Protein 4QGE (pdb70)

Foldseek 3Di:
DADDDVVLLVLLLALQRQLVPDDLRNLLVSLLVLCVVLCNCPVQVFPSQLSSVLSVVLQVQADPALFRHQSLLSQLLSVLSNCCVLQVCVVQDPVLLVVLLNLLSNQLQGNPPLAALLLCCLVVHPQCVVVVSQRSRLVVSLVVSVVSCVDPSNVSNVRPDPVSVVVSSVLSSLQSSLLRCVCQVVLLVVQVVCLVPPDSVDPVNVSSVSNLSSNCSSPQLLQYDPVSRLVSLVSSLVSLQVHQVVCVVVVHDHDQLSDPVRHDSLVNQLCCLVPPNLVSLVSVCSVPVSSCVSGVVSSVVSNVVSVVVVVVVVVVVVVVDD/DLPDDPVLLVLLQALQRQLVPDDLSNLLSSLLVLCVVLCVCVVQVQDSQLSSVQSVVQQVQADPALFRHQSLLSQLLSVLSNCCVLQVCVVLDPSLLSVLLNLLSNQLQGNPPLAALVLCCQVVHPQCVVVVSQRSRLQVSLVSSVVSCVPVSNVSNVRPPPVSCVVSSVLSSLQSSLLRCVCQVVLVVVQVVCLVPPDSVDPVNVSSVSNLSSNLSSPQLLQYPPVSSVVSLVSVLVSLCVHQVVCVVVVHDHDQLSHPVRDDSLVVQQCCLVPRNQVSQVSVCVSVVSCCVRRVVSSVVVNVVSVVVVVVVVVVVVVD

Sequence (642 aa):
KYLLSPETIEALRKPTFDVWLWEPNEMLSCLEHMYHDLGLVRDFSINPVTLRRWLFCVHDNYRNNPFHNFRHCFCVAQMMYSMVWLCSLQEKFSQTDILILMTAAICHDLDHPGYNNTYQINARTELAVRYNDISPLENHHCAVAFQILAEPECNIFSNIPPDGFKQIRQGMITLILATDMARHAEIMDSFKEKMENFDYSNEEHMTLLKMILIKCCDISNEVRPMEVAEPWVDCLLEEYFMQSDREKSEGLPVAPFMDRDKVTKATAQIGFIKFVLIPMFETVTKLFPMVEEIMLQPLWESRDRYEELKRIDDAMKELQKKKYLLSPETIEALRKPTFDVWLWEPNEMLSCLEHMYHDLGLVRDFSINPVTLRRWLFCVHDNYRNNPFHNFRHCFCVAQMMYSMVWLCSLQEKFSQTDILILMTAAICHDLDHPGYNNTYQINARTELAVRYNDISPLENHHCAVAFQILAEPECNIFSNIPPDGFKQIRQGMITLILATDMARHAEIMDSFKEKMENFDYSNEEHMTLLKMILIKCCDISNEVRPMEVAEPWVDCLLEEYFMQSDREKSEGLPVAPFMDRDKVTKATAQIGFIKFVLIPMFETVTKLFPMVEEIMLQPLWESRDRYEELKRIDDAMKELQ

Secondary structure (DSSP, 8-state):
--S--HHHHHHTTSTT--GGG--HHHHHHHHHHHHHHTTHHHHTT--HHHHHHHHHHHHHTS---SSSSHHHHHHHHHHHHHHHHHTTGGGTS-HHHHHHHHHHHHHTTTT--SS-HHHHHHTT-HHHHHTTTSSHHHHHHHHHHHHHHHSGGG-TTTTS-HHHHHHHHHHHHHHHHTT-GGGHHHHHHHHHHHGGG--TT-HHHHHHHHHHHHHHHHT-GGGS-HHHHHHHHHHHHHHHHHHHHHHHTTT----GGG-TTT--HHHHHHHHIIIIIHHHHHHHHHH-THHIIIIIHHHHHHHHHHHHHHHHHHHHHHTT--/--S--HHHHHHTTSTT--TTS--HHHHHHHHHHHHHHTTHHHHHT--HHHHHHHHHHHHHTS---SSSSHHHHHHHHHHHHHHHHHTTHHHHS-HHHHHHHHHHHHHTTTT--SS-HHHHHHTT-HHHHHTTTSSHHHHHHHHHHHHHHHSGGG-TTTTS-HHHHHHHHHHHHHHHHTT-GGGHHHHHHHHHHHHTT--TT-HHHHHHHHHHHHHHHHTGGGGS-HHHHHHHHHHHHHHHHHHHHHHHHTT----GGG-TTT--HHHHHHHHIIIIIHHHHHHHHHH-THHIIIIIHHHHHHHHHHHHHHHHHHHHHHT-

Organism: Pan troglodytes (NCBI:txid9598)

InterPro domains:
  IPR002073 3'5'-cyclic nucleotide phosphodiesterase, catalytic domain [PF00233] (311-539)
  IPR002073 3'5'-cyclic nucleotide phosphodiesterase, catalytic domain [PS51845] (236-557)
  IPR003607 HD/PDEase domain [SM00471] (309-476)
  IPR003607 HD/PDEase domain [cd00077] (312-485)
  IPR023088 3'5'-cyclic nucleotide phosphodiesterase [PR00387] (307-320)
  IPR023088 3'5'-cyclic nucleotide phosphodiesterase [PR00387] (338-351)
  IPR023088 3'5'-cyclic nucleotide phosphodiesterase [PR00387] (352-367)
  IPR023088 3'5'-cyclic nucleotide phosphodiesterase [PR00387] (379-395)
  IPR023088 3'5'-cyclic nucleotide phosphodiesterase [PR00387] (458-471)
  IPR023088 3'5'-cyclic nucleotide phosphodiesterase [PR00387] (475-491)
  IPR023174 3'5'-cyclic nucleotide phosphodiesterase, conserved site [PS00126] (352-363)
  IPR036971 3'5'-cyclic nucleotide phosphodiesterase, catalytic domain superfamily [G3DSA:1.10.1300.10] (241-566)

Solvent-accessible surface area: 28319 Å² total; per-residue (Å²): 178,159,139,31,43,100,122,13,57,121,41,0,74,125,15,82,6,45,0,86,119,40,77,53,99,17,3,20,31,0,0,36,38,0,0,78,50,3,1,0,18,172,65,26,68,4,62,70,70,9,0,136,97,0,2,124,23,0,53,107,50,17,106,157,19,27,20,33,26,13,50,3,0,0,2,1,0,0,0,0,0,3,1,0,71,39,3,42,0,70,140,88,8,64,45,26,24,0,0,2,0,0,0,0,0,0,1,1,10,0,32,9,26,6,39,44,22,72,10,8,47,31,30,114,33,145,25,0,19,74,4,2,42,84,17,0,5,17,12,23,1,0,2,13,0,7,88,13,5,68,87,102,84,7,32,1,4,68,85,20,92,84,114,16,28,100,91,0,21,116,10,0,11,40,3,0,22,0,11,13,75,94,68,24,68,90,1,11,86,37,0,97,104,38,28,150,123,31,59,71,101,48,141,105,21,15,43,16,0,20,13,0,0,0,4,0,2,20,25,2,19,8,4,4,38,92,125,11,2,38,47,4,3,77,26,32,14,92,6,49,29,88,3,0,57,98,3,91,99,80,73,37,88,46,26,81,117,2,17,125,124,134,18,24,46,0,61,21,13,19,26,65,0,72,150,26,0,14,44,0,0,85,12,0,18,165,30,6,96,77,0,81,133,64,2,5,72,28,0,73,102,14,57,65,64,2,59,119,56,74,178,125,30,59,49,104,81,99,156,107,135,250,179,142,142,34,41,100,122,14,57,114,42,0,78,103,13,84,8,44,0,83,125,45,94,53,65,15,3,27,17,0,0,23,34,0,0,66,38,4,2,0,16,173,83,24,65,3,70,68,88,10,0,155,102,0,4,124,36,0,52,100,46,16,110,158,21,28,20,35,28,16,50,3,0,0,2,1,0,0,0,0,0,2,1,1,74,40,4,41,0,70,143,92,10,68,48,26,21,0,0,2,0,0,0,0,0,0,0,0,9,0,32,10,25,3,36,44,21,72,9,10,56,36,35,122,30,133,21,1,22,54,5,2,43,84,18,0,4,15,12,23,1,0,2,12,1,5,90,13,4,68,85,104,80,1,32,2,4,65,84,19,92,88,118,15,20,108,100,1,16,109,5,0,11,38,2,0,23,0,10,13,75,95,68,27,66,95,3,15,83,40,0,101,113,53,22,149,125,31,58,70,103,54,131,113,19,17,43,18,0,20,14,0,0,0,2,1,2,19,25,2,19,9,3,4,42,86,121,6,3,77,49,4,3,70,27,32,15,99,8,52,24,78,4,0,52,89,3,87,97,84,69,38,90,48,31,82,126,3,12,115,117,129,20,36,73,0,60,23,11,22,27,67,0,70,148,25,0,12,44,0,0,84,11,0,16,154,34,6,90,82,0,76,116,62,1,4,72,37,0,75,102,10,60,75,108,15,38,82,65,73,139,91,39,54,64,107,113,149,137,168

B-factor: mean 36.71, std 10.41, range [16.07, 91.28]

Structure (mmCIF, N/CA/C/O backbone):
data_4QGE
#
_entry.id   4QGE
#
_cell.length_a   103.580
_cell.length_b   103.580
_cell.length_c   268.657
_cell.angle_alpha   90.00
_cell.angle_beta   90.00
_cell.angle_gamma   90.00
#
_symmetry.space_group_name_H-M   'P 41 21 2'
#
loop_
_entity.id
_entity.type
_entity.pdbx_description
1 polymer 'Phosphodiesterase 9A'
2 non-polymer N~2~-(1-cyclopentyl-4-oxo-4,7-dihydro-1H-pyrazolo[3,4-d]pyrimidin-6-yl)-N-(4-methoxyphenyl)-D-alaninamide
3 non-polymer 'ZINC ION'
4 non-polymer 'MAGNESIUM ION'
5 water water
#
loop_
_atom_site.group_PDB
_atom_site.id
_atom_site.type_symbol
_atom_site.label_atom_id
_atom_site.label_alt_id
_atom_site.label_comp_id
_atom_site.label_asym_id
_atom_site.label_entity_id
_atom_site.label_seq_id
_atom_site.pdbx_PDB_ins_code
_atom_site.Cartn_x
_atom_site.Cartn_y
_atom_site.Cartn_z
_atom_site.occupancy
_atom_site.B_iso_or_equiv
_atom_site.auth_seq_id
_atom_site.auth_comp_id
_atom_site.auth_asym_id
_atom_site.auth_atom_id
_atom_site.pdbx_PDB_model_num
ATOM 1 N N . LYS A 1 185 ? 101.179 55.217 64.148 1.00 81.83 185 LYS A N 1
ATOM 2 C CA . LYS A 1 185 ? 100.063 54.842 63.232 1.00 81.10 185 LYS A CA 1
ATOM 3 C C . LYS A 1 185 ? 100.152 53.368 62.868 1.00 79.96 185 LYS A C 1
ATOM 4 O O . LYS A 1 185 ? 99.180 52.626 63.015 1.00 79.88 185 LYS A O 1
ATOM 10 N N . TYR A 1 186 ? 101.313 52.955 62.372 1.00 78.68 186 TYR A N 1
ATOM 11 C CA . TYR A 1 186 ? 101.541 51.559 62.004 1.00 77.18 186 TYR A CA 1
ATOM 12 C C . TYR A 1 186 ? 101.215 50.724 63.249 1.00 74.20 186 TYR A C 1
ATOM 13 O O . TYR A 1 186 ? 101.130 51.273 64.352 1.00 74.95 186 TYR A O 1
ATOM 22 N N . LEU A 1 187 ? 101.045 49.413 63.081 1.00 68.70 187 LEU A N 1
ATOM 23 C CA . LEU A 1 187 ? 100.712 48.518 64.196 1.00 63.17 187 LEU A CA 1
ATOM 24 C C . LEU A 1 187 ? 99.239 48.655 64.557 1.00 59.80 187 LEU A C 1
ATOM 25 O O . LEU A 1 187 ? 98.827 49.629 65.187 1.00 59.66 187 LEU A O 1
ATOM 30 N N . LEU A 1 188 ? 98.453 47.667 64.154 1.00 55.92 188 LEU A N 1
ATOM 31 C CA . LEU A 1 188 ? 97.022 47.664 64.417 1.00 51.98 188 LEU A CA 1
ATOM 32 C C . LEU A 1 188 ? 96.759 47.304 65.874 1.00 49.76 188 LEU A C 1
ATOM 33 O O . LEU A 1 188 ? 97.396 46.412 66.423 1.00 48.48 188 LEU A O 1
ATOM 38 N N . SER A 1 189 ? 95.827 48.007 66.503 1.00 48.19 189 SER A N 1
ATOM 39 C CA . SER A 1 189 ? 95.504 47.725 67.892 1.00 46.91 189 SER A CA 1
ATOM 40 C C . SER A 1 189 ? 94.684 46.447 67.908 1.00 46.49 189 SER A C 1
ATOM 41 O O . SER A 1 189 ? 94.033 46.105 66.921 1.00 47.43 189 SER A O 1
ATOM 44 N N . PRO A 1 190 ? 94.712 45.711 69.022 1.00 45.40 190 PRO A N 1
ATOM 45 C CA . PRO A 1 190 ? 93.920 44.480 69.044 1.00 44.15 190 PRO A CA 1
ATOM 46 C C . PRO A 1 190 ? 92.434 44.782 68.847 1.00 43.53 190 PRO A C 1
ATOM 47 O O . PRO A 1 190 ? 91.668 43.921 68.411 1.00 41.20 190 PRO A O 1
ATOM 51 N N . GLU A 1 191 ? 92.035 46.014 69.160 1.00 44.08 191 GLU A N 1
ATOM 52 C CA . GLU A 1 191 ? 90.647 46.425 68.991 1.00 44.97 191 GLU A CA 1
ATOM 53 C C . GLU A 1 191 ? 90.349 46.433 67.494 1.00 43.73 191 GLU A C 1
ATOM 54 O O . GLU A 1 191 ? 89.351 45.872 67.041 1.00 43.57 191 GLU A O 1
ATOM 60 N N . THR A 1 192 ? 91.233 47.077 66.740 1.00 41.48 192 THR A N 1
ATOM 61 C CA . THR A 1 192 ? 91.099 47.181 65.295 1.00 40.10 192 THR A CA 1
ATOM 62 C C . THR A 1 192 ? 91.075 45.806 64.647 1.00 39.62 192 THR A C 1
ATOM 63 O O . THR A 1 192 ? 90.174 45.490 63.872 1.00 38.47 192 THR A O 1
ATOM 67 N N . ILE A 1 193 ? 92.065 44.985 64.980 1.00 40.05 193 ILE A N 1
ATOM 68 C CA . ILE A 1 193 ? 92.156 43.641 64.435 1.00 41.24 193 ILE A CA 1
ATOM 69 C C . ILE A 1 193 ? 90.874 42.848 64.648 1.00 41.97 193 ILE A C 1
ATOM 70 O O . ILE A 1 193 ? 90.528 41.997 63.829 1.00 44.45 193 ILE A O 1
ATOM 75 N N . GLU A 1 194 ? 90.163 43.126 65.736 1.00 41.62 194 GLU A N 1
ATOM 76 C CA . GLU A 1 194 ? 88.924 42.410 66.006 1.00 41.96 194 GLU A CA 1
ATOM 77 C C . GLU A 1 194 ? 87.776 43.042 65.233 1.00 39.20 194 GLU A C 1
ATOM 78 O O . GLU A 1 194 ? 86.823 42.363 64.852 1.00 38.07 194 GLU A O 1
ATOM 84 N N . ALA A 1 195 ? 87.867 44.347 65.012 1.00 36.16 195 ALA A N 1
ATOM 85 C CA . ALA A 1 195 ? 86.836 45.067 64.279 1.00 35.82 195 ALA A CA 1
ATOM 86 C C . ALA A 1 195 ? 86.911 44.729 62.784 1.00 35.44 195 ALA A C 1
ATOM 87 O O . ALA A 1 195 ? 85.906 44.748 62.075 1.00 36.18 195 ALA A O 1
ATOM 89 N N . LEU A 1 196 ? 88.113 44.405 62.324 1.00 35.69 196 LEU A N 1
ATOM 90 C CA . LEU A 1 196 ? 88.363 44.075 60.927 1.00 36.44 196 LEU A CA 1
ATOM 91 C C . LEU A 1 196 ? 87.524 42.898 60.423 1.00 36.85 196 LEU A C 1
ATOM 92 O O . LEU A 1 196 ? 87.299 42.753 59.221 1.00 37.51 196 LEU A O 1
ATOM 97 N N . ARG A 1 197 ? 87.056 42.068 61.348 1.00 36.41 197 ARG A N 1
ATOM 98 C CA . ARG A 1 197 ? 86.259 40.891 61.013 1.00 36.33 197 ARG A CA 1
ATOM 99 C C . ARG A 1 197 ? 84.786 41.145 60.734 1.00 34.89 197 ARG A C 1
ATOM 100 O O . ARG A 1 197 ? 84.067 40.236 60.318 1.00 32.00 197 ARG A O 1
ATOM 108 N N . LYS A 1 198 ? 84.327 42.367 60.970 1.00 34.63 198 LYS A N 1
ATOM 109 C CA . LYS A 1 198 ? 82.921 42.674 60.761 1.00 33.68 198 LYS A CA 1
ATOM 110 C C . LYS A 1 198 ? 82.666 43.748 59.713 1.00 33.05 198 LYS A C 1
ATOM 111 O O . LYS A 1 198 ? 83.499 44.629 59.494 1.00 30.99 198 LYS A O 1
ATOM 117 N N . PRO A 1 199 ? 81.501 43.679 59.048 1.00 32.78 199 PRO A N 1
ATOM 118 C CA . PRO A 1 199 ? 81.098 44.626 58.006 1.00 33.55 199 PRO A CA 1
ATOM 119 C C . PRO A 1 199 ? 80.848 46.036 58.534 1.00 34.98 199 PRO A C 1
ATOM 120 O O . PRO A 1 199 ? 80.482 46.936 57.775 1.00 35.99 199 PRO A O 1
ATOM 124 N N . THR A 1 200 ? 81.046 46.223 59.835 1.00 34.45 200 THR A N 1
ATOM 125 C CA . THR A 1 200 ? 80.862 47.531 60.451 1.00 33.29 200 THR A CA 1
ATOM 126 C C . THR A 1 200 ? 82.187 48.293 60.491 1.00 32.69 200 THR A C 1
ATOM 127 O O . THR A 1 200 ? 82.221 49.469 60.838 1.00 32.50 200 THR A O 1
ATOM 131 N N . PHE A 1 201 ? 83.277 47.624 60.126 1.00 31.94 201 PHE A N 1
ATOM 132 C CA . PHE A 1 201 ? 84.589 48.259 60.134 1.00 32.32 201 PHE A CA 1
ATOM 133 C C . PHE A 1 201 ? 84.574 49.615 59.417 1.00 34.10 201 PHE A C 1
ATOM 134 O O . PHE A 1 201 ? 84.158 49.713 58.266 1.00 35.15 201 PHE A O 1
ATOM 142 N N . ASP A 1 202 ? 85.026 50.663 60.096 1.00 35.82 202 ASP A N 1
ATOM 143 C CA . ASP A 1 202 ? 85.048 51.994 59.496 1.00 36.72 202 ASP A CA 1
ATOM 144 C C . ASP A 1 202 ? 86.236 52.119 58.562 1.00 36.16 202 ASP A C 1
ATOM 145 O O . ASP A 1 202 ? 87.344 52.433 58.992 1.00 35.70 202 ASP A O 1
ATOM 150 N N . VAL A 1 203 ? 85.986 51.888 57.277 1.00 35.51 203 VAL A N 1
ATOM 151 C CA . VAL A 1 203 ? 87.020 51.939 56.254 1.00 35.16 203 VAL A CA 1
ATOM 152 C C . VAL A 1 203 ? 87.678 53.304 56.051 1.00 35.68 203 VAL A C 1
ATOM 153 O O . VAL A 1 203 ? 88.779 53.382 55.508 1.00 35.80 203 VAL A O 1
ATOM 157 N N . TRP A 1 204 ? 87.021 54.376 56.487 1.00 35.33 204 TRP A N 1
ATOM 158 C CA . TRP A 1 204 ? 87.580 55.714 56.304 1.00 36.93 204 TRP A CA 1
ATOM 159 C C . TRP A 1 204 ? 88.628 56.139 57.332 1.00 38.87 204 TRP A C 1
ATOM 160 O O . TRP A 1 204 ? 89.411 57.056 57.083 1.00 40.69 204 TRP A O 1
ATOM 171 N N . LEU A 1 205 ? 88.648 55.473 58.480 1.00 39.86 205 LEU A N 1
ATOM 172 C CA . LEU A 1 205 ? 89.590 55.809 59.541 1.00 41.58 205 LEU A CA 1
ATOM 173 C C . LEU A 1 205 ? 91.056 55.600 59.219 1.00 42.41 205 LEU A C 1
ATOM 174 O O . LEU A 1 205 ? 91.919 56.175 59.874 1.00 44.96 205 LEU A O 1
ATOM 179 N N . TRP A 1 206 ? 91.360 54.800 58.211 1.00 42.80 206 TRP A N 1
ATOM 180 C CA . TRP A 1 206 ? 92.757 54.504 57.959 1.00 42.69 206 TRP A CA 1
ATOM 181 C C . TRP A 1 206 ? 93.425 55.024 56.709 1.00 42.78 206 TRP A C 1
ATOM 182 O O . TRP A 1 206 ? 92.779 55.399 55.732 1.00 44.29 206 TRP A O 1
ATOM 193 N N . GLU A 1 207 ? 94.748 55.030 56.769 1.00 42.71 207 GLU A N 1
ATOM 194 C CA . GLU A 1 207 ? 95.580 55.471 55.671 1.00 44.47 207 GLU A CA 1
ATOM 195 C C . GLU A 1 207 ? 96.235 54.251 55.037 1.00 43.65 207 GLU A C 1
ATOM 196 O O . GLU A 1 207 ? 96.339 53.188 55.656 1.00 43.03 207 GLU A O 1
ATOM 202 N N . PRO A 1 208 ? 96.697 54.395 53.791 1.00 43.45 208 PRO A N 1
ATOM 203 C CA . PRO A 1 208 ? 97.349 53.327 53.030 1.00 42.67 208 PRO A CA 1
ATOM 204 C C . PRO A 1 208 ? 98.119 52.283 53.832 1.00 42.59 208 PRO A C 1
ATOM 205 O O . PRO A 1 208 ? 97.826 51.090 53.744 1.00 42.31 208 PRO A O 1
ATOM 209 N N . ASN A 1 209 ? 99.098 52.728 54.612 1.00 42.79 209 ASN A N 1
ATOM 210 C CA . ASN A 1 209 ? 99.912 51.807 55.398 1.00 41.92 209 ASN A CA 1
ATOM 211 C C . ASN A 1 209 ? 99.106 50.986 56.387 1.00 40.72 209 ASN A C 1
ATOM 212 O O . ASN A 1 209 ? 99.393 49.809 56.600 1.00 39.17 209 ASN A O 1
ATOM 217 N N . GLU A 1 210 ? 98.099 51.602 56.996 1.00 39.98 210 GLU A N 1
ATOM 218 C CA . GLU A 1 210 ? 97.274 50.896 57.968 1.00 40.27 210 GLU A CA 1
ATOM 219 C C . GLU A 1 210 ? 96.393 49.875 57.257 1.00 38.37 210 GLU A C 1
ATOM 220 O O . GLU A 1 210 ? 96.239 48.744 57.732 1.00 36.88 210 GLU A O 1
ATOM 226 N N . MET A 1 211 ? 95.816 50.277 56.120 1.00 36.26 211 MET A N 1
ATOM 227 C CA . MET A 1 211 ? 94.973 49.377 55.338 1.00 33.77 211 MET A CA 1
ATOM 228 C C . MET A 1 211 ? 95.840 48.238 54.819 1.00 32.38 211 MET A C 1
ATOM 229 O O . MET A 1 211 ? 95.414 47.083 54.800 1.00 31.17 211 MET A O 1
ATOM 234 N N . LEU A 1 212 ? 97.063 48.559 54.413 1.00 31.60 212 LEU A N 1
ATOM 235 C CA . LEU A 1 212 ? 97.970 47.528 53.935 1.00 33.21 212 LEU A CA 1
ATOM 236 C C . LEU A 1 212 ? 98.246 46.544 55.066 1.00 33.56 212 LEU A C 1
ATOM 237 O O . LEU A 1 212 ? 98.284 45.331 54.840 1.00 35.15 212 LEU A O 1
ATOM 242 N N . SER A 1 213 ? 98.435 47.061 56.281 1.00 32.22 213 SER A N 1
ATOM 243 C CA . SER A 1 213 ? 98.693 46.202 57.437 1.00 32.04 213 SER A CA 1
ATOM 244 C C . SER A 1 213 ? 97.494 45.298 57.676 1.00 30.54 213 SER A C 1
ATOM 245 O O . SER A 1 213 ? 97.655 44.114 57.972 1.00 28.71 213 SER A O 1
ATOM 248 N N . CYS A 1 214 ? 96.296 45.864 57.553 1.00 29.88 214 CYS A N 1
ATOM 249 C CA . CYS A 1 214 ? 95.072 45.092 57.737 1.00 31.31 214 CYS A CA 1
ATOM 250 C C . CYS A 1 214 ? 95.010 43.971 56.711 1.00 30.33 214 CYS A C 1
ATOM 251 O O . CYS A 1 214 ? 94.690 42.832 57.052 1.00 31.30 214 CYS A O 1
ATOM 254 N N . LEU A 1 215 ? 95.312 44.290 55.454 1.00 29.29 215 LEU A N 1
ATOM 255 C CA . LEU A 1 215 ? 95.294 43.270 54.409 1.00 30.17 215 LEU A CA 1
ATOM 256 C C . LEU A 1 215 ? 96.288 42.175 54.765 1.00 30.18 215 LEU A C 1
ATOM 257 O O . LEU A 1 215 ? 95.972 40.990 54.704 1.00 29.34 215 LEU A O 1
ATOM 262 N N . GLU A 1 216 ? 97.490 42.581 55.151 1.00 31.23 216 GLU A N 1
ATOM 263 C CA . GLU A 1 216 ? 98.520 41.632 55.530 1.00 34.08 216 GLU A CA 1
ATOM 264 C C . GLU A 1 216 ? 98.001 40.690 56.616 1.00 35.58 216 GLU A C 1
ATOM 265 O O . GLU A 1 216 ? 98.176 39.472 56.536 1.00 37.36 216 GLU A O 1
ATOM 271 N N . HIS A 1 217 ? 97.362 41.258 57.634 1.00 34.32 217 HIS A N 1
ATOM 272 C CA . HIS A 1 217 ? 96.820 40.464 58.729 1.00 34.02 217 HIS A CA 1
ATOM 273 C C . HIS A 1 217 ? 95.839 39.410 58.225 1.00 34.00 217 HIS A C 1
ATOM 274 O O . HIS A 1 217 ? 95.876 38.259 58.667 1.00 34.50 217 HIS A O 1
ATOM 281 N N . MET A 1 218 ? 94.961 39.803 57.305 1.00 32.41 218 MET A N 1
ATOM 282 C CA . MET A 1 218 ? 93.976 38.881 56.749 1.00 30.64 218 MET A CA 1
ATOM 283 C C . MET A 1 218 ? 94.627 37.638 56.156 1.00 30.08 218 MET A C 1
ATOM 284 O O . MET A 1 218 ? 94.138 36.527 56.351 1.00 30.08 218 MET A O 1
ATOM 289 N N . TYR A 1 219 ? 95.725 37.819 55.427 1.00 29.52 219 TYR A N 1
ATOM 290 C CA . TYR A 1 219 ? 96.406 36.676 54.832 1.00 30.29 219 TYR A CA 1
ATOM 291 C C . TYR A 1 219 ? 97.020 35.759 55.888 1.00 30.68 219 TYR A C 1
ATOM 292 O O . TYR A 1 219 ? 97.031 34.538 55.720 1.00 29.91 219 TYR A O 1
ATOM 301 N N . HIS A 1 220 ? 97.529 36.345 56.969 1.00 29.75 220 HIS A N 1
ATOM 30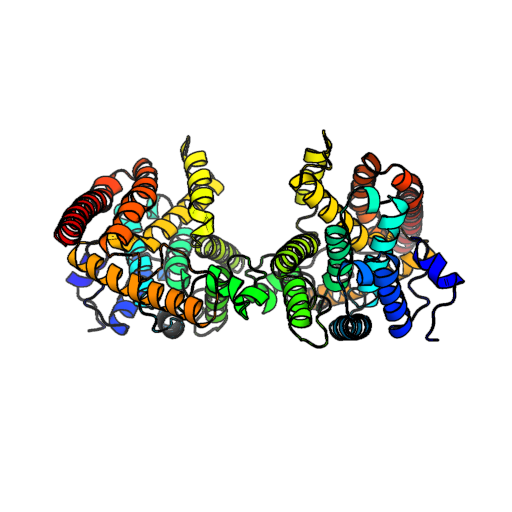2 C CA . HIS A 1 220 ? 98.103 35.556 58.056 1.00 29.36 220 HIS A CA 1
ATOM 303 C C . HIS A 1 220 ? 96.975 34.891 58.837 1.00 29.31 220 HIS A C 1
ATOM 304 O O . HIS A 1 220 ? 96.988 33.686 59.077 1.00 28.65 220 HIS A O 1
ATOM 311 N N . ASP A 1 221 ? 95.989 35.695 59.215 1.00 31.05 221 ASP A N 1
ATOM 312 C CA . ASP A 1 221 ? 94.853 35.221 59.985 1.00 32.33 221 ASP A CA 1
ATOM 313 C C . ASP A 1 221 ? 94.076 34.074 59.342 1.00 33.49 221 ASP A C 1
ATOM 314 O O . ASP A 1 221 ? 93.698 33.125 60.026 1.00 33.81 221 ASP A O 1
ATOM 319 N N . LEU A 1 222 ? 93.831 34.168 58.036 1.00 33.99 222 LEU A N 1
ATOM 320 C CA . LEU A 1 222 ? 93.075 33.145 57.312 1.00 32.72 222 LEU A CA 1
ATOM 321 C C . LEU A 1 222 ? 93.857 31.862 57.059 1.00 33.63 222 LEU A C 1
ATOM 322 O O . LEU A 1 222 ? 93.313 30.893 56.514 1.00 33.65 222 LEU A O 1
ATOM 327 N N . GLY A 1 223 ? 95.131 31.858 57.444 1.00 32.31 223 GLY A N 1
ATOM 328 C CA . GLY A 1 223 ? 95.952 30.675 57.257 1.00 32.40 223 GLY A CA 1
ATOM 329 C C . GLY A 1 223 ? 96.566 30.532 55.875 1.00 32.83 223 GLY A C 1
ATOM 330 O O . GLY A 1 223 ? 97.120 29.476 55.545 1.00 32.38 223 GLY A O 1
ATOM 331 N N . LEU A 1 224 ? 96.487 31.596 55.076 1.00 31.20 224 LEU A N 1
ATOM 332 C CA . LEU A 1 224 ? 97.026 31.584 53.718 1.00 30.04 224 LEU A CA 1
ATOM 333 C C . LEU A 1 224 ? 98.552 31.651 53.682 1.00 30.64 224 LEU A C 1
ATOM 334 O O . LEU A 1 224 ? 99.190 30.967 52.876 1.00 30.01 224 LEU A O 1
ATOM 339 N N . VAL A 1 225 ? 99.144 32.470 54.546 1.00 30.74 225 VAL A N 1
ATOM 340 C CA . VAL A 1 225 ? 100.595 32.576 54.579 1.00 31.02 225 VAL A CA 1
ATOM 341 C C . VAL A 1 225 ? 101.159 31.211 54.956 1.00 33.23 225 VAL A C 1
ATOM 342 O O . VAL A 1 225 ? 102.148 30.740 54.391 1.00 31.28 225 VAL A O 1
ATOM 346 N N . ARG A 1 226 ? 100.491 30.579 55.910 1.00 34.63 226 ARG A N 1
ATOM 347 C CA . ARG A 1 226 ? 100.884 29.274 56.408 1.00 36.06 226 ARG A CA 1
ATOM 348 C C . ARG A 1 226 ? 100.725 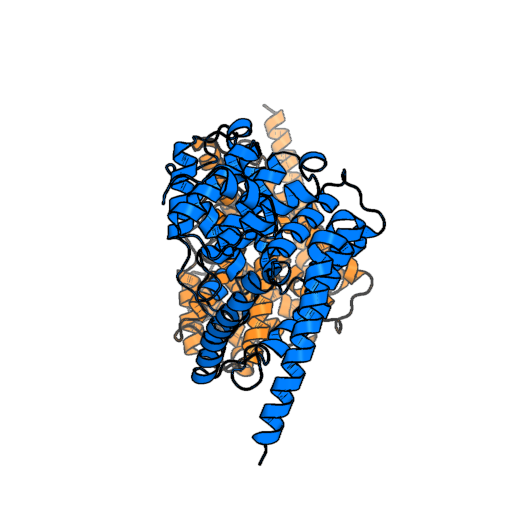28.189 55.347 1.00 35.71 226 ARG A C 1
ATOM 349 O O . ARG A 1 226 ? 101.699 27.553 54.945 1.00 34.02 226 ARG A O 1
ATOM 357 N N . ASP A 1 227 ? 99.492 27.988 54.894 1.00 35.55 227 ASP A N 1
ATOM 358 C CA . ASP A 1 227 ? 99.197 26.958 53.906 1.00 35.33 227 ASP A CA 1
ATOM 359 C C . ASP A 1 227 ? 99.800 27.104 52.510 1.00 34.26 227 ASP A C 1
ATOM 360 O O . ASP A 1 227 ? 99.847 26.129 51.763 1.00 33.19 227 ASP A O 1
ATOM 365 N N . PHE A 1 228 ? 100.258 28.298 52.144 1.00 32.61 228 PHE A N 1
ATOM 366 C CA . PHE A 1 228 ? 100.850 28.472 50.822 1.00 32.86 228 PHE A CA 1
ATOM 367 C C . PHE A 1 228 ? 102.309 28.891 50.859 1.00 33.72 228 PHE A C 1
ATOM 368 O O . PHE A 1 228 ? 102.882 29.273 49.837 1.00 35.69 228 PHE A O 1
ATOM 376 N N . SER A 1 229 ? 102.909 28.797 52.042 1.00 33.40 229 SER A N 1
ATOM 377 C CA . SER A 1 229 ? 104.319 29.122 52.228 1.00 33.05 229 SER A CA 1
ATOM 378 C C . SER A 1 229 ? 104.658 30.481 51.658 1.00 32.37 229 SER A C 1
ATOM 379 O O . SER A 1 229 ? 105.701 30.672 51.042 1.00 31.74 229 SER A O 1
ATOM 382 N N . ILE A 1 230 ? 103.764 31.429 51.869 1.00 32.73 230 ILE A N 1
ATOM 383 C CA . ILE A 1 230 ? 103.983 32.769 51.377 1.00 32.63 230 ILE A CA 1
ATOM 384 C C . ILE A 1 230 ? 105.072 33.430 52.206 1.00 34.29 230 ILE A C 1
ATOM 385 O O . ILE A 1 230 ? 104.968 33.501 53.429 1.00 34.47 230 ILE A O 1
ATOM 390 N N . ASN A 1 231 ? 106.126 33.892 51.542 1.00 36.21 231 ASN A N 1
ATOM 391 C CA . ASN A 1 231 ? 107.200 34.589 52.231 1.00 36.72 231 ASN A CA 1
ATOM 392 C C . ASN A 1 231 ? 106.501 35.805 52.832 1.00 36.48 231 ASN A C 1
ATOM 393 O O . ASN A 1 231 ? 105.958 36.634 52.101 1.00 35.71 231 ASN A O 1
ATOM 398 N N . PRO A 1 232 ? 106.495 35.929 54.168 1.00 36.21 232 PRO A N 1
ATOM 399 C CA . PRO A 1 232 ? 105.821 37.085 54.765 1.00 35.91 232 PRO A CA 1
ATOM 400 C C . PRO A 1 232 ? 106.350 38.459 54.352 1.00 36.30 232 PRO A C 1
ATOM 401 O O . PRO A 1 232 ? 105.613 39.449 54.410 1.00 36.01 232 PRO A O 1
ATOM 405 N N . VAL A 1 233 ? 107.609 38.528 53.929 1.00 35.88 233 VAL A N 1
ATOM 406 C CA . VAL A 1 233 ? 108.177 39.800 53.488 1.00 38.08 233 VAL A CA 1
ATOM 407 C C . VAL A 1 233 ? 107.674 40.078 52.075 1.00 39.30 233 VAL A C 1
ATOM 408 O O . VAL A 1 233 ? 107.416 41.227 51.708 1.00 40.40 233 VAL A O 1
ATOM 412 N N . THR A 1 234 ? 107.549 39.012 51.284 1.00 38.81 234 THR A N 1
ATOM 413 C CA . THR A 1 234 ? 107.062 39.122 49.915 1.00 36.27 234 THR A CA 1
ATOM 414 C C . THR A 1 234 ? 105.589 39.527 49.959 1.00 35.41 234 THR A C 1
ATOM 415 O O . THR A 1 234 ? 105.115 40.256 49.093 1.00 35.65 234 THR A O 1
ATOM 419 N N . LEU A 1 235 ? 104.872 39.063 50.976 1.00 34.98 235 LEU A N 1
ATOM 420 C CA . LEU A 1 235 ? 103.463 39.410 51.128 1.00 36.08 235 LEU A CA 1
ATOM 421 C C . LEU A 1 235 ? 103.312 40.918 51.275 1.00 37.62 235 LEU A C 1
ATOM 422 O O . LEU A 1 235 ? 102.397 41.515 50.708 1.00 39.16 235 LEU A O 1
ATOM 427 N N . ARG A 1 236 ? 104.206 41.535 52.042 1.00 39.28 236 ARG A N 1
ATOM 428 C CA . ARG A 1 236 ? 104.144 42.976 52.240 1.00 40.40 236 ARG A CA 1
ATOM 429 C C . ARG A 1 236 ? 104.565 43.758 51.004 1.00 38.20 236 ARG A C 1
ATOM 430 O O . ARG A 1 236 ? 103.993 44.809 50.716 1.00 36.75 236 ARG A O 1
ATOM 438 N N . ARG A 1 237 ? 105.563 43.268 50.275 1.00 36.82 237 ARG A N 1
ATOM 439 C CA . ARG A 1 237 ? 105.985 43.973 49.064 1.00 37.14 237 ARG A CA 1
ATOM 440 C C . ARG A 1 237 ? 104.879 43.897 48.013 1.00 35.14 237 ARG A C 1
ATOM 441 O O . ARG A 1 237 ? 104.570 44.888 47.350 1.00 33.13 237 ARG A O 1
ATOM 449 N N . TRP A 1 238 ? 104.294 42.710 47.868 1.00 33.50 238 TRP A N 1
ATOM 450 C CA . TRP A 1 238 ? 103.210 42.491 46.917 1.00 32.11 238 TRP A CA 1
ATOM 451 C C . TRP A 1 238 ? 102.110 43.520 47.173 1.00 31.63 238 TRP A C 1
ATOM 452 O O . TRP A 1 238 ? 101.667 44.212 46.259 1.00 31.32 238 TRP A O 1
ATOM 463 N N . LEU A 1 239 ? 101.683 43.624 48.429 1.00 32.75 239 LEU A N 1
ATOM 464 C CA . LEU A 1 239 ? 100.641 44.569 48.805 1.00 32.33 239 LEU A CA 1
ATOM 465 C C . LEU A 1 239 ? 101.049 45.982 48.419 1.00 33.59 239 LEU A C 1
ATOM 466 O O . LEU A 1 239 ? 100.215 46.794 48.025 1.00 32.20 239 LEU A O 1
ATOM 471 N N . PHE A 1 240 ? 102.339 46.273 48.510 1.00 35.63 240 PHE A N 1
ATOM 472 C CA . PHE A 1 240 ? 102.815 47.599 48.153 1.00 38.90 240 PHE A CA 1
ATOM 473 C C . PHE A 1 240 ? 102.689 47.861 46.645 1.00 37.86 240 PHE A C 1
ATOM 474 O O . PHE A 1 240 ? 102.354 48.974 46.231 1.00 36.56 240 PHE A O 1
ATOM 482 N N . CYS A 1 241 ? 102.947 46.842 45.827 1.00 37.18 241 CYS A N 1
ATOM 483 C CA . CYS A 1 241 ? 102.842 47.003 44.377 1.00 39.06 241 CYS A CA 1
ATOM 484 C C . CYS A 1 241 ? 101.390 47.184 44.021 1.00 36.65 241 CYS A C 1
ATOM 485 O O . CYS A 1 241 ? 101.044 48.016 43.183 1.00 37.31 241 CYS A O 1
ATOM 488 N N . VAL A 1 242 ? 100.544 46.380 44.651 1.00 33.59 242 VAL A N 1
ATOM 489 C CA . VAL A 1 242 ? 99.126 46.462 44.396 1.00 31.41 242 VAL A CA 1
ATOM 490 C C . VAL A 1 242 ? 98.677 47.892 44.638 1.00 32.20 242 VAL A C 1
ATOM 491 O O . VAL A 1 242 ? 98.027 48.499 43.786 1.00 30.25 242 VAL A O 1
ATOM 495 N N . HIS A 1 243 ? 99.045 48.435 45.793 1.00 34.22 243 HIS A N 1
ATOM 496 C CA . HIS A 1 243 ? 98.671 49.799 46.137 1.00 35.37 243 HIS A CA 1
ATOM 497 C C . HIS A 1 243 ? 99.192 50.789 45.106 1.00 35.80 243 HIS A C 1
ATOM 498 O O . HIS A 1 243 ? 98.472 51.688 44.665 1.00 35.90 243 HIS A O 1
ATOM 505 N N . ASP A 1 244 ? 100.447 50.618 44.719 1.00 36.53 244 ASP A N 1
ATOM 506 C CA . ASP A 1 244 ? 101.056 51.504 43.742 1.00 38.07 244 ASP A CA 1
ATOM 507 C C . ASP A 1 244 ? 100.353 51.420 42.386 1.00 37.46 244 ASP A C 1
ATOM 508 O O . ASP A 1 244 ? 100.368 52.373 41.608 1.00 37.21 244 ASP A O 1
ATOM 513 N N . ASN A 1 245 ? 99.722 50.287 42.103 1.00 35.77 245 ASN A N 1
ATOM 514 C CA . ASN A 1 245 ? 99.047 50.148 40.828 1.00 33.85 245 ASN A CA 1
ATOM 515 C C . ASN A 1 245 ? 97.588 50.552 40.828 1.00 32.66 245 ASN A C 1
ATOM 516 O O . ASN A 1 245 ? 96.864 50.302 39.865 1.00 33.04 245 ASN A O 1
ATOM 521 N N . TYR A 1 246 ? 97.148 51.174 41.913 1.00 30.18 246 TYR A N 1
ATOM 522 C CA . TYR A 1 246 ? 95.783 51.675 41.956 1.00 29.75 246 TYR A CA 1
ATOM 523 C C . TYR A 1 246 ? 95.901 53.174 41.712 1.00 29.60 246 TYR A C 1
ATOM 524 O O . TYR A 1 246 ? 96.894 53.791 42.099 1.00 28.86 246 TYR A O 1
ATOM 533 N N . ARG A 1 247 ? 94.910 53.754 41.046 1.00 30.88 247 ARG A N 1
ATOM 534 C CA . ARG A 1 247 ? 94.940 55.179 40.747 1.00 31.86 247 ARG A CA 1
ATOM 535 C C . ARG A 1 247 ? 94.130 55.991 41.734 1.00 33.98 247 ARG A C 1
ATOM 536 O O . ARG A 1 247 ? 93.285 55.459 42.447 1.00 34.38 247 ARG A O 1
ATOM 544 N N . ASN A 1 248 ? 94.389 57.292 41.759 1.00 36.27 248 ASN A N 1
ATOM 545 C CA . ASN A 1 248 ? 93.690 58.185 42.662 1.00 37.20 248 ASN A CA 1
ATOM 546 C C . ASN A 1 248 ? 92.365 58.658 42.091 1.00 34.99 248 ASN A C 1
ATOM 547 O O . ASN A 1 248 ? 92.158 59.852 41.905 1.00 34.92 248 ASN A O 1
ATOM 552 N N . ASN A 1 249 ? 91.471 57.719 41.807 1.00 32.76 249 ASN A N 1
ATOM 553 C CA . ASN A 1 249 ? 90.159 58.080 41.291 1.00 31.18 249 ASN A CA 1
ATOM 554 C C . ASN A 1 249 ? 89.278 58.404 42.484 1.00 30.47 249 ASN A C 1
ATOM 555 O O . ASN A 1 249 ? 89.595 58.054 43.622 1.00 30.45 249 ASN A O 1
ATOM 560 N N . PRO A 1 250 ? 88.162 59.092 42.247 1.00 30.22 250 PRO A N 1
ATOM 561 C CA . PRO A 1 250 ? 87.282 59.419 43.372 1.00 30.25 250 PRO A CA 1
ATOM 562 C C . PRO A 1 250 ? 86.729 58.156 44.037 1.00 31.39 250 PRO A C 1
ATOM 563 O O . PRO A 1 250 ? 86.656 58.072 45.269 1.00 32.16 250 PRO A O 1
ATOM 567 N N . PHE A 1 251 ? 86.354 57.177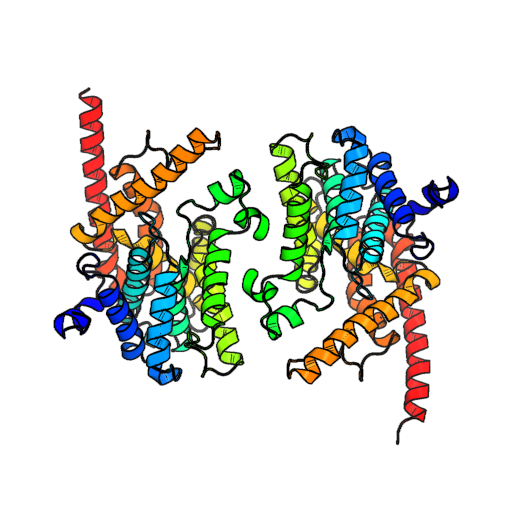 43.211 1.00 29.33 251 PHE A N 1
ATOM 568 C CA . PHE A 1 251 ? 85.768 55.922 43.689 1.00 28.61 251 PHE A CA 1
ATOM 569 C C . PHE A 1 251 ? 86.669 54.689 43.526 1.00 27.48 251 PHE A C 1
ATOM 570 O O . PHE A 1 251 ? 87.022 54.042 44.511 1.00 28.43 251 PHE A O 1
ATOM 578 N N . HIS A 1 252 ? 87.039 54.372 42.287 1.00 27.34 252 HIS A N 1
ATOM 579 C CA . HIS A 1 252 ? 87.868 53.203 42.004 1.00 26.92 252 HIS A CA 1
ATOM 580 C C . HIS A 1 252 ? 89.337 53.368 42.350 1.00 26.85 252 HIS A C 1
ATOM 581 O O . HIS A 1 252 ? 90.217 53.358 41.483 1.00 26.65 252 HIS A O 1
ATOM 588 N N . ASN A 1 253 ? 89.589 53.487 43.646 1.00 28.81 253 ASN A N 1
ATOM 589 C CA . ASN A 1 253 ? 90.939 53.663 44.170 1.00 29.80 253 ASN A CA 1
ATOM 590 C C . ASN A 1 253 ? 91.265 52.527 45.123 1.00 29.12 253 ASN A C 1
ATOM 591 O O . ASN A 1 253 ? 90.453 51.622 45.323 1.00 30.57 253 ASN A O 1
ATOM 596 N N . PHE A 1 254 ? 92.449 52.594 45.723 1.00 29.64 254 PHE A N 1
ATOM 597 C CA . PHE A 1 254 ? 92.900 51.575 46.661 1.00 28.28 254 PHE A CA 1
ATOM 598 C C . PHE A 1 254 ? 91.971 51.368 47.865 1.00 28.64 254 PHE A C 1
ATOM 599 O O . PHE A 1 254 ? 91.854 50.247 48.364 1.00 29.36 254 PHE A O 1
ATOM 607 N N . ARG A 1 255 ? 91.317 52.424 48.343 1.00 26.83 255 ARG A N 1
ATOM 608 C CA . ARG A 1 255 ? 90.406 52.253 49.478 1.00 27.25 255 ARG A CA 1
ATOM 609 C C . ARG A 1 255 ? 89.205 51.370 49.078 1.00 25.88 255 ARG A C 1
ATOM 610 O O . ARG A 1 255 ? 88.710 50.599 49.896 1.00 28.05 255 ARG A O 1
ATOM 618 N N . HIS A 1 256 ? 88.741 51.476 47.833 1.00 24.66 256 HIS A N 1
ATOM 619 C CA . HIS A 1 256 ? 87.633 50.635 47.358 1.00 22.69 256 HIS A CA 1
ATOM 620 C C . HIS A 1 256 ? 88.159 49.195 47.372 1.00 21.95 256 HIS A C 1
ATOM 621 O O . HIS A 1 256 ? 87.483 48.256 47.785 1.00 18.85 256 HIS A O 1
ATOM 628 N N . CYS A 1 257 ? 89.385 49.049 46.899 1.00 22.87 257 CYS A N 1
ATOM 629 C CA . CYS A 1 257 ? 90.065 47.769 46.863 1.00 25.30 257 CYS A CA 1
ATOM 630 C C . CYS A 1 257 ? 90.041 47.201 48.282 1.00 26.09 257 CYS A C 1
ATOM 631 O O . CYS A 1 257 ? 89.690 46.033 48.508 1.00 25.01 257 CYS A O 1
ATOM 634 N N . PHE A 1 258 ? 90.392 48.049 49.244 1.00 26.83 258 PHE A N 1
ATOM 635 C CA . PHE A 1 258 ? 90.402 47.636 50.638 1.00 25.47 258 PHE A CA 1
ATOM 636 C C . PHE A 1 258 ? 89.000 47.273 51.127 1.00 24.66 258 PHE A C 1
ATOM 637 O O . PHE A 1 258 ? 88.842 46.302 51.856 1.00 25.29 258 PHE A O 1
ATOM 645 N N . CYS A 1 259 ? 87.981 48.025 50.722 1.00 24.07 259 CYS A N 1
ATOM 646 C CA . CYS A 1 259 ? 86.618 47.712 51.157 1.00 27.14 259 CYS A CA 1
ATOM 647 C C . CYS A 1 259 ? 86.130 46.342 50.727 1.00 27.17 259 CYS A C 1
ATOM 648 O O . CYS A 1 259 ? 85.491 45.630 51.506 1.00 30.39 259 CYS A O 1
ATOM 651 N N . VAL A 1 260 ? 86.419 45.990 49.478 1.00 25.82 260 VAL A N 1
ATOM 652 C CA . VAL A 1 260 ? 85.994 44.723 48.905 1.00 23.63 260 VAL A CA 1
ATOM 653 C C . VAL A 1 260 ? 86.699 43.545 49.568 1.00 24.11 260 VAL A C 1
ATOM 654 O O . VAL A 1 260 ? 86.068 42.536 49.889 1.00 24.01 260 VAL A O 1
ATOM 658 N N . ALA A 1 261 ? 88.004 43.676 49.782 1.00 22.88 261 ALA A N 1
ATOM 659 C CA . ALA A 1 261 ? 88.765 42.616 50.420 1.00 22.49 261 ALA A CA 1
ATOM 660 C C . ALA A 1 261 ? 88.356 42.494 51.891 1.00 24.55 261 ALA A C 1
ATOM 661 O O . ALA A 1 261 ? 88.296 41.397 52.439 1.00 23.73 261 ALA A O 1
ATOM 663 N N . GLN A 1 262 ? 88.067 43.623 52.528 1.00 25.23 262 GLN A N 1
ATOM 664 C CA . GLN A 1 262 ? 87.675 43.603 53.927 1.00 26.44 262 GLN A CA 1
ATOM 665 C C . GLN A 1 262 ? 86.289 42.985 54.074 1.00 26.91 262 GLN A C 1
ATOM 666 O O . GLN A 1 262 ? 86.013 42.282 55.046 1.00 26.65 262 GLN A O 1
ATOM 672 N N . MET A 1 263 ? 85.421 43.236 53.102 1.00 26.26 263 MET A N 1
ATOM 673 C CA . MET A 1 263 ? 84.073 42.688 53.144 1.00 26.52 263 MET A CA 1
ATOM 674 C C . MET A 1 263 ? 84.126 41.191 52.840 1.00 27.49 263 MET A C 1
ATOM 675 O O . MET A 1 263 ? 83.334 40.412 53.384 1.00 25.83 263 MET A O 1
ATOM 680 N N . MET A 1 264 ? 85.054 40.790 51.970 1.00 26.04 264 MET A N 1
ATOM 681 C CA . MET A 1 264 ? 85.193 39.377 51.630 1.00 27.84 264 MET A CA 1
ATOM 682 C C . MET A 1 264 ? 85.617 38.680 52.914 1.00 29.87 264 MET A C 1
ATOM 683 O O . MET A 1 264 ? 85.073 37.642 53.289 1.00 28.79 264 MET A O 1
ATOM 688 N N . TYR A 1 265 ? 86.595 39.281 53.584 1.00 29.91 265 TYR A N 1
ATOM 689 C CA . TYR A 1 265 ? 87.115 38.778 54.844 1.00 29.49 265 TYR A CA 1
ATOM 690 C C . TYR A 1 265 ? 85.964 38.612 55.855 1.00 30.66 265 TYR A C 1
ATOM 691 O O . TYR A 1 265 ? 85.897 37.611 56.579 1.00 29.42 265 TYR A O 1
ATOM 700 N N . SER A 1 266 ? 85.054 39.585 55.890 1.00 30.64 266 SER A N 1
ATOM 701 C CA . SER A 1 266 ? 83.908 39.530 56.798 1.00 31.56 266 SER A CA 1
ATOM 702 C C . SER A 1 266 ? 82.973 38.382 56.425 1.00 33.31 266 SER A C 1
ATOM 703 O O . SER A 1 266 ? 82.420 37.710 57.298 1.00 33.66 266 SER A O 1
ATOM 706 N N . MET A 1 267 ? 82.797 38.168 55.126 1.00 33.94 267 MET A N 1
ATOM 707 C CA . MET A 1 267 ? 81.935 37.103 54.641 1.00 36.38 267 MET A CA 1
ATOM 708 C C . MET A 1 267 ? 82.464 35.749 55.104 1.00 36.40 267 MET A C 1
ATOM 709 O O . MET A 1 267 ? 81.693 34.882 55.518 1.00 36.64 267 MET A O 1
ATOM 714 N N . VAL A 1 268 ? 83.780 35.577 55.030 1.00 35.92 268 VAL A N 1
ATOM 715 C CA . VAL A 1 268 ? 84.414 34.335 55.438 1.00 36.08 268 VAL A CA 1
ATOM 716 C C . VAL A 1 268 ? 84.042 33.961 56.866 1.00 37.59 268 VAL A C 1
ATOM 717 O O . VAL A 1 268 ? 83.779 32.796 57.155 1.00 39.33 268 VAL A O 1
ATOM 721 N N . TRP A 1 269 ? 84.008 34.945 57.758 1.00 38.46 269 TRP A N 1
ATOM 722 C CA . TRP A 1 269 ? 83.662 34.677 59.151 1.00 38.86 269 TRP A CA 1
ATOM 723 C C . TRP A 1 269 ? 82.167 34.531 59.339 1.00 39.50 269 TRP A C 1
ATOM 724 O O . TRP A 1 269 ? 81.710 33.569 59.948 1.00 41.90 269 TRP A O 1
ATOM 735 N N . LEU A 1 270 ? 81.404 35.476 58.804 1.00 39.26 270 LEU A N 1
ATOM 736 C CA . LEU A 1 270 ? 79.953 35.447 58.932 1.00 38.56 270 LEU A CA 1
ATOM 737 C C . LEU A 1 270 ? 79.329 34.149 58.418 1.00 39.27 270 LEU A C 1
ATOM 738 O O . LEU A 1 270 ? 78.413 33.594 59.035 1.00 39.33 270 LEU A O 1
ATOM 743 N N . CYS A 1 271 ? 79.826 33.672 57.284 1.00 38.36 271 CYS A N 1
ATOM 744 C CA . CYS A 1 271 ? 79.294 32.465 56.673 1.00 38.54 271 CYS A CA 1
ATOM 745 C C . CYS A 1 271 ? 80.162 31.233 56.880 1.00 38.71 271 CYS A C 1
ATOM 746 O O . CYS A 1 271 ? 79.913 30.196 56.272 1.00 39.95 271 CYS A O 1
ATOM 749 N N . SER A 1 272 ? 81.182 31.344 57.724 1.00 39.13 272 SER A N 1
ATOM 750 C CA . SER A 1 272 ? 82.068 30.213 57.984 1.00 40.05 272 SER A CA 1
ATOM 751 C C . SER A 1 272 ? 82.427 29.548 56.653 1.00 39.97 272 SER A C 1
ATOM 752 O O . SER A 1 272 ? 82.279 28.330 56.489 1.00 40.19 272 SER A O 1
ATOM 755 N N . LEU A 1 273 ? 82.899 30.356 55.709 1.00 38.01 273 LEU A N 1
ATOM 756 C CA . LEU A 1 273 ? 83.253 29.867 54.386 1.00 37.76 273 LEU A CA 1
ATOM 757 C C . LEU A 1 273 ? 84.385 28.852 54.395 1.00 38.31 273 LEU A C 1
ATOM 758 O O . LEU A 1 273 ? 84.566 28.122 53.425 1.00 38.98 273 LEU A O 1
ATOM 763 N N . GLN A 1 274 ? 85.145 28.800 55.483 1.00 39.39 274 GLN A N 1
ATOM 764 C CA . GLN A 1 274 ? 86.246 27.851 55.572 1.00 41.12 274 GLN A CA 1
ATOM 765 C C . GLN A 1 274 ? 85.738 26.423 55.768 1.00 42.35 274 GLN A C 1
ATOM 766 O O . GLN A 1 274 ? 86.495 25.457 55.669 1.00 42.70 274 GLN A O 1
ATOM 772 N N . GLU A 1 275 ? 84.445 26.297 56.039 1.00 43.02 275 GLU A N 1
ATOM 773 C CA . GLU A 1 275 ? 83.826 24.990 56.206 1.00 44.55 275 GLU A CA 1
ATOM 774 C C . GLU A 1 275 ? 83.398 24.480 54.836 1.00 44.62 275 GLU A C 1
ATOM 775 O O . GLU A 1 275 ? 83.261 23.278 54.628 1.00 46.13 275 GLU A O 1
ATOM 781 N N . LYS A 1 276 ? 83.195 25.403 53.901 1.00 43.76 276 LYS A N 1
ATOM 782 C CA . LYS A 1 276 ? 82.739 25.048 52.563 1.00 41.82 276 LYS A CA 1
ATOM 783 C C . LYS A 1 276 ? 83.803 25.124 51.481 1.00 39.83 276 LYS A C 1
ATOM 784 O O . LYS A 1 276 ? 83.753 24.379 50.508 1.00 39.83 276 LYS A O 1
ATOM 790 N N . PHE A 1 277 ? 84.758 26.032 51.638 1.00 37.95 277 PHE A N 1
ATOM 791 C CA . PHE A 1 277 ? 85.796 26.217 50.628 1.00 35.43 277 PHE A CA 1
ATOM 792 C C . PHE A 1 277 ? 87.182 25.809 51.090 1.00 33.45 277 PHE A C 1
ATOM 793 O O . PHE A 1 277 ? 87.540 25.993 52.248 1.00 32.85 277 PHE A O 1
ATOM 801 N N . SER A 1 278 ? 87.965 25.268 50.165 1.00 30.64 278 SER A N 1
ATOM 802 C CA . SER A 1 278 ? 89.329 24.889 50.469 1.00 30.33 278 SER A CA 1
ATOM 803 C C . SER A 1 278 ? 90.100 26.188 50.660 1.00 30.95 278 SER A C 1
ATOM 804 O O . SER A 1 278 ? 89.582 27.280 50.385 1.00 29.14 278 SER A O 1
ATOM 807 N N . GLN A 1 279 ? 91.337 26.074 51.126 1.00 30.33 279 GLN A N 1
ATOM 808 C CA . GLN A 1 279 ? 92.158 27.251 51.327 1.00 29.78 279 GLN A CA 1
ATOM 809 C C . GLN A 1 279 ? 92.461 27.881 49.974 1.00 31.19 279 GLN A C 1
ATOM 810 O O . GLN A 1 279 ? 92.501 29.104 49.847 1.00 31.97 279 GLN A O 1
ATOM 816 N N . THR A 1 280 ? 92.670 27.047 48.959 1.00 32.12 280 THR A N 1
ATOM 817 C CA . THR A 1 280 ? 92.962 27.559 47.622 1.00 32.48 280 THR A CA 1
ATOM 818 C C . THR A 1 280 ? 91.836 28.492 47.183 1.00 30.84 280 THR A C 1
ATOM 819 O O . THR A 1 280 ? 92.093 29.576 46.671 1.00 31.79 280 THR A O 1
ATOM 823 N N . ASP A 1 281 ? 90.592 28.078 47.396 1.00 30.48 281 ASP A N 1
ATOM 824 C CA . ASP A 1 281 ? 89.457 28.918 47.030 1.00 30.72 281 ASP A CA 1
ATOM 825 C C . ASP A 1 281 ? 89.426 30.203 47.855 1.00 30.20 281 ASP A C 1
ATOM 826 O O . ASP A 1 281 ? 88.991 31.245 47.363 1.00 30.35 281 ASP A O 1
ATOM 831 N N . ILE A 1 282 ? 89.869 30.123 49.110 1.00 28.30 282 ILE A N 1
ATOM 832 C CA . ILE A 1 282 ? 89.909 31.288 49.993 1.00 25.58 282 ILE A CA 1
ATOM 833 C C . ILE A 1 282 ? 90.997 32.229 49.470 1.00 25.52 282 ILE A C 1
ATOM 834 O O . ILE A 1 282 ? 90.829 33.449 49.438 1.00 25.22 282 ILE A O 1
ATOM 839 N N . LEU A 1 283 ? 92.115 31.649 49.052 1.00 24.47 283 LEU A N 1
ATOM 840 C CA . LEU A 1 283 ? 93.215 32.430 48.506 1.00 25.57 283 LEU A CA 1
ATOM 841 C C . LEU A 1 283 ? 92.727 33.161 47.248 1.00 26.03 283 LEU A C 1
ATOM 842 O O . LEU A 1 283 ? 92.987 34.353 47.058 1.00 26.69 283 LEU A O 1
ATOM 847 N N . ILE A 1 284 ? 92.007 32.435 46.397 1.00 24.79 284 ILE A N 1
ATOM 848 C CA . ILE A 1 284 ? 91.474 32.989 45.163 1.00 23.78 284 ILE A CA 1
ATOM 849 C C . ILE A 1 284 ? 90.487 34.125 45.446 1.00 24.46 284 ILE A C 1
ATOM 850 O O . ILE A 1 284 ? 90.547 35.183 44.821 1.00 24.48 284 ILE A O 1
ATOM 855 N N . LEU A 1 285 ? 89.578 33.902 46.388 1.00 23.90 285 LEU A N 1
ATOM 856 C CA . LEU A 1 285 ? 88.595 34.918 46.737 1.00 25.38 285 LEU A CA 1
ATOM 857 C C . LEU A 1 285 ? 89.235 36.203 47.286 1.00 25.99 285 LEU A C 1
ATOM 858 O O . LEU A 1 285 ? 88.855 37.309 46.897 1.00 25.98 285 LEU A O 1
ATOM 863 N N . MET A 1 286 ? 90.201 36.060 48.186 1.00 24.70 286 MET A N 1
ATOM 864 C CA . MET A 1 286 ? 90.848 37.228 48.768 1.00 25.84 286 MET A CA 1
ATOM 865 C C . MET A 1 286 ? 91.724 37.978 47.779 1.00 25.52 286 MET A C 1
ATOM 866 O O . MET A 1 286 ? 91.673 39.210 47.695 1.00 27.72 286 MET A O 1
ATOM 871 N N . THR A 1 287 ? 92.532 37.237 47.035 1.00 22.93 287 THR A N 1
ATOM 872 C CA . THR A 1 287 ? 93.446 37.854 46.086 1.00 24.41 287 THR A CA 1
ATOM 873 C C . THR A 1 287 ? 92.730 38.540 44.929 1.00 24.47 287 THR A C 1
ATOM 874 O O . THR A 1 287 ? 93.132 39.622 44.502 1.00 22.87 287 THR A O 1
ATOM 878 N N . ALA A 1 288 ? 91.667 37.918 44.430 1.00 23.32 288 ALA A N 1
ATOM 879 C CA . ALA A 1 288 ? 90.905 38.507 43.341 1.00 23.70 288 ALA A CA 1
ATOM 880 C C . ALA A 1 288 ? 90.230 39.769 43.867 1.00 23.80 288 ALA A C 1
ATOM 881 O O . ALA A 1 288 ? 90.131 40.771 43.163 1.00 23.32 288 ALA A O 1
ATOM 883 N N . ALA A 1 289 ? 89.769 39.713 45.113 1.00 23.94 289 ALA A N 1
ATOM 884 C CA . ALA A 1 289 ? 89.105 40.856 45.716 1.00 24.02 289 ALA A CA 1
ATOM 885 C C . ALA A 1 289 ? 90.055 42.050 45.764 1.00 24.92 289 ALA A C 1
ATOM 886 O O . ALA A 1 289 ? 89.673 43.176 45.454 1.00 26.46 289 ALA A O 1
ATOM 888 N N . ILE A 1 290 ? 91.295 41.798 46.160 1.00 24.69 290 ILE A N 1
ATOM 889 C CA . ILE A 1 290 ? 92.287 42.855 46.251 1.00 24.60 290 ILE A CA 1
ATOM 890 C C . ILE A 1 290 ? 92.705 43.397 44.889 1.00 25.85 290 ILE A C 1
ATOM 891 O O . ILE A 1 290 ? 92.939 44.595 44.743 1.00 27.13 290 ILE A O 1
ATOM 896 N N . CYS A 1 291 ? 92.771 42.518 43.891 1.00 26.51 291 CYS A N 1
ATOM 897 C CA . CYS A 1 291 ? 93.208 42.890 42.546 1.00 27.09 291 CYS A CA 1
ATOM 898 C C . CYS A 1 291 ? 92.118 43.260 41.548 1.00 25.32 291 CYS A C 1
ATOM 899 O O . CYS A 1 291 ? 92.415 43.790 40.488 1.00 24.18 291 CYS A O 1
ATOM 902 N N . HIS A 1 292 ? 90.865 42.987 41.885 1.00 25.13 292 HIS A N 1
ATOM 903 C CA . HIS A 1 292 ? 89.754 43.206 40.966 1.00 24.39 292 HIS A CA 1
ATOM 904 C C . HIS A 1 292 ? 89.574 44.533 40.217 1.00 25.09 292 HIS A C 1
ATOM 905 O O . HIS A 1 292 ? 88.847 44.566 39.226 1.00 24.63 292 HIS A O 1
ATOM 912 N N . ASP A 1 293 ? 90.204 45.617 40.672 1.00 25.42 293 ASP A N 1
ATOM 913 C CA . ASP A 1 293 ? 90.078 46.906 39.986 1.00 22.62 293 ASP A CA 1
ATOM 914 C C . ASP A 1 293 ? 91.419 47.567 39.695 1.00 23.74 293 ASP A C 1
ATOM 915 O O . ASP A 1 293 ? 91.501 48.784 39.504 1.00 23.76 293 ASP A O 1
ATOM 920 N N . LEU A 1 294 ? 92.470 46.760 39.657 1.00 21.67 294 LEU A N 1
ATOM 921 C CA . LEU A 1 294 ? 93.799 47.266 39.386 1.00 22.48 294 LEU A CA 1
ATOM 922 C C . LEU A 1 294 ? 93.893 48.205 38.185 1.00 23.10 294 LEU A C 1
ATOM 923 O O . LEU A 1 294 ? 93.408 47.911 37.093 1.00 21.50 294 LEU A O 1
ATOM 928 N N . ASP A 1 295 ? 94.543 49.337 38.413 1.00 24.35 295 ASP A N 1
ATOM 929 C CA . ASP A 1 295 ? 94.754 50.340 37.388 1.00 24.99 295 ASP A CA 1
ATOM 930 C C . ASP A 1 295 ? 93.488 50.803 36.677 1.00 23.41 295 ASP A C 1
ATOM 931 O O . ASP A 1 295 ? 93.508 51.072 35.487 1.00 24.32 295 ASP A O 1
ATOM 936 N N . HIS A 1 296 ? 92.386 50.889 37.406 1.00 23.45 296 HIS A N 1
ATOM 937 C CA . HIS A 1 296 ? 91.135 51.353 36.827 1.00 24.16 296 HIS A CA 1
ATOM 938 C C . HIS A 1 296 ? 91.379 52.830 36.475 1.00 26.98 296 HIS A C 1
ATOM 939 O O . HIS A 1 296 ? 91.978 53.569 37.257 1.00 26.56 296 HIS A O 1
ATOM 946 N N . PRO A 1 297 ? 90.944 53.265 35.285 1.00 27.30 297 PRO A N 1
ATOM 947 C CA . PRO A 1 297 ? 91.114 54.647 34.823 1.00 29.11 297 PRO A CA 1
ATOM 948 C C . PRO A 1 297 ? 90.121 55.686 35.348 1.00 30.15 297 PRO A C 1
ATOM 949 O O . PRO A 1 297 ? 90.455 56.865 35.421 1.00 33.80 297 PRO A O 1
ATOM 953 N N . GLY A 1 298 ? 88.911 55.267 35.703 1.00 29.44 298 GLY A N 1
ATOM 954 C CA . GLY A 1 298 ? 87.928 56.220 36.190 1.00 26.41 298 GLY A CA 1
ATOM 955 C C . GLY A 1 298 ? 86.757 56.386 35.239 1.00 27.40 298 GLY A C 1
ATOM 956 O O . GLY A 1 298 ? 85.834 57.160 35.496 1.00 28.27 298 GLY A O 1
ATOM 957 N N . TYR A 1 299 ? 86.802 55.660 34.127 1.00 27.81 299 TYR A N 1
ATOM 958 C CA . TYR A 1 299 ? 85.745 55.684 33.123 1.00 27.09 299 TYR A CA 1
ATOM 959 C C . TYR A 1 299 ? 85.388 54.221 32.883 1.00 26.81 299 TYR A C 1
ATOM 960 O O . TYR A 1 299 ? 86.281 53.390 32.709 1.00 25.82 299 TYR A O 1
ATOM 969 N N . ASN A 1 300 ? 84.097 53.900 32.880 1.00 26.34 300 ASN A N 1
ATOM 970 C CA . ASN A 1 300 ? 83.678 52.513 32.709 1.00 27.12 300 ASN A CA 1
ATOM 971 C C . ASN A 1 300 ? 83.837 51.951 31.292 1.00 28.30 300 ASN A C 1
ATOM 972 O O . ASN A 1 300 ? 84.317 52.631 30.386 1.00 29.29 300 ASN A O 1
ATOM 977 N N . ASN A 1 301 ? 83.441 50.692 31.126 1.00 29.46 301 ASN A N 1
ATOM 978 C CA . ASN A 1 301 ? 83.540 49.977 29.851 1.00 28.79 301 ASN A CA 1
ATOM 979 C C . ASN A 1 301 ? 82.776 50.665 28.720 1.00 28.94 301 ASN A C 1
ATOM 980 O O . ASN A 1 301 ? 83.236 50.699 27.577 1.00 26.47 301 ASN A O 1
ATOM 985 N N . THR A 1 302 ? 81.597 51.186 29.046 1.00 29.62 302 THR A N 1
ATOM 986 C CA . THR A 1 302 ? 80.770 51.863 28.066 1.00 30.04 302 THR A CA 1
ATOM 987 C C . THR A 1 302 ? 81.523 53.042 27.480 1.00 31.25 302 THR A C 1
ATOM 988 O O . THR A 1 302 ? 81.383 53.351 26.297 1.00 32.95 302 THR A O 1
ATOM 992 N N . TYR A 1 303 ? 82.328 53.704 28.298 1.00 30.62 303 TYR A N 1
ATOM 993 C CA . TYR A 1 303 ? 83.102 54.817 27.779 1.00 32.70 303 TYR A CA 1
ATOM 994 C C . TYR A 1 303 ? 84.231 54.278 26.907 1.00 32.21 303 TYR A C 1
ATOM 995 O O . TYR A 1 303 ? 84.422 54.734 25.781 1.00 34.77 303 TYR A O 1
ATOM 1004 N N . GLN A 1 304 ? 84.975 53.309 27.435 1.00 31.49 304 GLN A N 1
ATOM 1005 C CA . GLN A 1 304 ? 86.090 52.700 26.712 1.00 30.39 304 GLN A CA 1
ATOM 1006 C C . GLN A 1 304 ? 85.689 52.302 25.293 1.00 30.82 304 GLN A C 1
ATOM 1007 O O . GLN A 1 304 ? 86.394 52.593 24.322 1.00 29.47 304 GLN A O 1
ATOM 1013 N N . ILE A 1 305 ? 84.552 51.620 25.193 1.00 30.52 305 ILE A N 1
ATOM 1014 C CA . ILE A 1 305 ? 84.043 51.142 23.923 1.00 30.65 305 ILE A CA 1
ATOM 1015 C C . ILE A 1 305 ? 83.595 52.283 23.018 1.00 31.41 305 ILE A C 1
ATOM 1016 O O . ILE A 1 305 ? 84.098 52.428 21.902 1.00 30.43 305 ILE A O 1
ATOM 1021 N N . ASN A 1 306 ? 82.657 53.092 23.502 1.00 31.90 306 ASN A N 1
ATOM 1022 C CA . ASN A 1 306 ? 82.154 54.220 22.726 1.00 30.37 306 ASN A CA 1
ATOM 1023 C C . ASN A 1 306 ? 83.276 55.153 22.268 1.00 30.03 306 ASN A C 1
ATOM 1024 O O . ASN A 1 306 ? 83.249 55.640 21.147 1.00 31.85 306 ASN A O 1
ATOM 1029 N N . ALA A 1 307 ? 84.263 55.398 23.121 1.00 28.83 307 ALA A N 1
ATOM 1030 C CA . ALA A 1 307 ? 85.374 56.270 22.745 1.00 28.93 307 ALA A CA 1
ATOM 1031 C C . ALA A 1 307 ? 86.480 55.507 22.007 1.00 30.55 307 ALA A C 1
ATOM 1032 O O . ALA A 1 307 ? 87.541 56.069 21.707 1.00 31.15 307 ALA A O 1
ATOM 1034 N N . ARG A 1 308 ? 86.234 54.229 21.726 1.00 29.59 308 ARG A N 1
ATOM 1035 C CA . ARG A 1 308 ? 87.209 53.390 21.032 1.00 29.56 308 ARG A CA 1
ATOM 1036 C C . ARG A 1 308 ? 88.626 53.596 21.558 1.00 29.61 308 ARG A C 1
ATOM 1037 O O . ARG A 1 308 ? 89.559 53.819 20.785 1.00 29.98 308 ARG A O 1
ATOM 1045 N N . THR A 1 309 ? 88.777 53.498 22.877 1.00 29.61 309 THR A N 1
ATOM 1046 C CA . THR A 1 309 ? 90.068 53.681 23.539 1.00 30.24 309 THR A CA 1
ATOM 1047 C C . THR A 1 309 ? 90.997 52.509 23.297 1.00 30.30 309 THR A C 1
ATOM 1048 O O . THR A 1 309 ? 90.576 51.461 22.812 1.00 29.58 309 THR A O 1
ATOM 1052 N N . GLU A 1 310 ? 92.261 52.685 23.660 1.00 32.47 310 GLU A N 1
ATOM 1053 C CA . GLU A 1 310 ? 93.243 51.627 23.487 1.00 35.10 310 GLU A CA 1
ATOM 1054 C C . GLU A 1 310 ? 92.848 50.344 24.211 1.00 33.58 310 GLU A C 1
ATOM 1055 O O . GLU A 1 310 ? 93.072 49.255 23.695 1.00 34.19 310 GLU A O 1
ATOM 1061 N N . LEU A 1 311 ? 92.269 50.473 25.403 1.00 31.56 311 LEU A N 1
ATOM 1062 C CA . LEU A 1 311 ? 91.838 49.305 26.165 1.00 31.11 311 LEU A CA 1
ATOM 1063 C C . LEU A 1 311 ? 90.709 48.572 25.448 1.00 27.88 311 LEU A C 1
ATOM 1064 O O . LEU A 1 311 ? 90.702 47.345 25.387 1.00 28.64 311 LEU A O 1
ATOM 1069 N N . ALA A 1 312 ? 89.74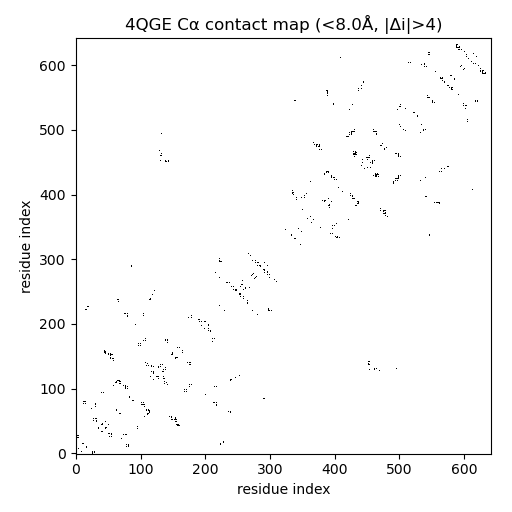9 49.322 24.920 1.00 24.96 312 ALA A N 1
ATOM 1070 C CA . ALA A 1 312 ? 88.627 48.713 24.215 1.00 25.28 312 ALA A CA 1
ATOM 1071 C C . ALA A 1 312 ? 89.106 48.052 22.921 1.00 25.51 312 ALA A C 1
ATOM 1072 O O . ALA A 1 312 ? 88.540 47.047 22.480 1.00 26.39 312 ALA A O 1
ATOM 1074 N N . VAL A 1 313 ? 90.155 48.607 22.321 1.00 24.74 313 VAL A N 1
ATOM 1075 C CA . VAL A 1 313 ? 90.694 48.052 21.089 1.00 23.68 313 VAL A CA 1
ATOM 1076 C C . VAL A 1 313 ? 91.531 46.823 21.409 1.00 23.86 313 VAL A C 1
ATOM 1077 O O . VAL A 1 313 ? 91.503 45.838 20.669 1.00 24.48 313 VAL A O 1
ATOM 1081 N N . ARG A 1 314 ? 92.262 46.881 22.519 1.00 23.69 314 ARG A N 1
ATOM 1082 C CA . ARG A 1 314 ? 93.111 45.771 22.946 1.00 24.14 314 ARG A CA 1
ATOM 1083 C C . ARG A 1 314 ? 92.295 44.533 23.280 1.00 23.16 314 ARG A C 1
ATOM 1084 O O . ARG A 1 314 ? 92.693 43.415 22.958 1.00 22.33 314 ARG A O 1
ATOM 1092 N N . TYR A 1 315 ? 91.149 44.744 23.919 1.00 21.55 315 TYR A N 1
ATOM 1093 C CA . TYR A 1 315 ? 90.296 43.640 24.317 1.00 21.20 315 TYR A CA 1
ATOM 1094 C C . TYR A 1 315 ? 89.059 43.407 23.469 1.00 23.28 315 TYR A C 1
ATOM 1095 O O . TYR A 1 315 ? 88.153 42.668 23.861 1.00 25.10 315 TYR A O 1
ATOM 1104 N N . ASN A 1 316 ? 89.022 44.033 22.297 1.00 24.40 316 ASN A N 1
ATOM 1105 C CA . ASN A 1 316 ? 87.920 43.831 21.373 1.00 25.32 316 ASN A CA 1
ATOM 1106 C C . ASN A 1 316 ? 86.537 44.056 21.968 1.00 25.67 316 ASN A C 1
ATOM 1107 O O . ASN A 1 316 ? 85.606 43.296 21.683 1.00 26.72 316 ASN A O 1
ATOM 1112 N N . ASP A 1 317 ? 86.407 45.103 22.781 1.00 26.52 317 ASP A N 1
ATOM 1113 C CA . ASP A 1 317 ? 85.135 45.458 23.427 1.00 27.19 317 ASP A CA 1
ATOM 1114 C C . ASP A 1 317 ? 84.604 44.421 24.427 1.00 26.81 317 ASP A C 1
ATOM 1115 O O . ASP A 1 317 ? 83.478 44.539 24.899 1.00 28.99 317 ASP A O 1
ATOM 1120 N N . ILE A 1 318 ? 85.395 43.407 24.755 1.00 26.20 318 ILE A N 1
ATOM 1121 C CA . ILE A 1 318 ? 84.948 42.383 25.708 1.00 25.47 318 ILE A CA 1
ATOM 1122 C C . ILE A 1 318 ? 85.515 42.680 27.095 1.00 23.71 318 ILE A C 1
ATOM 1123 O O . ILE A 1 318 ? 86.709 42.491 27.332 1.00 22.86 318 ILE A O 1
ATOM 1128 N N . SER A 1 319 ? 84.655 43.143 28.001 1.00 23.41 319 SER A N 1
ATOM 1129 C CA . SER A 1 319 ? 85.059 43.515 29.363 1.00 23.22 319 SER A CA 1
ATOM 1130 C C . SER A 1 319 ? 86.467 44.099 29.386 1.00 23.77 319 SER A C 1
ATOM 1131 O O . SER A 1 319 ? 87.341 43.601 30.096 1.00 23.48 319 SER A O 1
ATOM 1134 N N . PRO A 1 320 ? 86.710 45.165 28.609 1.00 23.48 320 PRO A N 1
ATOM 1135 C CA . PRO A 1 320 ? 88.062 45.736 28.618 1.00 23.94 320 PRO A CA 1
ATOM 1136 C C . PRO A 1 320 ? 88.672 46.059 29.990 1.00 23.79 320 PRO A C 1
ATOM 1137 O O . PRO A 1 320 ? 89.832 45.722 30.244 1.00 23.75 320 PRO A O 1
ATOM 1141 N N . LEU A 1 321 ? 87.914 46.692 30.881 1.00 23.12 321 LEU A N 1
ATOM 1142 C CA . LEU A 1 321 ? 88.470 47.005 32.194 1.00 23.77 321 LEU A CA 1
ATOM 1143 C C . LEU A 1 321 ? 88.840 45.754 32.992 1.00 22.32 321 LEU A C 1
ATOM 1144 O O . LEU A 1 321 ? 89.976 45.622 33.446 1.00 21.37 321 LEU A O 1
ATOM 1149 N N . GLU A 1 322 ? 87.895 44.833 33.148 1.00 21.87 322 GLU A N 1
ATOM 1150 C CA . GLU A 1 322 ? 88.164 43.625 33.916 1.00 22.89 322 GLU A CA 1
ATOM 1151 C C . GLU A 1 322 ? 89.324 42.814 33.345 1.00 22.38 322 GLU A C 1
ATOM 1152 O O . GLU A 1 322 ? 90.135 42.284 34.101 1.00 23.67 322 GLU A O 1
ATOM 1158 N N . ASN A 1 323 ? 89.418 42.720 32.021 1.00 21.10 323 ASN A N 1
ATOM 1159 C CA . ASN A 1 323 ? 90.521 41.988 31.398 1.00 21.82 323 ASN A CA 1
ATOM 1160 C C . ASN A 1 323 ? 91.831 42.666 31.759 1.00 22.21 323 ASN A C 1
ATOM 1161 O O . ASN A 1 323 ? 92.842 42.011 32.001 1.00 22.07 323 ASN A O 1
ATOM 1166 N N . HIS A 1 324 ? 91.800 43.994 31.781 1.00 22.57 324 HIS A N 1
ATOM 1167 C CA . HIS A 1 324 ? 92.971 44.785 32.107 1.00 23.50 324 HIS A CA 1
ATOM 1168 C C . HIS A 1 324 ? 93.373 44.578 33.572 1.00 23.98 324 HIS A C 1
ATOM 1169 O O . HIS A 1 324 ? 94.548 44.384 33.877 1.00 25.14 324 HIS A O 1
ATOM 1176 N N . HIS A 1 325 ? 92.400 44.609 34.476 1.00 23.07 325 HIS A N 1
ATOM 1177 C CA . HIS A 1 325 ? 92.699 44.415 35.892 1.00 23.49 325 HIS A CA 1
ATOM 1178 C C . HIS A 1 325 ? 93.415 43.072 36.099 1.00 23.60 325 HIS A C 1
ATOM 1179 O O . HIS A 1 325 ? 94.380 42.998 36.853 1.00 22.67 325 HIS A O 1
ATOM 1186 N N . CYS A 1 326 ? 92.938 42.019 35.433 1.00 24.04 326 CYS A N 1
ATOM 1187 C CA . CYS A 1 326 ? 93.548 40.689 35.537 1.00 25.46 326 CYS A CA 1
ATOM 1188 C C . CYS A 1 326 ? 94.980 40.721 35.060 1.00 24.79 326 CYS A C 1
ATOM 1189 O O . CYS A 1 326 ? 95.885 40.237 35.733 1.00 25.80 326 CYS A O 1
ATOM 1192 N N . ALA A 1 327 ? 95.166 41.263 33.863 1.00 23.61 327 ALA A N 1
ATOM 1193 C CA . ALA A 1 327 ? 96.483 41.356 33.270 1.00 23.81 327 ALA A CA 1
ATOM 1194 C C . ALA A 1 327 ? 97.460 42.052 34.212 1.00 22.99 327 ALA A C 1
ATOM 1195 O O . ALA A 1 327 ? 98.567 41.564 34.449 1.00 23.74 327 ALA A O 1
ATOM 1197 N N . VAL A 1 328 ? 97.055 43.194 34.753 1.00 23.12 328 VAL A N 1
ATOM 1198 C CA . VAL A 1 328 ? 97.933 43.931 35.653 1.00 24.24 328 VAL A CA 1
ATOM 1199 C C . VAL A 1 328 ? 98.250 43.098 36.892 1.00 25.79 328 VAL A C 1
ATOM 1200 O O . VAL A 1 328 ? 99.405 43.037 37.338 1.00 26.45 328 VAL A O 1
ATOM 1204 N N . ALA A 1 329 ? 97.225 42.445 37.431 1.00 23.91 329 ALA A N 1
ATOM 1205 C CA . ALA A 1 329 ? 97.393 41.602 38.606 1.00 25.81 329 ALA A CA 1
ATOM 1206 C C . ALA A 1 329 ? 98.486 40.559 38.382 1.00 26.14 329 ALA A C 1
ATOM 1207 O O . ALA A 1 329 ? 99.329 40.332 39.256 1.00 28.03 329 ALA A O 1
ATOM 1209 N N . PHE A 1 330 ? 98.491 39.938 37.209 1.00 25.83 330 PHE A N 1
ATOM 1210 C CA . PHE A 1 330 ? 99.485 38.910 36.939 1.00 27.45 330 PHE A CA 1
ATOM 1211 C C . PHE A 1 330 ? 100.812 39.425 36.432 1.00 28.26 330 PHE A C 1
ATOM 1212 O O . PHE A 1 330 ? 101.806 38.703 36.429 1.00 29.60 330 PHE A O 1
ATOM 1220 N N . GLN A 1 331 ? 100.833 40.680 36.009 1.00 29.59 331 GLN A N 1
ATOM 1221 C CA . GLN A 1 331 ? 102.081 41.281 35.576 1.00 29.93 331 GLN A CA 1
ATOM 1222 C C . GLN A 1 331 ? 102.807 41.592 36.886 1.00 29.57 331 GLN A C 1
ATOM 1223 O O . GLN A 1 331 ? 104.031 41.494 36.974 1.00 28.37 331 GLN A O 1
ATOM 1229 N N . ILE A 1 332 ? 102.032 41.938 37.914 1.00 29.34 332 ILE A N 1
ATOM 1230 C CA . ILE A 1 3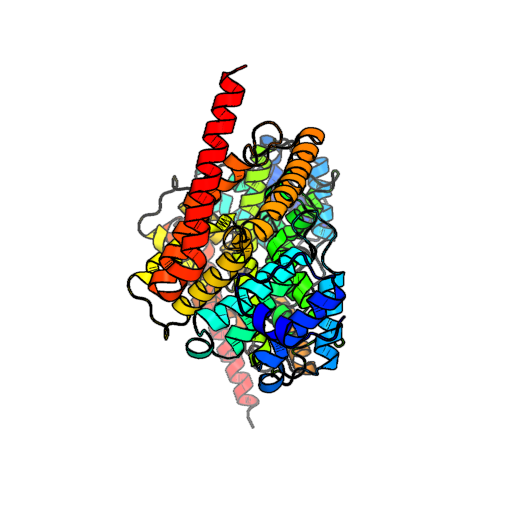32 ? 102.602 42.237 39.223 1.00 29.65 332 ILE A CA 1
ATOM 1231 C C . ILE A 1 332 ? 103.164 40.962 39.839 1.00 30.95 332 ILE A C 1
ATOM 1232 O O . ILE A 1 332 ? 104.290 40.949 40.341 1.00 30.60 332 ILE A O 1
ATOM 1237 N N . LEU A 1 333 ? 102.375 39.891 39.799 1.00 30.58 333 LEU A N 1
ATOM 1238 C CA . LEU A 1 333 ? 102.803 38.610 40.346 1.00 32.92 333 LEU A CA 1
ATOM 1239 C C . LEU A 1 333 ? 103.973 38.043 39.559 1.00 34.50 333 LEU A C 1
ATOM 1240 O O . LEU A 1 333 ? 104.716 37.200 40.057 1.00 35.73 333 LEU A O 1
ATOM 1245 N N . ALA A 1 334 ? 104.132 38.499 38.324 1.00 36.16 334 ALA A N 1
ATOM 1246 C CA . ALA A 1 334 ? 105.231 38.027 37.499 1.00 39.08 334 ALA A CA 1
ATOM 1247 C C . ALA A 1 334 ? 106.554 38.560 38.051 1.00 40.50 334 ALA A C 1
ATOM 1248 O O . ALA A 1 334 ? 107.604 37.955 37.845 1.00 42.33 334 ALA A O 1
ATOM 1250 N N . GLU A 1 335 ? 106.504 39.693 38.748 1.00 41.24 335 GLU A N 1
ATOM 1251 C CA . GLU A 1 335 ? 107.706 40.274 39.348 1.00 42.86 335 GLU A CA 1
ATOM 1252 C C . GLU A 1 335 ? 108.086 39.492 40.606 1.00 43.71 335 GLU A C 1
ATOM 1253 O O . GLU A 1 335 ? 107.346 39.486 41.591 1.00 45.06 335 GLU A O 1
ATOM 1259 N N . PRO A 1 336 ? 109.256 38.831 40.592 1.00 43.58 336 PRO A N 1
ATOM 1260 C CA . PRO A 1 336 ? 109.774 38.026 41.705 1.00 43.56 336 PRO A CA 1
ATOM 1261 C C . PRO A 1 336 ? 109.552 38.590 43.113 1.00 43.60 336 PRO A C 1
ATOM 1262 O O . PRO A 1 336 ? 109.020 37.906 43.993 1.00 41.83 336 PRO A O 1
ATOM 1266 N N . GLU A 1 337 ? 109.968 39.833 43.318 1.00 43.50 337 GLU A N 1
ATOM 1267 C CA . GLU A 1 337 ? 109.835 40.487 44.613 1.00 44.27 337 GLU A CA 1
ATOM 1268 C C . GLU A 1 337 ? 108.382 40.623 45.087 1.00 43.17 337 GLU A C 1
ATOM 1269 O O . GLU A 1 337 ? 108.132 40.852 46.274 1.00 42.32 337 GLU A O 1
ATOM 1275 N N . CYS A 1 338 ? 107.427 40.468 44.173 1.00 40.48 338 CYS A N 1
ATOM 1276 C CA . CYS A 1 338 ? 106.018 40.598 44.534 1.00 38.61 338 CYS A CA 1
ATOM 1277 C C . CYS A 1 338 ? 105.257 39.303 44.369 1.00 35.45 338 CYS A C 1
ATOM 1278 O O . CYS A 1 338 ? 104.043 39.261 44.560 1.00 35.20 338 CYS A O 1
ATOM 1281 N N . ASN A 1 339 ? 105.966 38.242 44.024 1.00 32.30 339 ASN A N 1
ATOM 1282 C CA . ASN A 1 339 ? 105.295 36.982 43.790 1.00 31.51 339 ASN A CA 1
ATOM 1283 C C . ASN A 1 339 ? 104.948 36.162 45.019 1.00 31.42 339 ASN A C 1
ATOM 1284 O O . ASN A 1 339 ? 105.660 35.220 45.377 1.00 33.16 339 ASN A O 1
ATOM 1289 N N . ILE A 1 340 ? 103.833 36.509 45.649 1.00 29.49 340 ILE A N 1
ATOM 1290 C CA . ILE A 1 340 ? 103.380 35.790 46.829 1.00 29.46 340 ILE A CA 1
ATOM 1291 C C . ILE A 1 340 ? 103.087 34.330 46.511 1.00 30.06 340 ILE A C 1
ATOM 1292 O O . ILE A 1 340 ? 102.806 33.546 47.414 1.00 32.22 340 ILE A O 1
ATOM 1297 N N . PHE A 1 341 ? 103.147 33.959 45.236 1.00 29.28 341 PHE A N 1
ATOM 1298 C CA . PHE A 1 341 ? 102.880 32.578 44.851 1.00 29.67 341 PHE A CA 1
ATOM 1299 C C . PHE A 1 341 ? 104.149 31.802 44.509 1.00 30.47 341 PHE A C 1
ATOM 1300 O O . PHE A 1 341 ? 104.082 30.641 44.123 1.00 31.39 341 PHE A O 1
ATOM 1308 N N . SER A 1 342 ? 105.303 32.433 44.659 1.00 31.62 342 SER A N 1
ATOM 1309 C CA . SER A 1 342 ? 106.560 31.781 44.325 1.00 32.68 342 SER A CA 1
ATOM 1310 C C . SER A 1 342 ? 106.789 30.412 44.962 1.00 33.35 342 SER A C 1
ATOM 1311 O O . SER A 1 342 ? 107.564 29.617 44.439 1.00 33.80 342 SER A O 1
ATOM 1314 N N . ASN A 1 343 ? 106.128 30.117 46.074 1.00 34.40 343 ASN A N 1
ATOM 1315 C CA . ASN A 1 343 ? 106.352 28.820 46.707 1.00 35.80 343 ASN A CA 1
ATOM 1316 C C . ASN A 1 343 ? 105.235 27.820 46.505 1.00 36.52 343 ASN A C 1
ATOM 1317 O O . ASN A 1 343 ? 105.170 26.803 47.196 1.00 37.87 343 ASN A O 1
ATOM 1322 N N . ILE A 1 344 ? 104.352 28.107 45.557 1.00 36.37 344 ILE A N 1
ATOM 1323 C CA . ILE A 1 344 ? 103.263 27.191 45.264 1.00 35.12 344 ILE A CA 1
ATOM 1324 C C . ILE A 1 344 ? 103.676 26.407 44.025 1.00 35.71 344 ILE A C 1
ATOM 1325 O O . ILE A 1 344 ? 104.299 26.956 43.117 1.00 36.40 344 ILE A O 1
ATOM 1330 N N . PRO A 1 345 ? 103.375 25.101 43.985 1.00 36.46 345 PRO A N 1
ATOM 1331 C CA . PRO A 1 345 ? 103.762 24.344 42.790 1.00 37.14 345 PRO A CA 1
ATOM 1332 C C . PRO A 1 345 ? 102.963 24.813 41.565 1.00 38.26 345 PRO A C 1
ATOM 1333 O O . PRO A 1 345 ? 101.856 25.332 41.703 1.00 38.64 345 PRO A O 1
ATOM 1337 N N . PRO A 1 346 ? 103.521 24.639 40.355 1.00 38.83 346 PRO A N 1
ATOM 1338 C CA . PRO A 1 346 ? 102.911 25.029 39.076 1.00 39.46 346 PRO A CA 1
ATOM 1339 C C . PRO A 1 346 ? 101.441 24.668 38.868 1.00 38.48 346 PRO A C 1
ATOM 1340 O O . PRO A 1 346 ? 100.677 25.473 38.334 1.00 38.00 346 PRO A O 1
ATOM 1344 N N . ASP A 1 347 ? 101.045 23.463 39.268 1.00 36.91 347 ASP A N 1
ATOM 1345 C CA . ASP A 1 347 ? 99.660 23.053 39.096 1.00 37.26 347 ASP A CA 1
ATOM 1346 C C . ASP A 1 347 ? 98.723 23.896 39.946 1.00 35.70 347 ASP A C 1
ATOM 1347 O O . ASP A 1 347 ? 97.613 24.219 39.521 1.00 34.77 347 ASP A O 1
ATOM 1352 N N . GLY A 1 348 ? 99.173 24.246 41.148 1.00 33.09 348 GLY A N 1
ATOM 1353 C CA . GLY A 1 348 ? 98.361 25.063 42.033 1.00 31.03 348 GLY A CA 1
ATOM 1354 C C . GLY A 1 348 ? 98.277 26.485 41.510 1.00 29.95 348 GLY A C 1
ATOM 1355 O O . GLY A 1 348 ? 97.246 27.144 41.635 1.00 28.84 348 GLY A O 1
ATOM 1356 N N . PHE A 1 349 ? 99.372 26.960 40.923 1.00 29.96 349 PHE A N 1
ATOM 1357 C CA . PHE A 1 349 ? 99.409 28.301 40.364 1.00 31.75 349 PHE A CA 1
ATOM 1358 C C . PHE A 1 349 ? 98.362 28.404 39.257 1.00 32.52 349 PHE A C 1
ATOM 1359 O O . PHE A 1 349 ? 97.585 29.360 39.218 1.00 31.72 349 PHE A O 1
ATOM 1367 N N . LYS A 1 350 ? 98.337 27.414 38.366 1.00 31.11 350 LYS A N 1
ATOM 1368 C CA . LYS A 1 350 ? 97.385 27.434 37.269 1.00 32.63 350 LYS A CA 1
ATOM 1369 C C . LYS A 1 350 ? 95.963 27.442 37.784 1.00 32.31 350 LYS A C 1
ATOM 1370 O O . LYS A 1 350 ? 95.110 28.136 37.233 1.00 33.37 350 LYS A O 1
ATOM 1376 N N . GLN A 1 351 ? 95.701 26.678 38.838 1.00 31.17 351 GLN A N 1
ATOM 1377 C CA . GLN A 1 351 ? 94.362 26.637 39.400 1.00 30.45 351 GLN A CA 1
ATOM 1378 C C . GLN A 1 351 ? 93.985 27.985 40.011 1.00 29.37 351 GLN A C 1
ATOM 1379 O O . GLN A 1 351 ? 92.851 28.463 39.866 1.00 25.17 351 GLN A O 1
ATOM 1385 N N . ILE A 1 352 ? 94.940 28.596 40.704 1.00 27.90 352 ILE A N 1
ATOM 1386 C CA . ILE A 1 352 ? 94.702 29.892 41.319 1.00 27.31 352 ILE A CA 1
ATOM 1387 C C . ILE A 1 352 ? 94.494 30.955 40.238 1.00 26.07 352 ILE A C 1
ATOM 1388 O O . ILE A 1 352 ? 93.542 31.733 40.301 1.00 24.91 352 ILE A O 1
ATOM 1393 N N . ARG A 1 353 ? 95.382 30.972 39.247 1.00 25.29 353 ARG A N 1
ATOM 1394 C CA . ARG A 1 353 ? 95.302 31.925 38.139 1.00 27.00 353 ARG A CA 1
ATOM 1395 C C . ARG A 1 353 ? 93.938 31.850 37.451 1.00 27.83 353 ARG A C 1
ATOM 1396 O O . ARG A 1 353 ? 93.268 32.863 37.235 1.00 26.27 353 ARG A O 1
ATOM 1404 N N . GLN A 1 354 ? 93.520 30.638 37.124 1.00 27.90 354 GLN A N 1
ATOM 1405 C CA . GLN A 1 354 ? 92.242 30.440 36.464 1.00 30.88 354 GLN A CA 1
ATOM 1406 C C . GLN A 1 354 ? 91.090 30.954 37.321 1.00 29.01 354 GLN A C 1
ATOM 1407 O O . GLN A 1 354 ? 90.191 31.638 36.829 1.00 28.73 354 GLN A O 1
ATOM 1413 N N . GLY A 1 355 ? 91.119 30.611 38.606 1.00 27.90 355 GLY A N 1
ATOM 1414 C CA . GLY A 1 355 ? 90.068 31.033 39.510 1.00 24.30 355 GLY A CA 1
ATOM 1415 C C . GLY A 1 355 ? 89.993 32.539 39.634 1.00 24.22 355 GLY A C 1
ATOM 1416 O O . GLY A 1 355 ? 88.907 33.119 39.612 1.00 24.29 355 GLY A O 1
ATOM 1417 N N . MET A 1 356 ? 91.145 33.184 39.766 1.00 23.27 356 MET A N 1
ATOM 1418 C CA . MET A 1 356 ? 91.158 34.635 39.894 1.00 24.66 356 MET A CA 1
ATOM 1419 C C . MET A 1 356 ? 90.593 35.315 38.649 1.00 25.53 356 MET A C 1
ATOM 1420 O O . MET A 1 356 ? 89.797 36.256 38.747 1.00 23.78 356 MET A O 1
ATOM 1425 N N . ILE A 1 357 ? 91.004 34.833 37.479 1.00 24.58 357 ILE A N 1
ATOM 1426 C CA . ILE A 1 357 ? 90.547 35.397 36.219 1.00 23.82 357 ILE A CA 1
ATOM 1427 C C . ILE A 1 357 ? 89.025 35.349 36.124 1.00 24.22 357 ILE A C 1
ATOM 1428 O O . ILE A 1 357 ? 88.386 36.341 35.785 1.00 24.95 357 ILE A O 1
ATOM 1433 N N . THR A 1 358 ? 88.451 34.201 36.455 1.00 23.01 358 THR A N 1
ATOM 1434 C CA . THR A 1 358 ? 87.012 34.025 36.436 1.00 20.65 358 THR A CA 1
ATOM 1435 C C . THR A 1 358 ? 86.323 35.013 37.370 1.00 21.17 358 THR A C 1
ATOM 1436 O O . THR A 1 358 ? 85.300 35.609 37.013 1.00 22.23 358 THR A O 1
ATOM 1440 N N . LEU A 1 359 ? 86.868 35.172 38.574 1.00 18.89 359 LEU A N 1
ATOM 1441 C CA . LEU A 1 359 ? 86.257 36.066 39.543 1.00 19.14 359 LEU A CA 1
ATOM 1442 C C . LEU A 1 359 ? 86.391 37.528 39.167 1.00 18.60 359 LEU A C 1
ATOM 1443 O O . LEU A 1 359 ? 85.438 38.291 39.295 1.00 20.67 359 LEU A O 1
ATOM 1448 N N . ILE A 1 360 ? 87.559 37.933 38.692 1.00 18.82 360 ILE A N 1
ATOM 1449 C CA . ILE A 1 360 ? 87.730 39.327 38.332 1.00 20.00 360 ILE A CA 1
ATOM 1450 C C . ILE A 1 360 ? 86.855 39.691 37.137 1.00 22.10 360 ILE A C 1
ATOM 1451 O O . ILE A 1 360 ? 86.196 40.730 37.151 1.00 22.39 360 ILE A O 1
ATOM 1456 N N . LEU A 1 361 ? 86.821 38.828 36.124 1.00 23.41 361 LEU A N 1
ATOM 1457 C CA . LEU A 1 361 ? 85.987 39.076 34.952 1.00 24.59 361 LEU A CA 1
ATOM 1458 C C . LEU A 1 361 ? 84.507 39.067 35.339 1.00 24.62 361 LEU A C 1
ATOM 1459 O O . LEU A 1 361 ? 83.687 39.712 34.686 1.00 26.41 361 LEU A O 1
ATOM 1464 N N . ALA A 1 362 ? 84.168 38.343 36.403 1.00 23.18 362 ALA A N 1
ATOM 1465 C CA . ALA A 1 362 ? 82.786 38.267 36.857 1.00 22.67 362 ALA A CA 1
ATOM 1466 C C . ALA A 1 362 ? 82.309 39.569 37.503 1.00 23.46 362 ALA A C 1
ATOM 1467 O O . ALA A 1 362 ? 81.113 39.733 37.738 1.00 20.21 362 ALA A O 1
ATOM 1469 N N . THR A 1 363 ? 83.224 40.494 37.800 1.00 22.52 363 THR A N 1
ATOM 1470 C CA . THR A 1 363 ? 82.794 41.742 38.428 1.00 24.73 363 THR A CA 1
ATOM 1471 C C . THR A 1 363 ? 82.219 42.758 37.447 1.00 26.00 363 THR A C 1
ATOM 1472 O O . THR A 1 363 ? 81.779 43.824 37.855 1.00 28.08 363 THR A O 1
ATOM 1476 N N . ASP A 1 364 ? 82.213 42.424 36.158 1.00 27.45 364 ASP A N 1
ATOM 1477 C CA . ASP A 1 364 ? 81.668 43.307 35.124 1.00 26.35 364 ASP A CA 1
ATOM 1478 C C . ASP A 1 364 ? 80.153 43.325 35.267 1.00 26.73 364 ASP A C 1
ATOM 1479 O O . ASP A 1 364 ? 79.491 42.341 34.951 1.00 26.83 364 ASP A O 1
ATOM 1484 N N . MET A 1 365 ? 79.602 44.441 35.735 1.00 27.82 365 MET A N 1
ATOM 1485 C CA . MET A 1 365 ? 78.156 44.553 35.930 1.00 28.61 365 MET A CA 1
ATOM 1486 C C . MET A 1 365 ? 77.294 44.268 34.699 1.00 28.79 365 MET A C 1
ATOM 1487 O O . MET A 1 365 ? 76.098 44.007 34.822 1.00 28.77 365 MET A O 1
ATOM 1492 N N . ALA A 1 366 ? 77.895 44.318 33.517 1.00 28.55 366 ALA A N 1
ATOM 1493 C CA . ALA A 1 366 ? 77.163 44.038 32.292 1.00 29.82 366 ALA A CA 1
ATOM 1494 C C . ALA A 1 366 ? 76.694 42.584 32.320 1.00 31.03 366 ALA A C 1
ATOM 1495 O O . ALA A 1 366 ? 75.697 42.226 31.690 1.00 32.52 366 ALA A O 1
ATOM 1497 N N . ARG A 1 367 ? 77.408 41.751 33.073 1.00 31.18 367 ARG A N 1
ATOM 1498 C CA . ARG A 1 367 ? 77.074 40.332 33.186 1.00 31.94 367 ARG A CA 1
ATOM 1499 C C . ARG A 1 367 ? 76.278 40.033 34.444 1.00 32.44 367 ARG A C 1
ATOM 1500 O O . ARG A 1 367 ? 76.073 38.873 34.788 1.00 33.70 367 ARG A O 1
ATOM 1508 N N . HIS A 1 368 ? 75.823 41.072 35.133 1.00 32.52 368 HIS A N 1
ATOM 1509 C CA . HIS A 1 368 ? 75.081 40.859 36.362 1.00 31.23 368 HIS A CA 1
ATOM 1510 C C . HIS A 1 368 ? 73.848 39.969 36.217 1.00 32.36 368 HIS A C 1
ATOM 1511 O O . HIS A 1 368 ? 73.700 38.991 36.950 1.00 31.14 368 HIS A O 1
ATOM 1518 N N . ALA A 1 369 ? 72.955 40.322 35.296 1.00 33.50 369 ALA A N 1
ATOM 1519 C CA . ALA A 1 369 ? 71.728 39.549 35.096 1.00 34.40 369 ALA A CA 1
ATOM 1520 C C . ALA A 1 369 ? 72.036 38.104 34.722 1.00 33.05 369 ALA A C 1
ATOM 1521 O O . ALA A 1 369 ? 71.416 37.183 35.247 1.00 32.33 369 ALA A O 1
ATOM 1523 N N . GLU A 1 370 ? 72.986 37.926 33.809 1.00 33.35 370 GLU A N 1
ATOM 1524 C CA . GLU A 1 370 ? 73.427 36.607 33.353 1.00 34.54 370 GLU A CA 1
ATOM 1525 C C . GLU A 1 370 ? 73.850 35.750 34.552 1.00 34.85 370 GLU A C 1
ATOM 1526 O O . GLU A 1 370 ? 73.248 34.710 34.835 1.00 34.62 370 GLU A O 1
ATOM 1532 N N . ILE A 1 371 ? 74.882 36.210 35.257 1.00 34.08 371 ILE A N 1
ATOM 1533 C CA . ILE A 1 371 ? 75.428 35.510 36.412 1.00 32.66 371 ILE A CA 1
ATOM 1534 C C . ILE A 1 371 ? 74.394 35.235 37.498 1.00 34.85 371 ILE A C 1
ATOM 1535 O O . ILE A 1 371 ? 74.409 34.175 38.130 1.00 34.37 371 ILE A O 1
ATOM 1540 N N . MET A 1 372 ? 73.491 36.181 37.717 1.00 36.96 372 MET A N 1
ATOM 1541 C CA . MET A 1 372 ? 72.450 35.988 38.719 1.00 39.56 372 MET A CA 1
ATOM 1542 C C . MET A 1 372 ? 71.499 34.885 38.249 1.00 40.39 372 MET A C 1
ATOM 1543 O O . MET A 1 372 ? 71.049 34.062 39.047 1.00 39.59 372 MET A O 1
ATOM 1548 N N . ASP A 1 373 ? 71.198 34.868 36.952 1.00 40.78 373 ASP A N 1
ATOM 1549 C CA . ASP A 1 373 ? 70.320 33.843 36.402 1.00 42.33 373 ASP A CA 1
ATOM 1550 C C . ASP A 1 373 ? 70.963 32.466 36.530 1.00 42.11 373 ASP A C 1
ATOM 1551 O O . ASP A 1 373 ? 70.301 31.508 36.913 1.00 42.43 373 ASP A O 1
ATOM 1556 N N . SER A 1 374 ? 72.254 32.373 36.216 1.00 41.98 374 SER A N 1
ATOM 1557 C CA . SER A 1 374 ? 72.975 31.110 36.314 1.00 41.80 374 SER A CA 1
ATOM 1558 C C . SER A 1 374 ? 72.982 30.606 37.750 1.00 42.79 374 SER A C 1
ATOM 1559 O O . SER A 1 374 ? 72.755 29.426 38.002 1.00 44.43 374 SER A O 1
ATOM 1562 N N . PHE A 1 375 ? 73.242 31.508 38.689 1.00 42.26 375 PHE A N 1
ATOM 1563 C CA . PHE A 1 375 ? 73.288 31.147 40.098 1.00 41.77 375 PHE A CA 1
ATOM 1564 C C . PHE A 1 375 ? 71.932 30.696 40.629 1.00 43.46 375 PHE A C 1
ATOM 1565 O O . PHE A 1 375 ? 71.838 29.709 41.359 1.00 42.90 375 PHE A O 1
ATOM 1573 N N . LYS A 1 376 ? 70.883 31.428 40.275 1.00 46.16 376 LYS A N 1
ATOM 1574 C CA . LYS A 1 376 ? 69.543 31.079 40.731 1.00 48.91 376 LYS A CA 1
ATOM 1575 C C . LYS A 1 376 ? 69.081 29.755 40.120 1.00 49.87 376 LYS A C 1
ATOM 1576 O O . LYS A 1 376 ? 68.165 29.103 40.623 1.00 49.76 376 LYS A O 1
ATOM 1582 N N . GLU A 1 377 ? 69.732 29.359 39.036 1.00 50.89 377 GLU A N 1
ATOM 1583 C CA . GLU A 1 377 ? 69.406 28.108 38.377 1.00 52.61 377 GLU A CA 1
ATOM 1584 C C . GLU A 1 377 ? 69.972 26.984 39.236 1.00 52.01 377 GLU A C 1
ATOM 1585 O O . GLU A 1 377 ? 69.252 26.066 39.621 1.00 51.77 377 GLU A O 1
ATOM 1591 N N . LYS A 1 378 ? 71.267 27.069 39.542 1.00 51.35 378 LYS A N 1
ATOM 1592 C CA . LYS A 1 378 ? 71.929 26.069 40.373 1.00 50.92 378 LYS A CA 1
ATOM 1593 C C . LYS A 1 378 ? 71.287 26.089 41.752 1.00 51.22 378 LYS A C 1
ATOM 1594 O O . LYS A 1 378 ? 71.255 25.082 42.452 1.00 51.08 378 LYS A O 1
ATOM 1600 N N . MET A 1 379 ? 70.777 27.253 42.131 1.00 52.84 379 MET A N 1
ATOM 1601 C CA . MET A 1 379 ? 70.166 27.454 43.437 1.00 54.50 379 MET A CA 1
ATOM 1602 C C . MET A 1 379 ? 68.960 26.560 43.724 1.00 56.07 379 MET A C 1
ATOM 1603 O O . MET A 1 379 ? 68.646 26.292 44.886 1.00 55.99 379 MET A O 1
ATOM 1608 N N . GLU A 1 380 ? 68.293 26.098 42.668 1.00 58.07 380 GLU A N 1
ATOM 1609 C CA . GLU A 1 380 ? 67.125 25.226 42.805 1.00 60.32 380 GLU A CA 1
ATOM 1610 C C . GLU A 1 380 ? 67.499 23.961 43.581 1.00 60.46 380 GLU A C 1
ATOM 1611 O O . GLU A 1 380 ? 66.685 23.405 44.325 1.00 61.61 380 GLU A O 1
ATOM 1617 N N . ASN A 1 381 ? 68.737 23.516 43.388 1.00 58.69 381 ASN A N 1
ATOM 1618 C CA . ASN A 1 381 ? 69.268 22.330 44.050 1.00 56.29 381 ASN A CA 1
ATOM 1619 C C . ASN A 1 381 ? 70.783 22.523 44.135 1.00 53.37 381 ASN A C 1
ATOM 1620 O O . ASN A 1 381 ? 71.544 21.836 43.454 1.00 51.70 381 ASN A O 1
ATOM 1625 N N . PHE A 1 382 ? 71.217 23.468 44.964 1.00 51.18 382 PHE A N 1
ATOM 1626 C CA . PHE A 1 382 ? 72.641 23.754 45.097 1.00 48.94 382 PHE A CA 1
ATOM 1627 C C . PHE A 1 382 ? 73.413 22.550 45.625 1.00 47.66 382 PHE A C 1
ATOM 1628 O O . PHE A 1 382 ? 72.927 21.814 46.478 1.00 47.31 382 PHE A O 1
ATOM 1636 N N . ASP A 1 383 ? 74.621 22.361 45.110 1.00 47.04 383 ASP A N 1
ATOM 1637 C CA . ASP A 1 383 ? 75.474 21.250 45.512 1.00 45.57 383 ASP A CA 1
ATOM 1638 C C . ASP A 1 383 ? 76.906 21.732 45.752 1.00 44.67 383 ASP A C 1
ATOM 1639 O O . ASP A 1 383 ? 77.621 22.075 44.811 1.00 45.18 383 ASP A O 1
ATOM 1644 N N . TYR A 1 384 ? 77.327 21.746 47.011 1.00 43.03 384 TYR A N 1
ATOM 1645 C CA . TYR A 1 384 ? 78.667 22.193 47.349 1.00 42.50 384 TYR A CA 1
ATOM 1646 C C . TYR A 1 384 ? 79.787 21.352 46.749 1.00 43.51 384 TYR A C 1
ATOM 1647 O O . TYR A 1 384 ? 80.935 21.799 46.684 1.00 42.74 384 TYR A O 1
ATOM 1656 N N . SER A 1 385 ? 79.468 20.137 46.315 1.00 44.06 385 SER A N 1
ATOM 1657 C CA . SER A 1 385 ? 80.486 19.266 45.735 1.00 44.68 385 SER A CA 1
ATOM 1658 C C . SER A 1 385 ? 80.565 19.465 44.225 1.00 43.76 385 SER A C 1
ATOM 1659 O O . SER A 1 385 ? 81.433 18.902 43.552 1.00 42.87 385 SER A O 1
ATOM 1662 N N . ASN A 1 386 ? 79.652 20.274 43.701 1.00 43.64 386 ASN A N 1
ATOM 1663 C CA . ASN A 1 386 ? 79.612 20.558 42.275 1.00 44.07 386 ASN A CA 1
ATOM 1664 C C . ASN A 1 386 ? 80.476 21.776 41.983 1.00 45.34 386 ASN A C 1
ATOM 1665 O O . ASN A 1 386 ? 80.091 22.910 42.264 1.00 45.18 386 ASN A O 1
ATOM 1670 N N . GLU A 1 387 ? 81.650 21.520 41.418 1.00 46.48 387 GLU A N 1
ATOM 1671 C CA . GLU A 1 387 ? 82.620 22.553 41.085 1.00 48.37 387 GLU A CA 1
ATOM 1672 C C . GLU A 1 387 ? 81.993 23.745 40.363 1.00 48.25 387 GLU A C 1
ATOM 1673 O O . GLU A 1 387 ? 82.320 24.901 40.644 1.00 46.70 387 GLU A O 1
ATOM 1679 N N . GLU A 1 388 ? 81.086 23.458 39.438 1.00 48.08 388 GLU A N 1
ATOM 1680 C CA . GLU A 1 388 ? 80.416 24.500 38.674 1.00 47.95 388 GLU A CA 1
ATOM 1681 C C . GLU A 1 388 ? 79.471 25.311 39.562 1.00 46.94 388 GLU A C 1
ATOM 1682 O O . GLU A 1 388 ? 79.180 26.476 39.284 1.00 46.71 388 GLU A O 1
ATOM 1688 N N . HIS A 1 389 ? 78.983 24.687 40.628 1.00 44.38 389 HIS A N 1
ATOM 1689 C CA . HIS A 1 389 ? 78.096 25.369 41.561 1.00 42.06 389 HIS A CA 1
ATOM 1690 C C . HIS A 1 389 ? 78.950 26.283 42.429 1.00 40.10 389 HIS A C 1
ATOM 1691 O O . HIS A 1 389 ? 78.584 27.424 42.696 1.00 39.69 389 HIS A O 1
ATOM 1698 N N . MET A 1 390 ? 80.094 25.768 42.868 1.00 37.46 390 MET A N 1
ATOM 1699 C CA . MET A 1 390 ? 80.999 26.535 43.706 1.00 36.17 390 MET A CA 1
ATOM 1700 C C . MET A 1 390 ? 81.596 27.703 42.939 1.00 35.44 390 MET A C 1
ATOM 1701 O O . MET A 1 390 ? 81.803 28.775 43.506 1.00 34.74 390 MET A O 1
ATOM 1706 N N . THR A 1 391 ? 81.867 27.496 41.653 1.00 34.08 391 THR A N 1
ATOM 1707 C CA . THR A 1 391 ? 82.428 28.555 40.826 1.00 32.48 391 THR A CA 1
ATOM 1708 C C . THR A 1 391 ? 81.447 29.719 40.771 1.00 32.39 391 THR A C 1
ATOM 1709 O O . THR A 1 391 ? 81.839 30.874 40.923 1.00 33.28 391 THR A O 1
ATOM 1713 N N . LEU A 1 392 ? 80.168 29.417 40.577 1.00 31.28 392 LEU A N 1
ATOM 1714 C CA . LEU A 1 392 ? 79.161 30.467 40.528 1.00 32.42 392 LEU A CA 1
ATOM 1715 C C . LEU A 1 392 ? 78.991 31.138 41.886 1.00 32.26 392 LEU A C 1
ATOM 1716 O O . LEU A 1 392 ? 78.773 32.344 41.959 1.00 34.04 392 LEU A O 1
ATOM 1721 N N . LEU A 1 393 ? 79.095 30.365 42.962 1.00 30.86 393 LEU A N 1
ATOM 1722 C CA . LEU A 1 393 ? 78.961 30.935 44.293 1.00 28.66 393 LEU A CA 1
ATOM 1723 C C . LEU A 1 393 ? 80.126 31.889 44.574 1.00 27.87 393 LEU A C 1
ATOM 1724 O O . LEU A 1 393 ? 79.945 32.943 45.189 1.00 28.11 393 LEU A O 1
ATOM 1729 N N . LYS A 1 394 ? 81.321 31.529 44.124 1.00 24.67 394 LYS A N 1
ATOM 1730 C CA . LYS A 1 394 ? 82.465 32.395 44.352 1.00 26.24 394 LYS A CA 1
ATOM 1731 C C . LYS A 1 394 ? 82.311 33.685 43.537 1.00 26.81 394 LYS A C 1
ATOM 1732 O O . LYS A 1 394 ? 82.751 34.751 43.965 1.00 26.39 394 LYS A O 1
ATOM 1738 N N . MET A 1 395 ? 81.665 33.586 42.377 1.00 27.16 395 MET A N 1
ATOM 1739 C CA . MET A 1 395 ? 81.435 34.749 41.532 1.00 26.70 395 MET A CA 1
ATOM 1740 C C . MET A 1 395 ? 80.432 35.673 42.213 1.00 28.18 395 MET A C 1
ATOM 1741 O O . MET A 1 395 ? 80.582 36.897 42.189 1.00 25.51 395 MET A O 1
ATOM 1746 N N . ILE A 1 396 ? 79.410 35.086 42.827 1.00 28.20 396 ILE A N 1
ATOM 1747 C CA . ILE A 1 396 ? 78.402 35.883 43.513 1.00 29.27 396 ILE A CA 1
ATOM 1748 C C . ILE A 1 396 ? 79.012 36.523 44.759 1.00 28.41 396 ILE A C 1
ATOM 1749 O O . ILE A 1 396 ? 78.659 37.644 45.134 1.00 27.86 396 ILE A O 1
ATOM 1754 N N . LEU A 1 397 ? 79.941 35.817 45.395 1.00 28.43 397 LEU A N 1
ATOM 1755 C CA . LEU A 1 397 ? 80.578 36.355 46.593 1.00 28.58 397 LEU A CA 1
ATOM 1756 C C . LEU A 1 397 ? 81.432 37.583 46.294 1.00 27.57 397 LEU A C 1
ATOM 1757 O O . LEU A 1 397 ? 81.313 38.593 46.975 1.00 29.89 397 LEU A O 1
ATOM 1762 N N . ILE A 1 398 ? 82.291 37.508 45.281 1.00 28.24 398 ILE A N 1
ATOM 1763 C CA . ILE A 1 398 ? 83.126 38.655 44.955 1.00 26.55 398 ILE A CA 1
ATOM 1764 C C . ILE A 1 398 ? 82.236 39.792 44.441 1.00 26.62 398 ILE A C 1
ATOM 1765 O O . ILE A 1 398 ? 82.511 40.968 44.685 1.00 25.74 398 ILE A O 1
ATOM 1770 N N . LYS A 1 399 ? 81.157 39.439 43.751 1.00 25.13 399 LYS A N 1
ATOM 1771 C CA . LYS A 1 399 ? 80.234 40.451 43.259 1.00 26.55 399 LYS A CA 1
ATOM 1772 C C . LYS A 1 399 ? 79.615 41.166 44.446 1.00 25.77 399 LYS A C 1
ATOM 1773 O O . LYS A 1 399 ? 79.537 42.395 44.467 1.00 27.50 399 LYS A O 1
ATOM 1779 N N . CYS A 1 400 ? 79.172 40.390 45.432 1.00 26.47 400 CYS A N 1
ATOM 1780 C CA . CYS A 1 400 ? 78.564 40.948 46.635 1.00 27.08 400 CYS A CA 1
ATOM 1781 C C . CYS A 1 400 ? 79.491 41.953 47.316 1.00 27.80 400 CYS A C 1
ATOM 1782 O O . CYS A 1 400 ? 79.070 43.058 47.673 1.00 25.35 400 CYS A O 1
ATOM 1785 N N . CYS A 1 401 ? 80.754 41.570 47.478 1.00 26.11 401 CYS A N 1
ATOM 1786 C CA . CYS A 1 401 ? 81.732 42.424 48.139 1.00 26.74 401 CYS A CA 1
ATOM 1787 C C . CYS A 1 401 ? 82.088 43.677 47.360 1.00 28.20 401 CYS A C 1
ATOM 1788 O O . CYS A 1 401 ? 82.328 44.736 47.941 1.00 27.23 401 CYS A O 1
ATOM 1791 N N . ASP A 1 402 ? 82.124 43.543 46.041 1.00 28.12 402 ASP A N 1
ATOM 1792 C CA . ASP A 1 402 ? 82.468 44.644 45.162 1.00 27.58 402 ASP A CA 1
ATOM 1793 C C . ASP A 1 402 ? 81.473 45.801 45.263 1.00 27.13 402 ASP A C 1
ATOM 1794 O O . ASP A 1 402 ? 81.874 46.954 45.297 1.00 26.85 402 ASP A O 1
ATOM 1799 N N . ILE A 1 403 ? 80.184 45.497 45.341 1.00 26.57 403 ILE A N 1
ATOM 1800 C CA . ILE A 1 403 ? 79.177 46.545 45.421 1.00 27.25 403 ILE A CA 1
ATOM 1801 C C . ILE A 1 403 ? 78.494 46.603 46.787 1.00 28.41 403 ILE A C 1
ATOM 1802 O O . ILE A 1 403 ? 77.365 47.075 46.893 1.00 29.38 403 ILE A O 1
ATOM 1807 N N . SER A 1 404 ? 79.196 46.163 47.830 1.00 28.82 404 SER A N 1
ATOM 1808 C CA . SER A 1 404 ? 78.650 46.114 49.191 1.00 31.01 404 SER A CA 1
ATOM 1809 C C . SER A 1 404 ? 78.641 47.380 50.060 1.00 32.02 404 SER A C 1
ATOM 1810 O O . SER A 1 404 ? 78.253 47.310 51.227 1.00 33.00 404 SER A O 1
ATOM 1813 N N . ASN A 1 405 ? 79.055 48.525 49.529 1.00 31.53 405 ASN A N 1
ATOM 1814 C CA . ASN A 1 405 ? 79.073 49.743 50.336 1.00 29.87 405 ASN A CA 1
ATOM 1815 C C . ASN A 1 405 ? 77.814 49.993 51.165 1.00 28.57 405 ASN A C 1
ATOM 1816 O O . ASN A 1 405 ? 77.901 50.261 52.355 1.00 27.87 405 ASN A O 1
ATOM 1821 N N . GLU A 1 406 ? 76.642 49.905 50.549 1.00 28.12 406 GLU A N 1
ATOM 1822 C CA . GLU A 1 406 ? 75.409 50.155 51.280 1.00 29.11 406 GLU A CA 1
ATOM 1823 C C . GLU A 1 406 ? 75.075 49.134 52.376 1.00 29.96 406 GLU A C 1
ATOM 1824 O O . GLU A 1 406 ? 74.108 49.299 53.120 1.00 30.55 406 GLU A O 1
ATOM 1830 N N . VAL A 1 407 ? 75.878 48.084 52.480 1.00 30.28 407 VAL A N 1
ATOM 1831 C CA . VAL A 1 407 ? 75.677 47.068 53.502 1.00 30.65 407 VAL A CA 1
ATOM 1832 C C . VAL A 1 407 ? 76.304 47.582 54.798 1.00 31.15 407 VAL A C 1
ATOM 1833 O O . VAL A 1 407 ? 75.932 47.163 55.893 1.00 31.18 407 VAL A O 1
ATOM 1837 N N . ARG A 1 408 ? 77.251 48.505 54.663 1.00 30.41 408 ARG A N 1
ATOM 1838 C CA . ARG A 1 408 ? 77.943 49.062 55.817 1.00 30.08 408 ARG A CA 1
ATOM 1839 C C . ARG A 1 408 ? 77.109 50.109 56.550 1.00 31.87 408 ARG A C 1
ATOM 1840 O O . ARG A 1 408 ? 76.091 50.569 56.037 1.00 31.11 408 ARG A O 1
ATOM 1848 N N . PRO A 1 409 ? 77.524 50.484 57.776 1.00 32.38 409 PRO A N 1
ATOM 1849 C CA . PRO A 1 409 ? 76.805 51.491 58.565 1.00 33.88 409 PRO A CA 1
ATOM 1850 C C . PRO A 1 409 ? 76.633 52.781 57.760 1.00 33.71 409 PRO A C 1
ATOM 1851 O O . PRO A 1 409 ? 77.532 53.198 57.028 1.00 32.86 409 PRO A O 1
ATOM 1855 N N . MET A 1 410 ? 75.469 53.401 57.903 1.00 35.06 410 MET A N 1
ATOM 1856 C CA . MET A 1 410 ? 75.140 54.621 57.181 1.00 37.54 410 MET A CA 1
ATOM 1857 C C . MET A 1 410 ? 76.256 55.666 57.113 1.00 36.82 410 MET A C 1
ATOM 1858 O O . MET A 1 410 ? 76.532 56.214 56.047 1.00 35.43 410 MET A O 1
ATOM 1863 N N . GLU A 1 411 ? 76.903 55.936 58.240 1.00 37.36 411 GLU A N 1
ATOM 1864 C CA . GLU A 1 411 ? 77.963 56.938 58.280 1.00 38.80 411 GLU A CA 1
ATOM 1865 C C . GLU A 1 411 ? 79.176 56.514 57.459 1.00 36.74 411 GLU A C 1
ATOM 1866 O O . GLU A 1 411 ? 79.928 57.358 56.976 1.00 34.79 411 GLU A O 1
ATOM 1872 N N . VAL A 1 412 ? 79.371 55.207 57.318 1.00 34.59 412 VAL A N 1
ATOM 1873 C CA . VAL A 1 412 ? 80.503 54.684 56.565 1.00 32.17 412 VAL A CA 1
ATOM 1874 C C . VAL A 1 412 ? 80.163 54.583 55.085 1.00 32.27 412 VAL A C 1
ATOM 1875 O O . VAL A 1 412 ? 80.995 54.861 54.214 1.00 30.93 412 VAL A O 1
ATOM 1879 N N . ALA A 1 413 ? 78.922 54.207 54.809 1.00 32.14 413 ALA A N 1
ATOM 1880 C CA . ALA A 1 413 ? 78.468 54.025 53.442 1.00 32.59 413 ALA A CA 1
ATOM 1881 C C . ALA A 1 413 ? 78.153 55.284 52.643 1.00 34.30 413 ALA A C 1
ATOM 1882 O O . ALA A 1 413 ? 78.481 55.360 51.459 1.00 33.10 413 ALA A O 1
ATOM 1884 N N . GLU A 1 414 ? 77.527 56.271 53.278 1.00 36.09 414 GLU A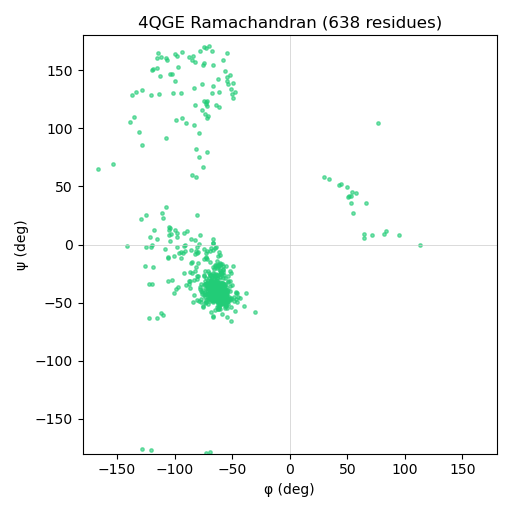 N 1
ATOM 1885 C CA . GLU A 1 414 ? 77.129 57.482 52.567 1.00 37.12 414 GLU A CA 1
ATOM 1886 C C . GLU A 1 414 ? 78.204 58.241 51.802 1.00 35.25 414 GLU A C 1
ATOM 1887 O O . GLU A 1 414 ? 77.981 58.663 50.664 1.00 35.68 414 GLU A O 1
ATOM 1893 N N . PRO A 1 415 ? 79.379 58.445 52.408 1.00 34.71 415 PRO A N 1
ATOM 1894 C CA . PRO A 1 415 ? 80.393 59.180 51.642 1.00 33.84 415 PRO A CA 1
ATOM 1895 C C . PRO A 1 415 ? 80.786 58.533 50.311 1.00 33.21 415 PRO A C 1
ATOM 1896 O O . PRO A 1 415 ? 81.223 59.222 49.395 1.00 35.27 415 PRO A O 1
ATOM 1900 N N . TRP A 1 416 ? 80.619 57.220 50.186 1.00 32.53 416 TRP A N 1
ATOM 1901 C CA . TRP A 1 416 ? 80.965 56.547 48.933 1.00 30.02 416 TRP A CA 1
ATOM 1902 C C . TRP A 1 416 ? 80.089 57.005 47.772 1.00 28.97 416 TRP A C 1
ATOM 1903 O O . TRP A 1 416 ? 80.541 57.061 46.632 1.00 29.01 416 TRP A O 1
ATOM 1914 N N . VAL A 1 417 ? 78.835 57.336 48.047 1.00 28.93 417 VAL A N 1
ATOM 1915 C CA . VAL A 1 417 ? 77.963 57.780 46.974 1.00 30.15 417 VAL A CA 1
ATOM 1916 C C . VAL A 1 417 ? 78.517 59.042 46.325 1.00 32.10 417 VAL A C 1
ATOM 1917 O O . VAL A 1 417 ? 78.508 59.174 45.104 1.00 32.62 417 VAL A O 1
ATOM 1921 N N . ASP A 1 418 ? 78.998 59.975 47.139 1.00 35.13 418 ASP A N 1
ATOM 1922 C CA . ASP A 1 418 ? 79.550 61.212 46.598 1.00 37.33 418 ASP A CA 1
ATOM 1923 C C . ASP A 1 418 ? 80.751 60.889 45.721 1.00 35.59 418 ASP A C 1
ATOM 1924 O O . ASP A 1 418 ? 80.901 61.442 44.631 1.00 35.63 418 ASP A O 1
ATOM 1929 N N . CYS A 1 419 ? 81.603 59.987 46.199 1.00 33.91 419 CYS A N 1
ATOM 1930 C CA . CYS A 1 419 ? 82.769 59.575 45.433 1.00 34.13 419 CYS A CA 1
ATOM 1931 C C . CYS A 1 419 ? 82.338 58.963 44.102 1.00 32.92 419 CYS A C 1
ATOM 1932 O O . CYS A 1 419 ? 82.918 59.252 43.062 1.00 32.31 419 CYS A O 1
ATOM 1935 N N . LEU A 1 420 ? 81.317 58.111 44.144 1.00 32.19 420 LEU A N 1
ATOM 1936 C CA . LEU A 1 420 ? 80.809 57.465 42.941 1.00 31.39 420 LEU A CA 1
ATOM 1937 C C . LEU A 1 420 ? 80.296 58.494 41.941 1.00 31.31 420 LEU A C 1
ATOM 1938 O O . LEU A 1 420 ? 80.644 58.464 40.761 1.00 29.31 420 LEU A O 1
ATOM 1943 N N . LEU A 1 421 ? 79.446 59.396 42.411 1.00 31.95 421 LEU A N 1
ATOM 1944 C CA . LEU A 1 421 ? 78.896 60.408 41.530 1.00 34.19 421 LEU A CA 1
ATOM 1945 C C . LEU A 1 421 ? 79.978 61.335 41.001 1.00 34.10 421 LEU A C 1
ATOM 1946 O O . LEU A 1 421 ? 79.878 61.844 39.886 1.00 34.34 421 LEU A O 1
ATOM 1951 N N . GLU A 1 422 ? 81.020 61.552 41.788 1.00 35.12 422 GLU A N 1
ATOM 1952 C CA . GLU A 1 422 ? 82.087 62.418 41.324 1.00 37.59 422 GLU A CA 1
ATOM 1953 C C . GLU A 1 422 ? 82.682 61.772 40.080 1.00 38.77 422 GLU A C 1
ATOM 1954 O O . GLU A 1 422 ? 82.724 62.378 39.005 1.00 39.94 422 GLU A O 1
ATOM 1960 N N . GLU A 1 423 ? 83.118 60.525 40.231 1.00 38.02 423 GLU A N 1
ATOM 1961 C CA . GLU A 1 423 ? 83.708 59.780 39.130 1.00 36.43 423 GLU A CA 1
ATOM 1962 C C . GLU A 1 423 ? 82.744 59.674 37.943 1.00 34.65 423 GLU A C 1
ATOM 1963 O O . GLU A 1 423 ? 83.139 59.845 36.796 1.00 34.76 423 GLU A O 1
ATOM 1969 N N . TYR A 1 424 ? 81.480 59.396 38.222 1.00 34.55 424 TYR A N 1
ATOM 1970 C CA . TYR A 1 424 ? 80.470 59.293 37.177 1.00 35.81 424 TYR A CA 1
ATOM 1971 C C . TYR A 1 424 ? 80.313 60.596 36.386 1.00 39.53 424 TYR A C 1
ATOM 1972 O O . TYR A 1 424 ? 80.166 60.578 35.158 1.00 39.84 424 TYR A O 1
ATOM 1981 N N . PHE A 1 425 ? 80.313 61.724 37.093 1.00 40.70 425 PHE A N 1
ATOM 1982 C CA . PHE A 1 425 ? 80.165 63.015 36.438 1.00 41.31 425 PHE A CA 1
ATOM 1983 C C . PHE A 1 425 ? 81.396 63.317 35.611 1.00 41.56 425 PHE A C 1
ATOM 1984 O O . PHE A 1 425 ? 81.299 63.844 34.505 1.00 43.21 425 PHE A O 1
ATOM 1992 N N . MET A 1 426 ? 82.555 62.971 36.150 1.00 42.16 426 MET A N 1
ATOM 1993 C CA . MET A 1 426 ? 83.808 63.183 35.449 1.00 43.08 426 MET A CA 1
ATOM 1994 C C . MET A 1 426 ? 83.712 62.530 34.067 1.00 45.32 426 MET A C 1
ATOM 1995 O O . MET A 1 426 ? 84.282 63.027 33.098 1.00 47.62 426 MET A O 1
ATOM 2000 N N . GLN A 1 427 ? 82.963 61.430 33.981 1.00 44.73 427 GLN A N 1
ATOM 2001 C CA . GLN A 1 427 ? 82.789 60.702 32.725 1.00 43.69 427 GLN A CA 1
ATOM 2002 C C . GLN A 1 427 ? 81.688 61.283 31.840 1.00 44.96 427 GLN A C 1
ATOM 2003 O O . GLN A 1 427 ? 81.899 61.497 30.646 1.00 46.13 427 GLN A O 1
ATOM 2009 N N . SER A 1 428 ? 80.511 61.517 32.413 1.00 45.61 428 SER A N 1
ATOM 2010 C CA . SER A 1 428 ? 79.396 62.070 31.647 1.00 46.14 428 SER A CA 1
ATOM 2011 C C . SER A 1 428 ? 79.772 63.450 31.095 1.00 46.78 428 SER A C 1
ATOM 2012 O O . SER A 1 428 ? 79.317 63.839 30.018 1.00 46.09 428 SER A O 1
ATOM 2015 N N . ASP A 1 429 ? 80.597 64.184 31.841 1.00 46.71 429 ASP A N 1
ATOM 2016 C CA . ASP A 1 429 ? 81.061 65.498 31.402 1.00 47.15 429 ASP A CA 1
ATOM 2017 C C . ASP A 1 429 ? 81.833 65.293 30.102 1.00 47.60 429 ASP A C 1
ATOM 2018 O O . ASP A 1 429 ? 81.538 65.908 29.076 1.00 48.45 429 ASP A O 1
ATOM 2023 N N . ARG A 1 430 ? 82.825 64.414 30.171 1.00 47.80 430 ARG A N 1
ATOM 2024 C CA . ARG A 1 430 ? 83.669 64.084 29.033 1.00 48.33 430 ARG A CA 1
ATOM 2025 C C . ARG A 1 430 ? 82.856 63.556 27.849 1.00 48.67 430 ARG A C 1
ATOM 2026 O O . ARG A 1 430 ? 83.038 64.004 26.718 1.00 48.97 430 ARG A O 1
ATOM 2034 N N . GLU A 1 431 ? 81.956 62.613 28.105 1.00 48.79 431 GLU A N 1
ATOM 2035 C CA . GLU A 1 431 ? 81.144 62.056 27.032 1.00 51.50 431 GLU A CA 1
ATOM 2036 C C . GLU A 1 431 ? 80.316 63.142 26.344 1.00 53.40 431 GLU A C 1
ATOM 2037 O O . GLU A 1 431 ? 79.916 63.000 25.181 1.00 52.75 431 GLU A O 1
ATOM 2043 N N . LYS A 1 432 ? 80.069 64.230 27.067 1.00 54.38 432 LYS A N 1
ATOM 2044 C CA . LYS A 1 432 ? 79.297 65.346 26.534 1.00 53.80 432 LYS A CA 1
ATOM 2045 C C . LYS A 1 432 ? 80.162 66.233 25.644 1.00 52.41 432 LYS A C 1
ATOM 2046 O O . LYS A 1 432 ? 79.759 66.572 24.530 1.00 52.51 432 LYS A O 1
ATOM 2052 N N . SER A 1 433 ? 81.350 66.596 26.123 1.00 50.25 433 SER A N 1
ATOM 2053 C CA . SER A 1 433 ? 82.252 67.427 25.334 1.00 49.23 433 SER A CA 1
ATOM 2054 C C . SER A 1 433 ? 83.012 66.573 24.315 1.00 50.13 433 SER A C 1
ATOM 2055 O O . SER A 1 433 ? 84.118 66.931 23.898 1.00 50.69 433 SER A O 1
ATOM 2058 N N . GLU A 1 434 ? 82.424 65.438 23.934 1.00 48.38 434 GLU A N 1
ATOM 2059 C CA . GLU A 1 434 ? 83.029 64.537 22.956 1.00 46.86 434 GLU A CA 1
ATOM 2060 C C . GLU A 1 434 ? 81.952 63.957 22.046 1.00 46.68 434 GLU A C 1
ATOM 2061 O O . GLU A 1 434 ? 82.243 63.188 21.134 1.00 48.10 434 GLU A O 1
ATOM 2067 N N . GLY A 1 435 ? 80.703 64.332 22.292 1.00 46.17 435 GLY A N 1
ATOM 2068 C CA . GLY A 1 435 ? 79.615 63.848 21.461 1.00 45.61 435 GLY A CA 1
ATOM 2069 C C . GLY A 1 435 ? 79.255 62.383 21.631 1.00 47.07 435 GLY A C 1
ATOM 2070 O O . GLY A 1 435 ? 78.443 61.853 20.865 1.00 46.48 435 GLY A O 1
ATOM 2071 N N . LEU A 1 436 ? 79.846 61.728 22.630 1.00 47.41 436 LEU A N 1
ATOM 2072 C CA . LEU A 1 436 ? 79.570 60.315 22.897 1.00 46.52 436 LEU A CA 1
ATOM 2073 C C . LEU A 1 436 ? 78.294 60.186 23.713 1.00 46.79 436 LEU A C 1
ATOM 2074 O O . LEU A 1 436 ? 77.887 61.128 24.393 1.00 47.90 436 LEU A O 1
ATOM 2079 N N . PRO A 1 437 ? 77.641 59.017 23.660 1.00 47.31 437 PRO A N 1
ATOM 2080 C CA . PRO A 1 437 ? 76.404 58.850 24.430 1.00 47.31 437 PRO A CA 1
ATOM 2081 C C . PRO A 1 437 ? 76.628 59.094 25.923 1.00 48.53 437 PRO A C 1
ATOM 2082 O O . PRO A 1 437 ? 77.760 59.038 26.413 1.00 47.70 437 PRO A O 1
ATOM 2086 N N . VAL A 1 438 ? 75.547 59.392 26.635 1.00 49.57 438 VAL A N 1
ATOM 2087 C CA . VAL A 1 438 ? 75.620 59.632 28.068 1.00 50.37 438 VAL A CA 1
ATOM 2088 C C . VAL A 1 438 ? 74.503 58.854 28.740 1.00 50.52 438 VAL A C 1
ATOM 2089 O O . VAL A 1 438 ? 73.353 58.895 28.303 1.00 50.35 438 VAL A O 1
ATOM 2093 N N . ALA A 1 439 ? 74.856 58.128 29.793 1.00 51.10 439 ALA A N 1
ATOM 2094 C CA . ALA A 1 439 ? 73.885 57.334 30.530 1.00 50.67 439 ALA A CA 1
ATOM 2095 C C . ALA A 1 439 ? 73.171 58.228 31.538 1.00 49.76 439 ALA A C 1
ATOM 2096 O O . ALA A 1 439 ? 73.802 59.029 32.230 1.00 47.75 439 ALA A O 1
ATOM 2098 N N . PRO A 1 440 ? 71.840 58.111 31.619 1.00 49.93 440 PRO A N 1
ATOM 2099 C CA . PRO A 1 440 ? 71.050 58.916 32.552 1.00 50.19 440 PRO A CA 1
ATOM 2100 C C . PRO A 1 440 ? 71.549 58.812 33.996 1.00 50.39 440 PRO A C 1
ATOM 2101 O O . PRO A 1 440 ? 71.708 59.828 34.675 1.00 49.73 440 PRO A O 1
ATOM 2105 N N . PHE A 1 441 ? 71.812 57.587 34.455 1.00 50.42 441 PHE A N 1
ATOM 2106 C CA . PHE A 1 441 ? 72.270 57.385 35.827 1.00 49.96 441 PHE A CA 1
ATOM 2107 C C . PHE A 1 441 ? 73.633 58.003 36.090 1.00 49.25 441 PHE A C 1
ATOM 2108 O O . PHE A 1 441 ? 74.124 57.974 37.217 1.00 49.54 441 PHE A O 1
ATOM 2116 N N . MET A 1 442 ? 74.238 58.575 35.052 1.00 48.39 442 MET A N 1
ATOM 2117 C CA . MET A 1 442 ? 75.539 59.230 35.185 1.00 47.41 442 MET A CA 1
ATOM 2118 C C . MET A 1 442 ? 75.411 60.700 34.784 1.00 46.94 442 MET A C 1
ATOM 2119 O O . MET A 1 442 ? 76.377 61.461 34.860 1.00 46.25 442 MET A O 1
ATOM 2124 N N . ASP A 1 443 ? 74.205 61.087 34.369 1.00 47.19 443 ASP A N 1
ATOM 2125 C CA . ASP A 1 443 ? 73.905 62.456 33.930 1.00 47.24 443 ASP A CA 1
ATOM 2126 C C . ASP A 1 443 ? 73.865 63.464 35.087 1.00 47.18 443 ASP A C 1
ATOM 2127 O O . ASP A 1 443 ? 73.046 63.355 35.996 1.00 45.90 443 ASP A O 1
ATOM 2132 N N . ARG A 1 444 ? 74.738 64.463 35.025 1.00 48.08 444 ARG A N 1
ATOM 2133 C CA . ARG A 1 444 ? 74.832 65.489 36.063 1.00 47.56 444 ARG A CA 1
ATOM 2134 C C . ARG A 1 444 ? 73.534 66.262 36.270 1.00 48.67 444 ARG A C 1
ATOM 2135 O O . ARG A 1 444 ? 73.357 66.919 37.295 1.00 49.05 444 ARG A O 1
ATOM 2143 N N . ASP A 1 445 ? 72.628 66.183 35.303 1.00 49.76 445 ASP A N 1
ATOM 2144 C CA . ASP A 1 445 ? 71.366 66.903 35.398 1.00 50.55 445 ASP A CA 1
ATOM 2145 C C . ASP A 1 445 ? 70.190 66.036 35.830 1.00 50.30 445 ASP A C 1
ATOM 2146 O O . ASP A 1 445 ? 69.115 66.561 36.123 1.00 52.21 445 ASP A O 1
ATOM 2151 N N . LYS A 1 446 ? 70.375 64.720 35.870 1.00 49.10 446 LYS A N 1
ATOM 2152 C CA . LYS A 1 446 ? 69.275 63.832 36.239 1.00 47.29 446 LYS A CA 1
ATOM 2153 C C . LYS A 1 446 ? 69.485 62.983 37.488 1.00 46.34 446 LYS A C 1
ATOM 2154 O O . LYS A 1 446 ? 68.520 62.484 38.071 1.00 46.26 446 LYS A O 1
ATOM 2160 N N . VAL A 1 447 ? 70.733 62.804 37.902 1.00 44.51 447 VAL A N 1
ATOM 2161 C CA . VAL A 1 447 ? 70.999 61.947 39.046 1.00 43.23 447 VAL A CA 1
ATOM 2162 C C . VAL A 1 447 ? 71.272 62.637 40.374 1.00 42.31 447 VAL A C 1
ATOM 2163 O O . VAL A 1 447 ? 72.082 63.558 40.462 1.00 43.03 447 VAL A O 1
ATOM 2167 N N . THR A 1 448 ? 70.575 62.183 41.409 1.00 40.46 448 THR A N 1
ATOM 2168 C CA . THR A 1 448 ? 70.768 62.714 42.750 1.00 40.06 448 THR A CA 1
ATOM 2169 C C . THR A 1 448 ? 71.331 61.575 43.575 1.00 39.74 448 THR A C 1
ATOM 2170 O O . THR A 1 448 ? 71.276 60.413 43.168 1.00 39.48 448 THR A O 1
ATOM 2174 N N . LYS A 1 449 ? 71.878 61.915 44.732 1.00 40.65 449 LYS A N 1
ATOM 2175 C CA . LYS A 1 449 ? 72.453 60.928 45.633 1.00 39.44 449 LYS A CA 1
ATOM 2176 C C . LYS A 1 449 ? 71.427 59.836 45.948 1.00 37.85 449 LYS A C 1
ATOM 2177 O O . LYS A 1 449 ? 71.756 58.653 45.981 1.00 37.52 449 LYS A O 1
ATOM 2183 N N . ALA A 1 450 ? 70.179 60.237 46.158 1.00 35.84 450 ALA A N 1
ATOM 2184 C CA . ALA A 1 450 ? 69.124 59.288 46.479 1.00 35.06 450 ALA A CA 1
ATOM 2185 C C . ALA A 1 450 ? 68.670 58.423 45.304 1.00 34.82 450 ALA A C 1
ATOM 2186 O O . ALA A 1 450 ? 68.540 57.207 45.448 1.00 35.80 450 ALA A O 1
ATOM 2188 N N . THR A 1 451 ? 68.417 59.033 44.150 1.00 34.63 451 THR A N 1
ATOM 2189 C CA . THR A 1 451 ? 67.959 58.259 42.997 1.00 35.50 451 THR A CA 1
ATOM 2190 C C . THR A 1 451 ? 69.063 57.358 42.461 1.00 34.67 451 THR A C 1
ATOM 2191 O O . THR A 1 451 ? 68.805 56.447 41.675 1.00 34.41 451 THR A O 1
ATOM 2195 N N . ALA A 1 452 ? 70.294 57.619 42.886 1.00 32.40 452 ALA A N 1
ATOM 2196 C CA . ALA A 1 452 ? 71.426 56.810 42.461 1.00 30.98 452 ALA A CA 1
ATOM 2197 C C . ALA A 1 452 ? 71.465 55.516 43.269 1.00 31.52 452 ALA A C 1
ATOM 2198 O O . ALA A 1 452 ? 71.965 54.495 42.788 1.00 31.65 452 ALA A O 1
ATOM 2200 N N . GLN A 1 453 ? 70.925 55.567 44.489 1.00 30.01 453 GLN A N 1
ATOM 2201 C CA . GLN A 1 453 ? 70.927 54.422 45.397 1.00 29.41 453 GLN A CA 1
ATOM 2202 C C . GLN A 1 453 ? 69.645 53.605 45.504 1.00 30.00 453 GLN A C 1
ATOM 2203 O O . GLN A 1 453 ? 69.696 52.377 45.560 1.00 30.27 453 GLN A O 1
ATOM 2209 N N . ILE A 1 454 ? 68.497 54.273 45.544 1.00 29.57 454 ILE A N 1
ATOM 2210 C CA . ILE A 1 454 ? 67.236 53.561 45.692 1.00 29.42 454 ILE A CA 1
ATOM 2211 C C . ILE A 1 454 ? 67.069 52.368 44.759 1.00 30.13 454 ILE A C 1
ATOM 2212 O O . ILE A 1 454 ? 66.843 51.247 45.216 1.00 30.85 454 ILE A O 1
ATOM 2217 N N . GLY A 1 455 ? 67.174 52.609 43.456 1.00 30.82 455 GLY A N 1
ATOM 2218 C CA . GLY A 1 455 ? 67.022 51.534 42.492 1.00 30.01 455 GLY A CA 1
ATOM 2219 C C . GLY A 1 455 ? 68.106 50.482 42.623 1.00 30.78 455 GLY A C 1
ATOM 2220 O O . GLY A 1 455 ? 67.832 49.280 42.603 1.00 30.75 455 GLY A O 1
ATOM 2221 N N . PHE A 1 456 ? 69.347 50.936 42.759 1.00 29.95 456 PHE A N 1
ATOM 2222 C CA . PHE A 1 456 ? 70.463 50.024 42.899 1.00 29.58 456 PHE A CA 1
ATOM 2223 C C . PHE A 1 456 ? 70.239 49.094 44.090 1.00 32.07 456 PHE A C 1
ATOM 2224 O O . PHE A 1 456 ? 70.525 47.899 44.014 1.00 33.73 456 PHE A O 1
ATOM 2232 N N . ILE A 1 457 ? 69.729 49.640 45.190 1.00 32.02 457 ILE A N 1
ATOM 2233 C CA . ILE A 1 457 ? 69.494 48.836 46.384 1.00 33.25 457 ILE A CA 1
ATOM 2234 C C . ILE A 1 457 ? 68.340 47.861 46.211 1.00 35.22 457 ILE A C 1
ATOM 2235 O O . ILE A 1 457 ? 68.458 46.682 46.546 1.00 35.34 457 ILE A O 1
ATOM 2240 N N . LYS A 1 458 ? 67.225 48.356 45.687 1.00 36.06 458 LYS A N 1
ATOM 2241 C CA . LYS A 1 458 ? 66.041 47.530 45.508 1.00 36.98 458 LYS A CA 1
ATOM 2242 C C . LYS A 1 458 ? 66.120 46.477 44.418 1.00 36.45 458 LYS A C 1
ATOM 2243 O O . LYS A 1 458 ? 65.612 45.378 44.595 1.00 36.90 458 LYS A O 1
ATOM 2249 N N . PHE A 1 459 ? 66.766 46.793 43.301 1.00 36.86 459 PHE A N 1
ATOM 2250 C CA . PHE A 1 459 ? 66.831 45.843 42.199 1.00 37.16 459 PHE A CA 1
ATOM 2251 C C . PHE A 1 459 ? 68.157 45.171 41.931 1.00 35.13 459 PHE A C 1
ATOM 2252 O O . PHE A 1 459 ? 68.246 44.316 41.057 1.00 35.79 459 PHE A O 1
ATOM 2260 N N . VAL A 1 460 ? 69.190 45.549 42.669 1.00 34.53 460 VAL A N 1
ATOM 2261 C CA . VAL A 1 460 ? 70.482 44.915 42.481 1.00 32.85 460 VAL A CA 1
ATOM 2262 C C . VAL A 1 460 ? 70.975 44.286 43.775 1.00 33.88 460 VAL A C 1
ATOM 2263 O O . VAL A 1 460 ? 71.108 43.072 43.859 1.00 37.41 460 VAL A O 1
ATOM 2267 N N . LEU A 1 461 ? 71.212 45.103 44.794 1.00 33.89 461 LEU A N 1
ATOM 2268 C CA . LEU A 1 461 ? 71.717 44.602 46.066 1.00 33.07 461 LEU A CA 1
ATOM 2269 C C . LEU A 1 461 ? 70.795 43.663 46.846 1.00 33.76 461 LEU A C 1
ATOM 2270 O O . LEU A 1 461 ? 71.187 42.550 47.182 1.00 34.10 461 LEU A O 1
ATOM 2275 N N . ILE A 1 462 ? 69.579 44.098 47.149 1.00 34.05 462 ILE A N 1
ATOM 2276 C CA . ILE A 1 462 ? 68.676 43.246 47.907 1.00 35.33 462 ILE A CA 1
ATOM 2277 C C . ILE A 1 462 ? 68.402 41.891 47.240 1.00 36.48 462 ILE A C 1
ATOM 2278 O O . ILE A 1 462 ? 68.501 40.848 47.886 1.00 35.98 462 ILE A O 1
ATOM 2283 N N . PRO A 1 463 ? 68.069 41.884 45.939 1.00 37.18 463 PRO A N 1
ATOM 2284 C CA . PRO A 1 463 ? 67.805 40.604 45.275 1.00 37.42 463 PRO A CA 1
ATOM 2285 C C . PRO A 1 463 ? 68.994 39.652 45.368 1.00 37.32 463 PRO A C 1
ATOM 2286 O O . PRO A 1 463 ? 68.832 38.474 45.679 1.00 37.67 463 PRO A O 1
ATOM 2290 N N . MET A 1 464 ? 70.191 40.164 45.099 1.00 36.97 464 MET A N 1
ATOM 2291 C CA . MET A 1 464 ? 71.386 39.332 45.149 1.00 35.88 464 MET A CA 1
ATOM 2292 C C . MET A 1 464 ? 71.631 38.779 46.550 1.00 36.94 464 MET A C 1
ATOM 2293 O O . MET A 1 464 ? 71.835 37.576 46.716 1.00 38.98 464 MET A O 1
ATOM 2298 N N . PHE A 1 465 ? 71.605 39.640 47.561 1.00 35.51 465 PHE A N 1
ATOM 2299 C CA . PHE A 1 465 ? 71.825 39.169 48.920 1.00 35.65 465 PHE A CA 1
ATOM 2300 C C . PHE A 1 465 ? 70.714 38.246 49.416 1.00 37.35 465 PHE A C 1
ATOM 2301 O O . PHE A 1 465 ? 70.947 37.427 50.304 1.00 35.74 465 PHE A O 1
ATOM 2309 N N . GLU A 1 466 ? 69.512 38.380 48.856 1.00 38.43 466 GLU A N 1
ATOM 2310 C CA . GLU A 1 466 ? 68.407 37.514 49.257 1.00 40.48 466 GLU A CA 1
ATOM 2311 C C . GLU A 1 466 ? 68.721 36.090 48.811 1.00 41.95 466 GLU A C 1
ATOM 2312 O O . GLU A 1 466 ? 68.549 35.140 49.580 1.00 42.44 466 GLU A O 1
ATOM 2318 N N . THR A 1 467 ? 69.190 35.947 47.573 1.00 42.35 467 THR A N 1
ATOM 2319 C CA . THR A 1 467 ? 69.533 34.633 47.044 1.00 43.21 467 THR A CA 1
ATOM 2320 C C . THR A 1 467 ? 70.625 34.035 47.910 1.00 42.79 467 THR A C 1
ATOM 2321 O O . THR A 1 467 ? 70.548 32.876 48.305 1.00 43.88 467 THR A O 1
ATOM 2325 N N . VAL A 1 468 ? 71.636 34.838 48.215 1.00 43.11 468 VAL A N 1
ATOM 2326 C CA . VAL A 1 468 ? 72.742 34.386 49.047 1.00 43.52 468 VAL A CA 1
ATOM 2327 C C . VAL A 1 468 ? 72.256 33.934 50.425 1.00 44.20 468 VAL A C 1
ATOM 2328 O O . VAL A 1 468 ? 72.818 33.006 51.011 1.00 42.04 468 VAL A O 1
ATOM 2332 N N . THR A 1 469 ? 71.215 34.586 50.939 1.00 45.00 469 THR A N 1
ATOM 2333 C CA . THR A 1 469 ? 70.681 34.231 52.251 1.00 46.68 469 THR A CA 1
ATOM 2334 C C . THR A 1 469 ? 70.095 32.821 52.226 1.00 46.97 469 THR A C 1
ATOM 2335 O O . THR A 1 469 ? 70.120 32.112 53.235 1.00 47.42 469 THR A O 1
ATOM 2339 N N . LYS A 1 470 ? 69.571 32.415 51.074 1.00 47.26 470 LYS A N 1
ATOM 2340 C CA . LYS A 1 470 ? 69.004 31.079 50.941 1.00 47.85 470 LYS A CA 1
ATOM 2341 C C . LYS A 1 470 ? 70.064 30.036 51.270 1.00 48.03 470 LYS A C 1
ATOM 2342 O O . LYS A 1 470 ? 69.741 28.914 51.658 1.00 49.21 470 LYS A O 1
ATOM 2348 N N . LEU A 1 471 ? 71.329 30.422 51.124 1.00 46.79 471 LEU A N 1
ATOM 2349 C CA . LEU A 1 471 ? 72.456 29.538 51.402 1.00 45.68 471 LEU A CA 1
ATOM 2350 C C . LEU A 1 471 ? 73.030 29.820 52.794 1.00 44.58 471 LEU A C 1
ATOM 2351 O O . LEU A 1 471 ? 73.431 28.903 53.502 1.00 45.01 471 LEU A O 1
ATOM 2356 N N . PHE A 1 472 ? 73.070 31.093 53.179 1.00 44.55 472 PHE A N 1
ATOM 2357 C CA . PHE A 1 472 ? 73.584 31.493 54.490 1.00 43.43 472 PHE A CA 1
ATOM 2358 C C . PHE A 1 472 ? 72.584 32.433 55.161 1.00 44.98 472 PHE A C 1
ATOM 2359 O O . PHE A 1 472 ? 72.580 33.637 54.904 1.00 46.19 472 PHE A O 1
ATOM 2367 N N . PRO A 1 473 ? 71.721 31.889 56.035 1.00 44.64 473 PRO A N 1
ATOM 2368 C CA . PRO A 1 473 ? 70.688 32.630 56.770 1.00 43.84 473 PRO A CA 1
ATOM 2369 C C . PRO A 1 473 ? 71.187 33.804 57.619 1.00 42.90 473 PRO A C 1
ATOM 2370 O O . PRO A 1 473 ? 70.493 34.808 57.771 1.00 42.70 473 PRO A O 1
ATOM 2374 N N . MET A 1 474 ? 72.379 33.672 58.187 1.00 42.70 474 MET A N 1
ATOM 2375 C CA . MET A 1 474 ? 72.934 34.731 59.019 1.00 44.10 474 MET A CA 1
ATOM 2376 C C . MET A 1 474 ? 73.147 36.014 58.221 1.00 44.14 474 MET A C 1
ATOM 2377 O O . MET A 1 474 ? 73.262 37.096 58.792 1.00 45.48 474 MET A O 1
ATOM 2382 N N . VAL A 1 475 ? 73.200 35.886 56.900 1.00 44.22 475 VAL A N 1
ATOM 2383 C CA . VAL A 1 475 ? 73.392 37.033 56.021 1.00 43.75 475 VAL A CA 1
ATOM 2384 C C . VAL A 1 475 ? 72.227 38.025 56.104 1.00 45.46 475 VAL A C 1
ATOM 2385 O O . VAL A 1 475 ? 72.432 39.242 56.067 1.00 46.23 475 VAL A O 1
ATOM 2389 N N . GLU A 1 476 ? 71.010 37.506 56.230 1.00 44.69 476 GLU A N 1
ATOM 2390 C CA . GLU A 1 476 ? 69.830 38.357 56.298 1.00 45.10 476 GLU A CA 1
ATOM 2391 C C . GLU A 1 476 ? 69.887 39.409 57.397 1.00 44.99 476 GLU A C 1
ATOM 2392 O O . GLU A 1 476 ? 69.586 40.576 57.169 1.00 45.61 476 GLU A O 1
ATOM 2398 N N . GLU A 1 477 ? 70.275 38.991 58.592 1.00 45.50 477 GLU A N 1
ATOM 2399 C CA . GLU A 1 477 ? 70.343 39.891 59.733 1.00 45.56 477 GLU A CA 1
ATOM 2400 C C . GLU A 1 477 ? 71.499 40.875 59.670 1.00 43.32 477 GLU A C 1
ATOM 2401 O O . GLU A 1 477 ? 71.337 42.057 59.973 1.00 42.72 477 GLU A O 1
ATOM 2407 N N . ILE A 1 478 ? 72.662 40.386 59.268 1.00 41.07 478 ILE A N 1
ATOM 2408 C CA . ILE A 1 478 ? 73.854 41.220 59.199 1.00 40.01 478 ILE A CA 1
ATOM 2409 C C . ILE A 1 478 ? 73.968 42.112 57.959 1.00 39.77 478 ILE A C 1
ATOM 2410 O O . ILE A 1 478 ? 74.539 43.199 58.028 1.00 38.59 478 ILE A O 1
ATOM 2415 N N . MET A 1 479 ? 73.404 41.681 56.837 1.00 39.63 479 MET A N 1
ATOM 2416 C CA . MET A 1 479 ? 73.545 42.461 55.620 1.00 39.48 479 MET A CA 1
ATOM 2417 C C . MET A 1 479 ? 72.283 42.927 54.920 1.00 39.25 479 MET A C 1
ATOM 2418 O O . MET A 1 479 ? 72.265 44.011 54.343 1.00 40.71 479 MET A O 1
ATOM 2423 N N . LEU A 1 480 ? 71.225 42.130 54.964 1.00 38.88 480 LEU A N 1
ATOM 2424 C CA . LEU A 1 480 ? 69.983 42.531 54.318 1.00 37.97 480 LEU A CA 1
ATOM 2425 C C . LEU A 1 480 ? 69.315 43.623 55.152 1.00 37.51 480 LEU A C 1
ATOM 2426 O O . LEU A 1 480 ? 68.649 44.507 54.617 1.00 36.35 480 LEU A O 1
ATOM 2431 N N . GLN A 1 481 ? 69.519 43.565 56.464 1.00 37.68 481 GLN A N 1
ATOM 2432 C CA . GLN A 1 481 ? 68.934 44.540 57.373 1.00 39.50 481 GLN A CA 1
ATOM 2433 C C . GLN A 1 481 ? 69.444 45.955 57.076 1.00 38.30 481 GLN A C 1
ATOM 2434 O O . GLN A 1 481 ? 68.649 46.870 56.854 1.00 37.88 481 GLN A O 1
ATOM 2440 N N . PRO A 1 482 ? 70.774 46.159 57.072 1.00 37.20 482 PRO A N 1
ATOM 2441 C CA . PRO A 1 482 ? 71.229 47.521 56.781 1.00 37.20 482 PRO A CA 1
ATOM 2442 C C . PRO A 1 482 ? 70.790 47.995 55.393 1.00 37.39 482 PRO A C 1
ATOM 2443 O O . PRO A 1 482 ? 70.592 49.193 55.170 1.00 37.94 482 PRO A O 1
ATOM 2447 N N . LEU A 1 483 ? 70.619 47.060 54.465 1.00 35.86 483 LEU A N 1
ATOM 2448 C CA . LEU A 1 483 ? 70.177 47.430 53.129 1.00 36.24 483 LEU A CA 1
ATOM 2449 C C . LEU A 1 483 ? 68.747 47.958 53.175 1.00 37.35 483 LEU A C 1
ATOM 2450 O O . LEU A 1 483 ? 68.423 48.941 52.509 1.00 39.29 483 LEU A O 1
ATOM 2455 N N . TRP A 1 484 ? 67.888 47.317 53.963 1.00 38.24 484 TRP A N 1
ATOM 2456 C CA . TRP A 1 484 ? 66.503 47.763 54.064 1.00 39.66 484 TRP A CA 1
ATOM 2457 C C . TRP A 1 484 ? 66.441 49.158 54.663 1.00 39.25 484 TRP A C 1
ATOM 2458 O O . TRP A 1 484 ? 65.689 50.013 54.199 1.00 38.89 484 TRP A O 1
ATOM 2469 N N . GLU A 1 485 ? 67.234 49.377 55.703 1.00 39.89 485 GLU A N 1
ATOM 2470 C CA . GLU A 1 485 ? 67.277 50.671 56.362 1.00 41.14 485 GLU A CA 1
ATOM 2471 C C . GLU A 1 485 ? 67.788 51.742 55.410 1.00 39.88 485 GLU A C 1
ATOM 2472 O O . GLU A 1 485 ? 67.233 52.837 55.353 1.00 38.68 485 GLU A O 1
ATOM 2478 N N . SER A 1 486 ? 68.834 51.419 54.656 1.00 38.88 486 SER A N 1
ATOM 2479 C CA . SER A 1 486 ? 69.401 52.373 53.713 1.00 37.86 486 SER A CA 1
ATOM 2480 C C . SER A 1 486 ? 68.373 52.738 52.655 1.00 37.87 486 SER A C 1
ATOM 2481 O O . SER A 1 486 ? 68.220 53.908 52.300 1.00 38.02 486 SER A O 1
ATOM 2484 N N . ARG A 1 487 ? 67.661 51.734 52.159 1.00 36.96 487 ARG A N 1
ATOM 2485 C CA . ARG A 1 487 ? 66.645 51.966 51.146 1.00 37.29 487 ARG A CA 1
ATOM 2486 C C . ARG A 1 487 ? 65.584 52.934 51.649 1.00 37.23 487 ARG A C 1
ATOM 2487 O O . ARG A 1 487 ? 65.212 53.878 50.947 1.00 37.42 487 ARG A O 1
ATOM 2495 N N . ASP A 1 488 ? 65.092 52.690 52.861 1.00 37.06 488 ASP A N 1
ATOM 2496 C CA . ASP A 1 488 ? 64.068 53.545 53.449 1.00 37.84 488 ASP A CA 1
ATOM 2497 C C . ASP A 1 488 ? 64.586 54.961 53.676 1.00 36.19 488 ASP A C 1
ATOM 2498 O O . ASP A 1 488 ? 63.886 55.942 53.422 1.00 34.46 488 ASP A O 1
ATOM 2503 N N . ARG A 1 489 ? 65.814 55.061 54.164 1.00 34.47 489 ARG A N 1
ATOM 2504 C CA . ARG A 1 489 ? 66.399 56.360 54.419 1.00 34.96 489 ARG A CA 1
ATOM 2505 C C . ARG A 1 489 ? 66.522 57.158 53.122 1.00 33.67 489 ARG A C 1
ATOM 2506 O O . ARG A 1 489 ? 66.201 58.346 53.097 1.00 34.41 489 ARG A O 1
ATOM 2514 N N . TYR A 1 490 ? 66.966 56.516 52.042 1.00 31.65 490 TYR A N 1
ATOM 2515 C CA . TYR A 1 490 ? 67.100 57.226 50.773 1.00 31.96 490 TYR A CA 1
ATOM 2516 C C . TYR A 1 490 ? 65.763 57.624 50.177 1.00 32.86 490 TYR A C 1
ATOM 2517 O O . TYR A 1 490 ? 65.658 58.650 49.510 1.00 33.89 490 TYR A O 1
ATOM 2526 N N . GLU A 1 491 ? 64.733 56.823 50.409 1.00 34.88 491 GLU A N 1
ATOM 2527 C CA . GLU A 1 491 ? 63.423 57.169 49.883 1.00 37.40 491 GLU A CA 1
ATOM 2528 C C . GLU A 1 491 ? 62.891 58.411 50.584 1.00 36.87 491 GLU A C 1
ATOM 2529 O O . GLU A 1 491 ? 62.116 59.168 50.006 1.00 37.32 491 GLU A O 1
ATOM 2535 N N . GLU A 1 492 ? 63.315 58.619 51.829 1.00 36.74 492 GLU A N 1
ATOM 2536 C CA . GLU A 1 492 ? 62.899 59.792 52.585 1.00 36.85 492 GLU A CA 1
ATOM 2537 C C . GLU A 1 492 ? 63.686 60.995 52.075 1.00 34.25 492 GLU A C 1
ATOM 2538 O O . GLU A 1 492 ? 63.141 62.085 51.923 1.00 34.31 492 GLU A O 1
ATOM 2544 N N . LEU A 1 493 ? 64.972 60.785 51.806 1.00 32.67 493 LEU A N 1
ATOM 2545 C CA . LEU A 1 493 ? 65.838 61.843 51.297 1.00 30.63 493 LEU A CA 1
ATOM 2546 C C . LEU A 1 493 ? 65.330 62.299 49.939 1.00 31.74 493 LEU A C 1
ATOM 2547 O O . LEU A 1 493 ? 65.353 63.488 49.622 1.00 32.20 493 LEU A O 1
ATOM 2552 N N . LYS A 1 494 ? 64.867 61.350 49.135 1.00 31.93 494 LYS A N 1
ATOM 2553 C CA . LYS A 1 494 ? 64.349 61.686 47.825 1.00 32.05 494 LYS A CA 1
ATOM 2554 C C . LYS A 1 494 ? 63.148 62.615 47.931 1.00 32.60 494 LYS A C 1
ATOM 2555 O O . LYS A 1 494 ? 62.981 63.510 47.107 1.00 33.61 494 LYS A O 1
ATOM 2561 N N . ARG A 1 495 ? 62.305 62.410 48.935 1.00 33.15 495 ARG A N 1
ATOM 2562 C CA . ARG A 1 495 ? 61.128 63.265 49.081 1.00 35.11 495 ARG A CA 1
ATOM 2563 C C . ARG A 1 495 ? 61.501 64.694 49.440 1.00 33.43 495 ARG A C 1
ATOM 2564 O O . ARG A 1 495 ? 60.846 65.636 49.001 1.00 33.16 495 ARG A O 1
ATOM 2572 N N . ILE A 1 496 ? 62.541 64.858 50.250 1.00 32.42 496 ILE A N 1
ATOM 2573 C CA . ILE A 1 496 ? 62.977 66.195 50.626 1.00 33.44 496 ILE A CA 1
ATOM 2574 C C . ILE A 1 496 ? 63.618 66.842 49.406 1.00 34.21 496 ILE A C 1
ATOM 2575 O O . ILE A 1 496 ? 63.503 68.043 49.189 1.00 32.57 496 ILE A O 1
ATOM 2580 N N . ASP A 1 497 ? 64.278 66.020 48.601 1.00 35.91 497 ASP A N 1
ATOM 2581 C CA . ASP A 1 497 ? 64.925 66.488 47.386 1.00 36.38 497 ASP A CA 1
ATOM 2582 C C . ASP A 1 497 ? 63.896 66.907 46.355 1.00 35.30 497 ASP A C 1
ATOM 2583 O O . ASP A 1 497 ? 64.094 67.880 45.638 1.00 35.01 497 ASP A O 1
ATOM 2588 N N . ASP A 1 498 ? 62.802 66.160 46.266 1.00 33.81 498 ASP A N 1
ATOM 2589 C CA . ASP A 1 498 ? 61.758 66.500 45.316 1.00 34.19 498 ASP A CA 1
ATOM 2590 C C . ASP A 1 498 ? 61.086 67.800 45.732 1.00 33.13 498 ASP A C 1
ATOM 2591 O O . ASP A 1 498 ? 60.669 68.588 44.884 1.00 33.83 498 ASP A O 1
ATOM 2596 N N . ALA A 1 499 ? 60.988 68.009 47.042 1.00 31.94 499 ALA A N 1
ATOM 2597 C CA . ALA A 1 499 ? 60.366 69.204 47.600 1.00 30.73 499 ALA A CA 1
ATOM 2598 C C . ALA A 1 499 ? 61.161 70.427 47.179 1.00 29.99 499 ALA A C 1
ATOM 2599 O O . ALA A 1 499 ? 60.598 71.407 46.701 1.00 30.55 499 ALA A O 1
ATOM 2601 N N . MET A 1 500 ? 62.475 70.361 47.356 1.00 31.03 500 MET A N 1
ATOM 2602 C CA . MET A 1 500 ? 63.348 71.461 46.977 1.00 32.11 500 MET A CA 1
ATOM 2603 C C . MET A 1 500 ? 63.225 71.719 45.470 1.00 32.46 500 MET A C 1
ATOM 2604 O O . MET A 1 500 ? 63.205 72.871 45.040 1.00 32.11 500 MET A O 1
ATOM 2609 N N . LYS A 1 501 ? 63.127 70.650 44.677 1.00 32.47 501 LYS A N 1
ATOM 2610 C CA . LYS A 1 501 ? 62.998 70.786 43.223 1.00 35.34 501 LYS A CA 1
ATOM 2611 C C . LYS A 1 501 ? 61.707 71.515 42.862 1.00 33.65 501 LYS A C 1
ATOM 2612 O O . LYS A 1 501 ? 61.682 72.295 41.917 1.00 31.77 501 LYS A O 1
ATOM 2618 N N . GLU A 1 502 ? 60.639 71.246 43.611 1.00 34.90 502 GLU A N 1
ATOM 2619 C CA . GLU A 1 502 ? 59.344 71.889 43.376 1.00 36.71 502 GLU A CA 1
ATOM 2620 C C . GLU A 1 502 ? 59.461 73.396 43.583 1.00 36.44 502 GLU A C 1
ATOM 2621 O O . GLU A 1 502 ? 58.767 74.182 42.940 1.00 37.34 502 GLU A O 1
ATOM 2627 N N . LEU A 1 503 ? 60.344 73.786 44.495 1.00 36.45 503 LEU A N 1
ATOM 2628 C CA . LEU A 1 503 ? 60.562 75.188 44.805 1.00 35.15 503 LEU A CA 1
ATOM 2629 C C . LEU A 1 503 ? 61.484 75.853 43.792 1.00 36.30 503 LEU A C 1
ATOM 2630 O O . LEU A 1 503 ? 61.697 77.059 43.848 1.00 35.38 503 LEU A O 1
ATOM 2635 N N . GLN A 1 504 ? 62.034 75.061 42.877 1.00 37.71 504 GLN A N 1
ATOM 2636 C CA . GLN A 1 504 ? 62.933 75.579 41.852 1.00 41.15 504 GLN A CA 1
ATOM 2637 C C . GLN A 1 504 ? 62.218 75.630 40.504 1.00 44.92 504 GLN A C 1
ATOM 2638 O O . GLN A 1 504 ? 62.707 76.230 39.550 1.00 45.56 504 GLN A O 1
ATOM 2644 N N . LYS A 1 505 ? 61.053 74.997 40.440 1.00 50.58 505 LYS A N 1
ATOM 2645 C CA . LYS A 1 505 ? 60.266 74.956 39.214 1.00 56.73 505 LYS A CA 1
ATOM 2646 C C . LYS A 1 505 ? 59.716 76.325 38.823 1.00 59.47 505 LYS A C 1
ATOM 2647 O O . LYS A 1 505 ? 59.116 77.028 39.649 1.00 60.20 505 LYS A O 1
ATOM 2653 N N . LYS A 1 506 ? 59.924 76.691 37.558 1.00 60.34 506 LYS A N 1
ATOM 2654 C CA . LYS A 1 506 ? 59.449 77.967 37.023 1.00 61.20 506 LYS A CA 1
ATOM 2655 C C . LYS A 1 506 ? 58.391 77.791 35.924 1.00 61.26 506 LYS A C 1
ATOM 2656 O O . LYS A 1 506 ? 57.838 76.677 35.804 1.00 62.33 506 LYS A O 1
ATOM 2662 N N . LYS B 1 185 ? 102.665 43.238 -14.118 1.00 84.44 185 LYS B N 1
ATOM 2663 C CA . LYS B 1 185 ? 102.309 42.105 -13.210 1.00 84.87 185 LYS B CA 1
ATOM 2664 C C . LYS B 1 185 ? 101.137 42.442 -12.293 1.00 84.01 185 LYS B C 1
ATOM 2665 O O . LYS B 1 185 ? 100.137 41.717 -12.262 1.00 83.96 185 LYS B O 1
ATOM 2671 N N . TYR B 1 186 ? 101.266 43.536 -11.544 1.00 82.70 186 TYR B N 1
ATOM 2672 C CA . TYR B 1 186 ? 100.218 43.945 -10.615 1.00 81.14 186 TYR B CA 1
ATOM 2673 C C . TYR B 1 186 ? 98.936 44.365 -11.335 1.00 78.15 186 TYR B C 1
ATOM 2674 O O . TYR B 1 186 ? 97.985 44.831 -10.709 1.00 77.91 186 TYR B O 1
ATOM 2683 N N . LEU B 1 187 ? 98.927 44.210 -12.655 1.00 74.60 187 LEU B N 1
ATOM 2684 C CA . LEU B 1 187 ? 97.751 44.518 -13.460 1.00 70.82 187 LEU B CA 1
ATOM 2685 C C . LEU B 1 187 ? 97.189 43.176 -13.895 1.00 68.68 187 LEU B C 1
ATOM 2686 O O . LEU B 1 187 ? 97.587 42.625 -14.919 1.00 69.34 187 LEU B O 1
ATOM 2691 N N . LEU B 1 188 ? 96.272 42.648 -13.093 1.00 65.95 188 LEU B N 1
ATOM 2692 C CA . LEU B 1 188 ? 95.660 41.352 -13.353 1.00 63.32 188 LEU B CA 1
ATOM 2693 C C . LEU B 1 188 ? 95.050 41.227 -14.742 1.00 61.87 188 LEU B C 1
ATOM 2694 O O . LEU B 1 188 ? 94.387 42.144 -15.230 1.00 61.48 188 LEU B O 1
ATOM 2699 N N . SER B 1 189 ? 95.271 40.075 -15.368 1.00 60.30 189 SER B N 1
ATOM 2700 C CA . SER B 1 189 ? 94.742 39.810 -16.700 1.00 58.29 189 SER B CA 1
ATOM 2701 C C . SER B 1 189 ? 93.337 39.234 -16.593 1.00 57.28 189 SER B C 1
ATOM 2702 O O . SER B 1 189 ? 92.936 38.745 -15.541 1.00 58.06 189 SER B O 1
ATOM 2705 N N . PRO B 1 190 ? 92.567 39.291 -17.685 1.00 56.20 190 PRO B N 1
ATOM 2706 C CA . PRO B 1 190 ? 91.205 38.760 -17.681 1.00 55.12 190 PRO B CA 1
ATOM 2707 C C . PRO B 1 190 ? 91.176 37.303 -17.228 1.00 54.43 190 PRO B C 1
ATOM 2708 O O . PRO B 1 190 ? 90.276 36.889 -16.501 1.00 54.00 190 PRO B O 1
ATOM 2712 N N . GLU B 1 191 ? 92.165 36.530 -17.664 1.00 54.43 191 GLU B N 1
ATOM 2713 C CA . GLU B 1 191 ? 92.248 35.122 -17.293 1.00 55.79 191 GLU B CA 1
ATOM 2714 C C . GLU B 1 191 ? 92.368 34.996 -15.777 1.00 54.63 191 GLU B C 1
ATOM 2715 O O . GLU B 1 191 ? 91.642 34.226 -15.149 1.00 54.14 191 GLU B O 1
ATOM 2721 N N . THR B 1 192 ? 93.297 35.754 -15.202 1.00 53.04 192 THR B N 1
ATOM 2722 C CA . THR B 1 192 ? 93.523 35.742 -13.763 1.00 52.07 192 THR B CA 1
ATOM 2723 C C . THR B 1 192 ? 92.250 36.124 -13.015 1.00 50.70 192 THR B C 1
ATOM 2724 O O . THR B 1 192 ? 91.844 35.434 -12.083 1.00 50.81 192 THR B O 1
ATOM 2728 N N . ILE B 1 193 ? 91.616 37.210 -13.446 1.00 49.35 193 ILE B N 1
ATOM 2729 C CA . ILE B 1 193 ? 90.389 37.691 -12.820 1.00 48.67 193 ILE B CA 1
ATOM 2730 C C . ILE B 1 193 ? 89.276 36.649 -12.786 1.00 48.57 193 ILE B C 1
ATOM 2731 O O . ILE B 1 193 ? 88.435 36.655 -11.888 1.00 49.45 193 ILE B O 1
ATOM 2736 N N . GLU B 1 194 ? 89.274 35.751 -13.759 1.00 48.39 194 GLU B N 1
ATOM 2737 C CA . GLU B 1 194 ? 88.248 34.723 -13.827 1.00 48.83 194 GLU B CA 1
ATOM 2738 C C . GLU B 1 194 ? 88.630 33.496 -13.006 1.00 46.61 194 GLU B C 1
ATOM 2739 O O . GLU B 1 194 ? 87.771 32.832 -12.428 1.00 44.61 194 GLU B O 1
ATOM 2745 N N . ALA B 1 195 ? 89.923 33.199 -12.957 1.00 44.26 195 ALA B N 1
ATOM 2746 C CA . ALA B 1 195 ? 90.410 32.045 -12.210 1.00 43.01 195 ALA B CA 1
ATOM 2747 C C . ALA B 1 195 ? 90.368 32.315 -10.703 1.00 42.41 195 ALA B C 1
ATOM 2748 O O . ALA B 1 195 ? 90.251 31.394 -9.894 1.00 41.38 195 ALA B O 1
ATOM 2750 N N . LEU B 1 196 ? 90.454 33.592 -10.344 1.00 41.46 196 LEU B N 1
ATOM 2751 C CA . LEU B 1 196 ? 90.455 34.016 -8.955 1.00 41.23 196 LEU B CA 1
ATOM 2752 C C . LEU B 1 196 ? 89.152 33.681 -8.229 1.00 40.65 196 LEU B C 1
ATOM 2753 O O . LEU B 1 196 ? 89.099 33.715 -7.003 1.00 40.73 196 LEU B O 1
ATOM 2758 N N . ARG B 1 197 ? 88.111 33.340 -8.982 1.00 39.82 197 ARG B N 1
ATOM 2759 C CA . ARG B 1 197 ? 86.817 33.025 -8.386 1.00 39.72 197 ARG B CA 1
ATOM 2760 C C . ARG B 1 197 ? 86.602 31.560 -8.068 1.00 39.35 197 ARG B C 1
ATOM 2761 O O . ARG B 1 197 ? 85.553 31.189 -7.540 1.00 40.01 197 ARG B O 1
ATOM 2769 N N . LYS B 1 198 ? 87.577 30.722 -8.384 1.00 38.63 198 LYS B N 1
ATOM 2770 C CA . LYS B 1 198 ? 87.422 29.300 -8.134 1.00 39.41 198 LYS B CA 1
ATOM 2771 C C . LYS B 1 198 ? 88.481 28.785 -7.182 1.00 38.48 198 LYS B C 1
ATOM 2772 O O . LYS B 1 198 ? 89.591 29.307 -7.131 1.00 38.61 198 LYS B O 1
ATOM 2778 N N . PRO B 1 199 ? 88.144 27.746 -6.410 1.00 37.91 199 PRO B N 1
ATOM 2779 C CA . PRO B 1 199 ? 89.038 27.125 -5.433 1.00 38.06 199 PRO B CA 1
ATOM 2780 C C . PRO B 1 199 ? 90.232 26.408 -6.049 1.00 39.11 199 PRO B C 1
ATOM 2781 O O . PRO B 1 199 ? 91.046 25.824 -5.334 1.00 39.51 199 PRO B O 1
ATOM 2785 N N . THR B 1 200 ? 90.339 26.455 -7.372 1.00 38.68 200 THR B N 1
ATOM 2786 C CA . THR B 1 200 ? 91.447 25.816 -8.072 1.00 37.99 200 THR B CA 1
ATOM 2787 C C . THR B 1 200 ? 92.575 26.809 -8.337 1.00 38.53 200 THR B C 1
ATOM 2788 O O . THR B 1 200 ? 93.647 26.431 -8.806 1.00 38.46 200 THR B O 1
ATOM 2792 N N . PHE B 1 201 ? 92.323 28.079 -8.031 1.00 39.02 201 PHE B N 1
ATOM 2793 C CA . PHE B 1 201 ? 93.301 29.148 -8.227 1.00 39.40 201 PHE B CA 1
ATOM 2794 C C . PHE B 1 201 ? 94.641 28.757 -7.600 1.00 41.77 201 PHE B C 1
ATOM 2795 O O . PHE B 1 201 ? 94.685 28.344 -6.440 1.00 42.49 201 PHE B O 1
ATOM 2803 N N . ASP B 1 202 ? 95.729 28.881 -8.358 1.00 43.19 202 ASP B N 1
ATOM 2804 C CA . ASP B 1 202 ? 97.053 28.524 -7.838 1.00 44.14 202 ASP B CA 1
ATOM 2805 C C . ASP B 1 202 ? 97.630 29.688 -7.044 1.00 43.83 202 ASP B C 1
ATOM 2806 O O . ASP B 1 202 ? 98.127 30.665 -7.615 1.00 43.67 202 ASP B O 1
ATOM 2811 N N . VAL B 1 203 ? 97.578 29.566 -5.722 1.00 41.70 203 VAL B N 1
ATOM 2812 C CA . VAL B 1 203 ? 98.056 30.613 -4.836 1.00 39.94 203 VAL B CA 1
ATOM 2813 C C . VAL B 1 203 ? 99.569 30.754 -4.783 1.00 40.23 203 VAL B C 1
ATOM 2814 O O . VAL B 1 203 ? 100.084 31.740 -4.258 1.00 40.92 203 VAL B O 1
ATOM 2818 N N . TRP B 1 204 ? 100.284 29.785 -5.340 1.00 39.76 204 TRP B N 1
ATOM 2819 C CA . TRP B 1 204 ? 101.739 29.823 -5.308 1.00 41.02 204 TRP B CA 1
ATOM 2820 C C . TRP B 1 204 ? 102.405 30.610 -6.432 1.00 42.35 204 TRP B C 1
ATOM 2821 O O . TRP B 1 204 ? 103.580 30.959 -6.335 1.00 43.00 204 TRP B O 1
ATOM 2832 N N . LEU B 1 205 ? 101.652 30.896 -7.488 1.00 44.63 205 LEU B N 1
ATOM 2833 C CA . LEU B 1 205 ? 102.176 31.620 -8.642 1.00 46.29 205 LEU B CA 1
ATOM 2834 C C . LEU B 1 205 ? 102.473 33.094 -8.427 1.00 47.33 205 LEU B C 1
ATOM 2835 O O . LEU B 1 205 ? 103.389 33.637 -9.037 1.00 47.52 205 LEU B O 1
ATOM 2840 N N . TRP B 1 206 ? 101.717 33.741 -7.551 1.00 47.44 206 TRP B N 1
ATOM 2841 C CA . TRP B 1 206 ? 101.878 35.174 -7.352 1.00 47.97 206 TRP B CA 1
ATOM 2842 C C . TRP B 1 206 ? 102.737 35.663 -6.206 1.00 47.63 206 TRP B C 1
ATOM 2843 O O . TRP B 1 206 ? 102.903 34.987 -5.196 1.00 48.92 206 TRP B O 1
ATOM 2854 N N . GLU B 1 207 ? 103.288 36.856 -6.390 1.00 47.64 207 GLU B N 1
ATOM 2855 C CA . GLU B 1 207 ? 104.107 37.494 -5.377 1.00 48.31 207 GLU B CA 1
ATOM 2856 C C . GLU B 1 207 ? 103.186 38.396 -4.566 1.00 47.14 207 GLU B C 1
ATOM 2857 O O . GLU B 1 207 ? 102.057 38.677 -4.976 1.00 46.64 207 GLU B O 1
ATOM 2863 N N . PRO B 1 208 ? 103.651 38.863 -3.402 1.00 45.78 208 PRO B N 1
ATOM 2864 C CA . PRO B 1 208 ? 102.815 39.729 -2.569 1.00 44.83 208 PRO B CA 1
ATOM 2865 C C . PRO B 1 208 ? 102.090 40.892 -3.250 1.00 44.85 208 PRO B C 1
ATOM 2866 O O . PRO B 1 208 ? 100.891 41.089 -3.025 1.00 42.30 208 PRO B O 1
ATOM 2870 N N . ASN B 1 209 ? 102.786 41.656 -4.088 1.00 45.63 209 ASN B N 1
ATOM 2871 C CA . ASN B 1 209 ? 102.129 42.787 -4.739 1.00 46.25 209 ASN B CA 1
ATOM 2872 C C . ASN B 1 209 ? 100.998 42.326 -5.655 1.00 44.43 209 ASN B C 1
ATOM 2873 O O . ASN B 1 209 ? 99.999 43.027 -5.833 1.00 42.37 209 ASN B O 1
ATOM 2878 N N . GLU B 1 210 ? 101.144 41.137 -6.223 1.00 43.51 210 GLU B N 1
ATOM 2879 C CA . GLU B 1 210 ? 100.113 40.614 -7.110 1.00 43.98 210 GLU B CA 1
ATOM 2880 C C . GLU B 1 210 ? 98.926 40.133 -6.289 1.00 41.89 210 GLU B C 1
ATOM 2881 O O . GLU B 1 210 ? 97.768 40.328 -6.677 1.00 40.60 210 GLU B O 1
ATOM 2887 N N . MET B 1 211 ? 99.217 39.509 -5.148 1.00 39.58 211 MET B N 1
ATOM 2888 C CA . MET B 1 211 ? 98.165 39.017 -4.273 1.00 36.74 211 MET B CA 1
ATOM 2889 C C . MET B 1 211 ? 97.391 40.204 -3.721 1.00 35.99 211 MET B C 1
ATOM 2890 O O . MET B 1 211 ? 96.164 40.154 -3.585 1.00 33.25 211 MET B O 1
ATOM 2895 N N . LEU B 1 212 ? 98.117 41.278 -3.418 1.00 35.43 212 LEU B N 1
ATOM 2896 C CA . LEU B 1 212 ? 97.499 42.490 -2.908 1.00 35.72 212 LEU B CA 1
ATOM 2897 C C . LEU B 1 212 ? 96.534 43.010 -3.968 1.00 36.40 212 LEU B C 1
ATOM 2898 O O . LEU B 1 212 ? 95.397 43.374 -3.655 1.00 36.97 212 LEU B O 1
ATOM 2903 N N . SER B 1 213 ? 96.981 43.019 -5.224 1.00 36.44 213 SER B N 1
ATOM 2904 C CA . SER B 1 213 ? 96.139 43.466 -6.335 1.00 37.19 213 SER B CA 1
ATOM 2905 C C . SER B 1 213 ? 94.898 42.590 -6.440 1.00 35.49 213 SER B C 1
ATOM 2906 O O . SER B 1 213 ? 93.802 43.083 -6.701 1.00 35.35 213 SER B O 1
ATOM 2909 N N . CYS B 1 214 ? 95.074 41.286 -6.250 1.00 35.27 214 CYS B N 1
ATOM 2910 C CA . CYS B 1 214 ? 93.950 40.354 -6.307 1.00 34.89 214 CYS B CA 1
ATOM 2911 C C . CYS B 1 214 ? 92.921 40.702 -5.238 1.00 34.52 214 CYS B C 1
ATOM 2912 O O . CYS B 1 214 ? 91.717 40.777 -5.522 1.00 31.86 214 CYS B O 1
ATOM 2915 N N . LEU B 1 215 ? 93.404 40.910 -4.012 1.00 33.23 215 LEU B N 1
ATOM 2916 C CA . LEU B 1 215 ? 92.541 41.251 -2.888 1.00 33.42 215 LEU B CA 1
ATOM 2917 C C . LEU B 1 215 ? 91.800 42.541 -3.192 1.00 34.86 215 LEU B C 1
ATOM 2918 O O . LEU B 1 215 ? 90.592 42.651 -2.960 1.00 34.42 215 LEU B O 1
ATOM 2923 N N . GLU B 1 216 ? 92.536 43.518 -3.712 1.00 35.50 216 GLU B N 1
ATOM 2924 C CA . GLU B 1 216 ? 91.949 44.801 -4.061 1.00 35.90 216 GLU B CA 1
ATOM 2925 C C . GLU B 1 216 ? 90.801 44.570 -5.031 1.00 34.70 216 GLU B C 1
ATOM 2926 O O . GLU B 1 216 ? 89.705 45.105 -4.855 1.00 34.07 216 GLU B O 1
ATOM 2932 N N . HIS B 1 217 ? 91.058 43.762 -6.053 1.00 35.50 217 HIS B N 1
ATOM 2933 C CA . HIS B 1 217 ? 90.039 43.463 -7.052 1.00 36.76 217 HIS B CA 1
ATOM 2934 C C . HIS B 1 217 ? 88.773 42.912 -6.404 1.00 36.75 217 HIS B C 1
ATOM 2935 O O . HIS B 1 217 ? 87.657 43.328 -6.738 1.00 38.04 217 HIS B O 1
ATOM 2942 N N . MET B 1 218 ? 88.953 41.977 -5.476 1.00 35.54 218 MET B N 1
ATOM 2943 C CA . MET B 1 218 ? 87.832 41.360 -4.781 1.00 34.36 218 MET B CA 1
ATOM 2944 C C . MET B 1 218 ? 86.897 42.384 -4.144 1.00 34.07 218 MET B C 1
ATOM 2945 O O . MET B 1 218 ? 85.679 42.210 -4.166 1.00 33.56 218 MET B O 1
ATOM 2950 N N . TYR B 1 219 ? 87.457 43.449 -3.576 1.00 34.61 219 TYR B N 1
ATOM 2951 C CA . TYR B 1 219 ? 86.616 44.460 -2.938 1.00 36.15 219 TYR B CA 1
ATOM 2952 C C . TYR B 1 219 ? 85.800 45.286 -3.930 1.00 35.81 219 TYR B C 1
ATOM 2953 O O . TYR B 1 219 ? 84.685 45.711 -3.615 1.00 35.00 219 TYR B O 1
ATOM 2962 N N . HIS B 1 220 ? 86.354 45.516 -5.118 1.00 36.71 220 HIS B N 1
ATOM 2963 C CA . HIS B 1 220 ? 85.638 46.263 -6.156 1.00 37.02 220 HIS B CA 1
ATOM 2964 C C . HIS B 1 220 ? 84.590 45.316 -6.732 1.00 36.46 220 HIS B C 1
ATOM 2965 O O . HIS B 1 220 ? 83.398 45.630 -6.778 1.00 36.26 220 HIS B O 1
ATOM 2972 N N . ASP B 1 221 ? 85.056 44.144 -7.150 1.00 35.01 221 ASP B N 1
ATOM 2973 C CA . ASP B 1 221 ? 84.197 43.127 -7.739 1.00 36.24 221 ASP B CA 1
ATOM 2974 C C . ASP B 1 221 ? 82.971 42.769 -6.904 1.00 35.66 221 ASP B C 1
ATOM 2975 O O . ASP B 1 221 ? 81.889 42.561 -7.454 1.00 35.29 221 ASP B O 1
ATOM 2980 N N . LEU B 1 222 ? 83.133 42.685 -5.585 1.00 34.66 222 LEU B N 1
ATOM 2981 C CA . LEU B 1 222 ? 82.017 42.336 -4.710 1.00 33.80 222 LEU B CA 1
ATOM 2982 C C . LEU B 1 222 ? 81.072 43.507 -4.426 1.00 35.77 222 LEU B C 1
ATOM 2983 O O . LEU B 1 222 ? 80.025 43.333 -3.794 1.00 34.26 222 LEU B O 1
ATOM 2988 N N . GLY B 1 223 ? 81.447 44.698 -4.890 1.00 36.59 223 GLY B N 1
ATOM 2989 C CA . GLY B 1 223 ? 80.616 45.870 -4.679 1.00 37.25 223 GLY B CA 1
ATOM 2990 C C . GLY B 1 223 ? 80.799 46.510 -3.315 1.00 38.67 223 GLY B C 1
ATOM 2991 O O . GLY B 1 223 ? 80.046 47.416 -2.935 1.00 37.55 223 GLY B O 1
ATOM 2992 N N . LEU B 1 224 ? 81.804 46.040 -2.580 1.00 38.23 224 LEU B N 1
ATOM 2993 C CA . LEU B 1 224 ? 82.097 46.565 -1.251 1.00 38.36 224 LEU B CA 1
ATOM 2994 C C . LEU B 1 224 ? 82.608 48.005 -1.336 1.00 38.56 224 LEU B C 1
ATOM 2995 O O . LEU B 1 224 ? 82.323 48.831 -0.460 1.00 39.68 224 LEU B O 1
ATOM 3000 N N . VAL B 1 225 ? 83.367 48.304 -2.385 1.00 37.15 225 VAL B N 1
ATOM 3001 C CA . VAL B 1 225 ? 83.871 49.655 -2.575 1.00 38.21 225 VAL B CA 1
ATOM 3002 C C . VAL B 1 225 ? 82.692 50.604 -2.840 1.00 39.83 225 VAL B C 1
ATOM 3003 O O . VAL B 1 225 ? 82.602 51.678 -2.243 1.00 39.76 225 VAL B O 1
ATOM 3007 N N . ARG B 1 226 ? 81.779 50.199 -3.715 1.00 41.43 226 ARG B N 1
ATOM 3008 C CA . ARG B 1 226 ? 80.625 51.034 -4.023 1.00 43.54 226 ARG B CA 1
ATOM 3009 C C . ARG B 1 226 ? 79.709 51.178 -2.815 1.00 43.18 226 ARG B C 1
ATOM 3010 O O . ARG B 1 226 ? 79.506 52.280 -2.302 1.00 43.43 226 ARG B O 1
ATOM 3018 N N . ASP B 1 227 ? 79.159 50.052 -2.367 1.00 42.57 227 ASP B N 1
ATOM 3019 C CA . ASP B 1 227 ? 78.225 50.037 -1.249 1.00 41.21 227 ASP B CA 1
ATOM 3020 C C . ASP B 1 227 ? 78.698 50.611 0.083 1.00 40.83 227 ASP B C 1
ATOM 3021 O O . ASP B 1 227 ? 77.871 50.939 0.936 1.00 39.63 227 ASP B O 1
ATOM 3026 N N . PHE B 1 228 ? 80.006 50.750 0.276 1.00 39.45 228 PHE B N 1
ATOM 3027 C CA . PHE B 1 228 ? 80.490 51.306 1.535 1.00 39.04 228 PHE B CA 1
ATOM 3028 C C . PHE B 1 228 ? 81.322 52.568 1.353 1.00 40.21 228 PHE B C 1
ATOM 3029 O O . PHE B 1 228 ? 81.877 53.107 2.318 1.00 41.34 228 PHE B O 1
ATOM 3037 N N . SER B 1 229 ? 81.377 53.051 0.114 1.00 39.57 229 SER B N 1
ATOM 3038 C CA . SER B 1 229 ? 82.125 54.258 -0.222 1.00 40.13 229 SER B CA 1
ATOM 3039 C C . SER B 1 229 ? 83.570 54.166 0.242 1.00 39.42 229 SER B C 1
ATOM 3040 O O . SER B 1 229 ? 84.107 55.112 0.821 1.00 38.65 229 SER B O 1
ATOM 3043 N N . ILE B 1 230 ? 84.204 53.029 -0.004 1.00 39.10 230 ILE B N 1
ATOM 3044 C CA . ILE B 1 230 ? 85.588 52.870 0.405 1.00 39.40 230 ILE B CA 1
ATOM 3045 C C . ILE B 1 230 ? 86.449 53.672 -0.550 1.00 40.78 230 ILE B C 1
ATOM 3046 O O . ILE B 1 230 ? 86.380 53.472 -1.759 1.00 41.56 230 ILE B O 1
ATOM 3051 N N . ASN B 1 231 ? 87.245 54.594 -0.024 1.00 42.78 231 ASN B N 1
ATOM 3052 C CA . ASN B 1 231 ? 88.111 55.361 -0.897 1.00 44.06 231 ASN B CA 1
ATOM 3053 C C . ASN B 1 231 ? 89.074 54.348 -1.500 1.00 42.44 231 ASN B C 1
ATOM 3054 O O . ASN B 1 231 ? 89.802 53.674 -0.780 1.00 43.31 231 ASN B O 1
ATOM 3059 N N . PRO B 1 232 ? 89.078 54.221 -2.834 1.00 40.83 232 PRO B N 1
ATOM 3060 C CA . PRO B 1 232 ? 89.955 53.276 -3.521 1.00 38.88 232 PRO B CA 1
ATOM 3061 C C . PRO B 1 232 ? 91.413 53.355 -3.121 1.00 38.52 232 PRO B C 1
ATOM 3062 O O . PRO B 1 232 ? 92.099 52.336 -3.080 1.00 38.75 232 PRO B O 1
ATOM 3066 N N . VAL B 1 233 ? 91.895 54.560 -2.833 1.00 38.51 233 VAL B N 1
ATOM 3067 C CA . VAL B 1 233 ? 93.293 54.726 -2.454 1.00 39.44 233 VAL B CA 1
ATOM 3068 C C . VAL B 1 233 ? 93.527 54.167 -1.057 1.00 39.80 233 VAL B C 1
ATOM 3069 O O . VAL B 1 233 ? 94.558 53.545 -0.782 1.00 38.01 233 VAL B O 1
ATOM 3073 N N . THR B 1 234 ? 92.561 54.408 -0.179 1.00 39.98 234 THR B N 1
ATOM 3074 C CA . THR B 1 234 ? 92.632 53.926 1.189 1.00 40.95 234 THR B CA 1
ATOM 3075 C C . THR B 1 234 ? 92.668 52.399 1.169 1.00 42.24 234 THR B C 1
ATOM 3076 O O . THR B 1 234 ? 93.403 51.777 1.941 1.00 41.82 234 THR B O 1
ATOM 3080 N N . LEU B 1 235 ? 91.884 51.803 0.271 1.00 41.40 235 LEU B N 1
ATOM 3081 C CA . LEU B 1 235 ? 91.827 50.351 0.149 1.00 41.50 235 LEU B CA 1
ATOM 3082 C C . LEU B 1 235 ? 93.215 49.772 -0.129 1.00 41.91 235 LEU B C 1
ATOM 3083 O O . LEU B 1 235 ? 93.558 48.699 0.365 1.00 42.48 235 LEU B O 1
ATOM 3088 N N . ARG B 1 236 ? 94.016 50.486 -0.912 1.00 41.80 236 ARG B N 1
ATOM 3089 C CA . ARG B 1 236 ? 95.366 50.023 -1.228 1.00 42.38 236 ARG B CA 1
ATOM 3090 C C . ARG B 1 236 ? 96.335 50.169 -0.069 1.00 41.73 236 ARG B C 1
ATOM 3091 O O . ARG B 1 236 ? 97.136 49.269 0.185 1.00 42.14 236 ARG B O 1
ATOM 3099 N N . ARG B 1 237 ? 96.291 51.312 0.612 1.00 41.78 237 ARG B N 1
ATOM 3100 C CA . ARG B 1 237 ? 97.179 51.538 1.750 1.00 42.62 237 ARG B CA 1
ATOM 3101 C C . ARG B 1 237 ? 96.868 50.501 2.837 1.00 40.88 237 ARG B C 1
ATOM 3102 O O . ARG B 1 237 ? 97.778 49.913 3.427 1.00 40.19 237 ARG B O 1
ATOM 3110 N N . TRP B 1 238 ? 95.577 50.271 3.075 1.00 39.65 238 TRP B N 1
ATOM 3111 C CA . TRP B 1 238 ? 95.123 49.307 4.072 1.00 38.36 238 TRP B CA 1
ATOM 3112 C C . TRP B 1 238 ? 95.713 47.929 3.805 1.00 38.18 238 TRP B C 1
ATOM 3113 O O . TRP B 1 238 ? 96.313 47.321 4.693 1.00 38.60 238 TRP B O 1
ATOM 3124 N N . LEU B 1 239 ? 95.539 47.439 2.580 1.00 38.03 239 LEU B N 1
ATOM 3125 C CA . LEU B 1 239 ? 96.059 46.130 2.204 1.00 37.83 239 LEU B CA 1
ATOM 3126 C C . LEU B 1 239 ? 97.561 46.079 2.399 1.00 37.61 239 LEU B C 1
ATOM 3127 O O . LEU B 1 239 ? 98.109 45.037 2.730 1.00 37.37 239 LEU B O 1
ATOM 3132 N N . PHE B 1 240 ? 98.232 47.205 2.193 1.00 39.73 240 PHE B N 1
ATOM 3133 C CA . PHE B 1 240 ? 99.674 47.232 2.381 1.00 41.71 240 PHE B CA 1
ATOM 3134 C C . PHE B 1 240 ? 100.008 47.149 3.868 1.00 41.61 240 PHE B C 1
ATOM 3135 O O . PHE B 1 240 ? 101.027 46.574 4.254 1.00 40.15 240 PHE B O 1
ATOM 3143 N N . CYS B 1 241 ? 99.156 47.739 4.703 1.00 42.39 241 CYS B N 1
ATOM 3144 C CA . CYS B 1 241 ? 99.379 47.697 6.141 1.00 44.23 241 CYS B CA 1
ATOM 3145 C C . CYS B 1 241 ? 99.121 46.293 6.647 1.00 41.03 241 CYS B C 1
ATOM 3146 O O . CYS B 1 241 ? 99.882 45.777 7.461 1.00 39.77 241 CYS B O 1
ATOM 3149 N N . VAL B 1 242 ? 98.051 45.674 6.156 1.00 37.98 242 VAL B N 1
ATOM 3150 C CA . VAL B 1 242 ? 97.737 44.315 6.557 1.00 35.98 242 VAL B CA 1
ATOM 3151 C C . VAL B 1 242 ? 98.941 43.449 6.221 1.00 35.85 242 VAL B C 1
ATOM 3152 O O . VAL B 1 242 ? 99.449 42.723 7.065 1.00 36.66 242 VAL B O 1
ATOM 3156 N N . HIS B 1 243 ? 99.412 43.554 4.985 1.00 36.69 243 HIS B N 1
ATOM 3157 C CA . HIS B 1 243 ? 100.560 42.782 4.539 1.00 36.30 243 HIS B CA 1
ATOM 3158 C C . HIS B 1 243 ? 101.779 43.004 5.426 1.00 36.22 243 HIS B C 1
ATOM 3159 O O . HIS B 1 243 ? 102.492 42.062 5.770 1.00 35.36 243 HIS B O 1
ATOM 3166 N N . ASP B 1 244 ? 102.022 44.253 5.796 1.00 37.10 244 ASP B N 1
ATOM 3167 C CA . ASP B 1 244 ? 103.169 44.575 6.631 1.00 38.81 244 ASP B CA 1
ATOM 3168 C C . ASP B 1 244 ? 103.045 43.951 8.027 1.00 39.07 244 ASP B C 1
ATOM 3169 O O . ASP B 1 244 ? 104.047 43.627 8.673 1.00 37.05 244 ASP B O 1
ATOM 3174 N N . ASN B 1 245 ? 101.810 43.757 8.477 1.00 38.24 245 ASN B N 1
ATOM 3175 C CA . ASN B 1 245 ? 101.580 43.199 9.795 1.00 37.26 245 ASN B CA 1
ATOM 3176 C C . ASN B 1 245 ? 101.501 41.682 9.896 1.00 36.57 245 ASN B C 1
ATOM 3177 O O . ASN B 1 245 ? 101.093 41.143 10.922 1.00 37.40 245 ASN B O 1
ATOM 3182 N N . TYR B 1 246 ? 101.881 40.993 8.830 1.00 35.28 246 TYR B N 1
ATOM 3183 C CA . TYR B 1 246 ? 101.925 39.538 8.872 1.00 35.13 246 TYR B CA 1
ATOM 3184 C C . TYR B 1 246 ? 103.410 39.235 8.995 1.00 34.81 246 TYR B C 1
ATOM 3185 O O . TYR B 1 246 ? 104.232 39.988 8.479 1.00 36.66 246 TYR B O 1
ATOM 3194 N N . ARG B 1 247 ? 103.769 38.167 9.698 1.00 34.30 247 ARG B N 1
ATOM 3195 C CA . ARG B 1 247 ? 105.180 37.841 9.852 1.00 34.51 247 ARG B CA 1
ATOM 3196 C C . ARG B 1 247 ? 105.608 36.751 8.897 1.00 36.50 247 ARG B C 1
ATOM 3197 O O . ARG B 1 247 ? 104.777 36.038 8.338 1.00 37.55 247 ARG B O 1
ATOM 3205 N N . ASN B 1 248 ? 106.918 36.622 8.723 1.00 38.44 248 ASN B N 1
ATOM 3206 C CA . ASN B 1 248 ? 107.473 35.615 7.833 1.00 40.91 248 ASN B CA 1
ATOM 3207 C C . ASN B 1 248 ? 107.552 34.237 8.473 1.00 39.92 248 ASN B C 1
ATOM 3208 O O . ASN B 1 248 ? 108.634 33.650 8.565 1.00 40.46 248 ASN B O 1
ATOM 3213 N N . ASN B 1 249 ? 106.409 33.722 8.921 1.00 36.79 249 ASN B N 1
ATOM 3214 C CA . ASN B 1 249 ? 106.374 32.394 9.517 1.00 34.76 249 ASN B CA 1
ATOM 3215 C C . ASN B 1 249 ? 106.246 31.414 8.372 1.00 34.01 249 ASN B C 1
ATOM 3216 O O . ASN B 1 249 ? 105.804 31.784 7.279 1.00 35.69 249 ASN B O 1
ATOM 3221 N N . PRO B 1 250 ? 106.627 30.147 8.593 1.00 32.79 250 PRO B N 1
ATOM 3222 C CA . PRO B 1 250 ? 106.498 29.203 7.481 1.00 31.96 250 PRO B CA 1
ATOM 3223 C C . PRO B 1 250 ? 105.054 28.938 7.052 1.00 30.80 250 PRO B C 1
ATOM 3224 O O . PRO B 1 250 ? 104.784 28.753 5.869 1.00 31.67 250 PRO B O 1
ATOM 3228 N N . PHE B 1 251 ? 104.120 28.944 7.999 1.00 30.24 251 PHE B N 1
ATOM 3229 C CA . PHE B 1 251 ? 102.720 28.694 7.662 1.00 28.87 251 PHE B CA 1
ATOM 3230 C C . PHE B 1 251 ? 101.835 29.929 7.837 1.00 28.76 251 PHE B C 1
ATOM 3231 O O . PHE B 1 251 ? 101.187 30.382 6.892 1.00 29.39 251 PHE B O 1
ATOM 3239 N N . HIS B 1 252 ? 101.797 30.470 9.050 1.00 27.75 252 HIS B N 1
ATOM 3240 C CA . HIS B 1 252 ? 100.963 31.633 9.316 1.00 27.50 252 HIS B CA 1
ATOM 3241 C C . HIS B 1 252 ? 101.603 32.918 8.824 1.00 27.32 252 HIS B C 1
ATOM 3242 O O . HIS B 1 252 ? 102.119 33.727 9.601 1.00 27.81 252 HIS B O 1
ATOM 3249 N N . ASN B 1 253 ? 101.547 33.086 7.509 1.00 27.51 253 ASN B N 1
ATOM 3250 C CA . ASN B 1 253 ? 102.124 34.236 6.834 1.00 28.51 253 ASN B CA 1
ATOM 3251 C C . ASN B 1 253 ? 101.094 34.884 5.921 1.00 28.51 253 ASN B C 1
ATOM 3252 O O . ASN B 1 253 ? 99.941 34.467 5.869 1.00 30.37 253 ASN B O 1
ATOM 3257 N N . PHE B 1 254 ? 101.522 35.897 5.187 1.00 29.52 254 PHE B N 1
ATOM 3258 C CA . PHE B 1 254 ? 100.621 36.603 4.301 1.00 30.51 254 PHE B CA 1
ATOM 3259 C C . PHE B 1 254 ? 99.940 35.725 3.260 1.00 29.86 254 PHE B C 1
ATOM 3260 O O . PHE B 1 254 ? 98.786 35.963 2.913 1.00 29.01 254 PHE B O 1
ATOM 3268 N N . ARG B 1 255 ? 100.637 34.716 2.754 1.00 30.37 255 ARG B N 1
ATOM 3269 C CA . ARG B 1 255 ? 100.032 33.855 1.744 1.00 30.47 255 ARG B CA 1
ATOM 3270 C C . ARG B 1 255 ? 98.864 33.052 2.329 1.00 29.02 255 ARG B C 1
ATOM 3271 O O . ARG B 1 255 ? 97.887 32.787 1.626 1.00 30.34 255 ARG B O 1
ATOM 3279 N N . HIS B 1 256 ? 98.957 32.680 3.608 1.00 28.43 256 HIS B N 1
ATOM 3280 C CA . HIS B 1 256 ? 97.870 31.943 4.272 1.00 27.19 256 HIS B CA 1
ATOM 3281 C C . HIS B 1 256 ? 96.674 32.889 4.315 1.00 27.46 256 HIS B C 1
ATOM 3282 O O . HIS B 1 256 ? 95.533 32.500 4.065 1.00 28.16 256 HIS B O 1
ATOM 3289 N N . CYS B 1 257 ? 96.964 34.138 4.648 1.00 27.25 257 CYS B N 1
ATOM 3290 C CA . CYS B 1 257 ? 95.974 35.199 4.709 1.00 29.47 257 CYS B CA 1
ATOM 3291 C C . CYS B 1 257 ? 95.254 35.248 3.353 1.00 30.43 257 CYS B C 1
ATOM 3292 O O . CYS B 1 257 ? 94.021 35.267 3.285 1.00 29.86 257 CYS B O 1
ATOM 3295 N N . PHE B 1 258 ? 96.034 35.234 2.277 1.00 30.36 258 PHE B N 1
ATOM 3296 C CA . PHE B 1 258 ? 95.485 35.278 0.927 1.00 29.85 258 PHE B CA 1
ATOM 3297 C C . PHE B 1 258 ? 94.619 34.061 0.585 1.00 28.60 258 PHE B C 1
ATOM 3298 O O . PHE B 1 258 ? 93.543 34.200 -0.006 1.00 26.67 258 PHE B O 1
ATOM 3306 N N . CYS B 1 259 ? 95.081 32.872 0.952 1.00 28.03 259 CYS B N 1
ATOM 3307 C CA . CYS B 1 259 ? 94.321 31.652 0.681 1.00 30.25 259 CYS B CA 1
ATOM 3308 C C . CYS B 1 259 ? 92.944 31.681 1.317 1.00 29.39 259 CYS B C 1
ATOM 3309 O O . CYS B 1 259 ? 91.953 31.323 0.686 1.00 31.81 259 CYS B O 1
ATOM 3312 N N . VAL B 1 260 ? 92.893 32.093 2.579 1.00 28.43 260 VAL B N 1
ATOM 3313 C CA . VAL B 1 260 ? 91.641 32.148 3.310 1.00 27.06 260 VAL B CA 1
ATOM 3314 C C . VAL B 1 260 ? 90.667 33.120 2.661 1.00 26.53 260 VAL B C 1
ATOM 3315 O O . VAL B 1 260 ? 89.496 32.798 2.455 1.00 25.10 260 VAL B O 1
ATOM 3319 N N . ALA B 1 261 ? 91.156 34.309 2.333 1.00 25.96 261 ALA B N 1
ATOM 3320 C CA . ALA B 1 261 ? 90.316 35.323 1.716 1.00 27.15 261 ALA B CA 1
ATOM 3321 C C . ALA B 1 261 ? 89.903 34.895 0.311 1.00 27.61 261 ALA B C 1
ATOM 3322 O O . ALA B 1 261 ? 88.755 35.085 -0.100 1.00 28.73 261 ALA B O 1
ATOM 3324 N N . GLN B 1 262 ? 90.841 34.303 -0.417 1.00 28.85 262 GLN B N 1
ATOM 3325 C CA . GLN B 1 262 ? 90.581 33.850 -1.778 1.00 28.66 262 GLN B CA 1
ATOM 3326 C C . GLN B 1 262 ? 89.558 32.717 -1.746 1.00 28.12 262 GLN B C 1
ATOM 3327 O O . GLN B 1 262 ? 88.702 32.617 -2.629 1.00 28.05 262 GLN B O 1
ATOM 3333 N N . MET B 1 263 ? 89.636 31.870 -0.722 1.00 26.84 263 MET B N 1
ATOM 3334 C CA . MET B 1 263 ? 88.688 30.768 -0.591 1.00 25.70 263 MET B CA 1
ATOM 3335 C C . MET B 1 263 ? 87.314 31.317 -0.182 1.00 27.45 263 MET B C 1
ATOM 3336 O O . MET B 1 263 ? 86.278 30.781 -0.579 1.00 27.68 263 MET B O 1
ATOM 3341 N N . MET B 1 264 ? 87.307 32.389 0.608 1.00 27.71 264 MET B N 1
ATOM 3342 C CA . MET B 1 264 ? 86.057 33.012 1.041 1.00 29.63 264 MET B CA 1
ATOM 3343 C C . MET B 1 264 ? 85.421 33.629 -0.206 1.00 30.92 264 MET B C 1
ATOM 3344 O O . MET B 1 264 ? 84.213 33.523 -0.435 1.00 30.27 264 MET B O 1
ATOM 3349 N N . TYR B 1 265 ? 86.258 34.274 -1.013 1.00 32.43 265 TYR B N 1
ATOM 3350 C CA . TYR B 1 265 ? 85.824 34.880 -2.267 1.00 34.00 265 TYR B CA 1
ATOM 3351 C C . TYR B 1 265 ? 85.192 33.785 -3.147 1.00 33.96 265 TYR B C 1
ATOM 3352 O O . TYR B 1 265 ? 84.097 33.961 -3.681 1.00 33.57 265 TYR B O 1
ATOM 3361 N N . SER B 1 266 ? 85.884 32.655 -3.290 1.00 33.02 266 SER B N 1
ATOM 3362 C CA . SER B 1 266 ? 85.370 31.545 -4.088 1.00 33.59 266 SER B CA 1
ATOM 3363 C C . SER B 1 266 ? 84.001 31.119 -3.569 1.00 34.46 266 SER B C 1
ATOM 3364 O O . SER B 1 266 ? 83.062 30.924 -4.344 1.00 37.04 266 SER B O 1
ATOM 3367 N N . MET B 1 267 ? 83.894 30.976 -2.253 1.00 34.56 267 MET B N 1
ATOM 3368 C CA . MET B 1 267 ? 82.648 30.558 -1.632 1.00 34.43 267 MET B CA 1
ATOM 3369 C C . MET B 1 267 ? 81.493 31.505 -1.902 1.00 34.67 267 MET B C 1
ATOM 3370 O O . MET B 1 267 ? 80.368 31.059 -2.126 1.00 33.41 267 MET B O 1
ATOM 3375 N N . VAL B 1 268 ? 81.760 32.809 -1.876 1.00 35.47 268 VAL B N 1
ATOM 3376 C CA . VAL B 1 268 ? 80.710 33.789 -2.144 1.00 37.33 268 VAL B CA 1
ATOM 3377 C C . VAL B 1 268 ? 80.054 33.501 -3.499 1.00 38.58 268 VAL B C 1
ATOM 3378 O O . VAL B 1 268 ? 78.835 33.585 -3.636 1.00 39.18 268 VAL B O 1
ATOM 3382 N N . TRP B 1 269 ? 80.868 33.152 -4.491 1.00 39.33 269 TRP B N 1
ATOM 3383 C CA . TRP B 1 269 ? 80.358 32.840 -5.825 1.00 40.16 269 TRP B CA 1
ATOM 3384 C C . TRP B 1 269 ? 79.732 31.446 -5.908 1.00 39.08 269 TRP B C 1
ATOM 3385 O O . TRP B 1 269 ? 78.620 31.287 -6.403 1.00 38.73 269 TRP B O 1
ATOM 3396 N N . LEU B 1 270 ? 80.449 30.444 -5.415 1.00 37.79 270 LEU B N 1
ATOM 3397 C CA . LEU B 1 270 ? 79.967 29.073 -5.456 1.00 37.78 270 LEU B CA 1
ATOM 3398 C C . LEU B 1 270 ? 78.631 28.880 -4.761 1.00 38.97 270 LEU B C 1
ATOM 3399 O O . LEU B 1 270 ? 77.759 28.167 -5.259 1.00 39.78 270 LEU B O 1
ATOM 3404 N N . CYS B 1 271 ? 78.471 29.512 -3.605 1.00 38.72 271 CYS B N 1
ATOM 3405 C CA . CYS B 1 271 ? 77.242 29.373 -2.839 1.00 39.29 271 CYS B CA 1
ATOM 3406 C C . CYS B 1 271 ? 76.254 30.513 -3.056 1.00 39.02 271 CYS B C 1
ATOM 3407 O O . CYS B 1 271 ? 75.159 30.498 -2.488 1.00 38.62 271 CYS B O 1
ATOM 3410 N N . SER B 1 272 ? 76.641 31.494 -3.873 1.00 38.85 272 SER B N 1
ATOM 3411 C CA . SER B 1 272 ? 75.787 32.649 -4.163 1.00 39.18 272 SER B CA 1
ATOM 3412 C C . SER B 1 272 ? 75.436 33.360 -2.857 1.00 39.17 272 SER B C 1
ATOM 3413 O O . SER B 1 272 ? 74.284 33.744 -2.627 1.00 38.95 272 SER B O 1
ATOM 3416 N N . LEU B 1 273 ? 76.441 33.540 -2.008 1.00 39.11 273 LEU B N 1
ATOM 3417 C CA . LEU B 1 273 ? 76.235 34.163 -0.709 1.00 39.77 273 LEU B CA 1
ATOM 3418 C C . LEU B 1 273 ? 75.633 35.569 -0.741 1.00 41.33 273 LEU B C 1
ATOM 3419 O O . LEU B 1 273 ? 75.058 36.020 0.257 1.00 40.76 273 LEU B O 1
ATOM 3424 N N . GLN B 1 274 ? 75.749 36.264 -1.870 1.00 42.17 274 GLN B N 1
ATOM 3425 C CA . GLN B 1 274 ? 75.178 37.608 -1.959 1.00 43.75 274 GLN B CA 1
ATOM 3426 C C . GLN B 1 274 ? 73.652 37.546 -2.047 1.00 44.59 274 GLN B C 1
ATOM 3427 O O . GLN B 1 274 ? 72.967 38.567 -1.989 1.00 44.37 274 GLN B O 1
ATOM 3433 N N . GLU B 1 275 ? 73.129 36.331 -2.172 1.00 44.85 275 GLU B N 1
ATOM 3434 C CA . GLU B 1 275 ? 71.692 36.119 -2.224 1.00 47.05 275 GLU B CA 1
ATOM 3435 C C . GLU B 1 275 ? 71.195 35.863 -0.811 1.00 47.29 275 GLU B C 1
ATOM 3436 O O . GLU B 1 275 ? 70.031 36.101 -0.505 1.00 48.24 275 GLU B O 1
ATOM 3442 N N . LYS B 1 276 ? 72.089 35.384 0.051 1.00 46.81 276 LYS B N 1
ATOM 3443 C CA . LYS B 1 276 ? 71.732 35.067 1.430 1.00 45.68 276 LYS B CA 1
ATOM 3444 C C . LYS B 1 276 ? 72.174 36.110 2.448 1.00 44.21 276 LYS B C 1
ATOM 3445 O O . LYS B 1 276 ? 71.522 36.288 3.472 1.00 44.44 276 LYS B O 1
ATOM 3451 N N . PHE B 1 277 ? 73.280 36.793 2.167 1.00 43.00 277 PHE B N 1
ATOM 3452 C CA . PHE B 1 277 ? 73.822 37.797 3.083 1.00 41.67 277 PHE B CA 1
ATOM 3453 C C . PHE B 1 277 ? 73.817 39.221 2.535 1.00 40.22 277 PHE B C 1
ATOM 3454 O O . PHE B 1 277 ? 73.917 39.441 1.330 1.00 40.14 277 PHE B O 1
ATOM 3462 N N . SER B 1 278 ? 73.729 40.187 3.442 1.00 39.38 278 SER B N 1
ATOM 3463 C CA . SER B 1 278 ? 73.748 41.593 3.067 1.00 38.83 278 SER B CA 1
ATOM 3464 C C . SER B 1 278 ? 75.184 41.958 2.698 1.00 37.83 278 SER B C 1
ATOM 3465 O O . SER B 1 278 ? 76.109 41.179 2.919 1.00 38.95 278 SER B O 1
ATOM 3468 N N . GLN B 1 279 ? 75.373 43.144 2.139 1.00 36.66 279 GLN B N 1
ATOM 3469 C CA . GLN B 1 279 ? 76.707 43.583 1.767 1.00 35.54 279 GLN B CA 1
ATOM 3470 C C . GLN B 1 279 ? 77.577 43.795 3.010 1.00 35.82 279 GLN B C 1
ATOM 3471 O O . GLN B 1 279 ? 78.803 43.737 2.944 1.00 36.03 279 GLN B O 1
ATOM 3477 N N . THR B 1 280 ? 76.933 44.046 4.144 1.00 36.55 280 THR B N 1
ATOM 3478 C CA . THR B 1 280 ? 77.650 44.248 5.393 1.00 36.28 280 THR B CA 1
ATOM 3479 C C . THR B 1 280 ? 78.233 42.913 5.858 1.00 35.59 280 THR B C 1
ATOM 3480 O O . THR B 1 280 ? 79.371 42.848 6.330 1.00 35.31 280 THR B O 1
ATOM 3484 N N . ASP B 1 281 ? 77.459 41.844 5.702 1.00 34.78 281 ASP B N 1
ATOM 3485 C CA . ASP B 1 281 ? 77.923 40.526 6.094 1.00 34.13 281 ASP B CA 1
ATOM 3486 C C . ASP B 1 281 ? 79.048 40.056 5.178 1.00 33.90 281 ASP B C 1
ATOM 3487 O O . ASP B 1 281 ? 80.017 39.435 5.638 1.00 34.27 281 ASP B O 1
ATOM 3492 N N . ILE B 1 282 ? 78.934 40.362 3.887 1.00 31.86 282 ILE B N 1
ATOM 3493 C CA . ILE B 1 282 ? 79.975 39.977 2.938 1.00 30.29 282 ILE B CA 1
ATOM 3494 C C . ILE B 1 282 ? 81.235 40.736 3.333 1.00 30.15 282 ILE B C 1
ATOM 3495 O O . ILE B 1 282 ? 82.337 40.188 3.308 1.00 29.32 282 ILE B O 1
ATOM 3500 N N . LEU B 1 283 ? 81.064 42.003 3.706 1.00 28.85 283 LEU B N 1
ATOM 3501 C CA . LEU B 1 283 ? 82.198 42.831 4.115 1.00 28.25 283 LEU B CA 1
ATOM 3502 C C . LEU B 1 283 ? 82.861 42.220 5.357 1.00 26.62 283 LEU B C 1
ATOM 3503 O O . LEU B 1 283 ? 84.089 42.122 5.439 1.00 24.73 283 LEU B O 1
ATOM 3508 N N . ILE B 1 284 ? 82.038 41.803 6.315 1.00 26.56 284 ILE B N 1
ATOM 3509 C CA . ILE B 1 284 ? 82.539 41.209 7.552 1.00 26.66 284 ILE B CA 1
ATOM 3510 C C . ILE B 1 284 ? 83.326 39.935 7.242 1.00 26.33 284 ILE B C 1
ATOM 3511 O O . ILE B 1 284 ? 84.447 39.757 7.724 1.00 24.77 284 ILE B O 1
ATOM 3516 N N . LEU B 1 285 ? 82.744 39.063 6.422 1.00 25.51 285 LEU B N 1
ATOM 3517 C CA . LEU B 1 285 ? 83.401 37.818 6.042 1.00 26.22 285 LEU B CA 1
ATOM 3518 C C . LEU B 1 285 ? 84.732 38.064 5.329 1.00 26.76 285 LEU B C 1
ATOM 3519 O O . LEU B 1 285 ? 85.749 37.449 5.662 1.00 26.02 285 LEU B O 1
ATOM 3524 N N . MET B 1 286 ? 84.730 38.967 4.356 1.00 26.41 286 MET B N 1
ATOM 3525 C CA . MET B 1 286 ? 85.944 39.257 3.606 1.00 26.61 286 MET B CA 1
ATOM 3526 C C . MET B 1 286 ? 87.023 39.925 4.435 1.00 26.60 286 MET B C 1
ATOM 3527 O O . MET B 1 286 ? 88.191 39.546 4.350 1.00 26.98 286 MET B O 1
ATOM 3532 N N . THR B 1 287 ? 86.645 40.919 5.234 1.00 25.75 287 THR B N 1
ATOM 3533 C CA . THR B 1 287 ? 87.631 41.618 6.044 1.00 26.06 287 THR B CA 1
ATOM 3534 C C . THR B 1 287 ? 88.137 40.740 7.195 1.00 26.98 287 THR B C 1
ATOM 3535 O O . THR B 1 287 ? 89.317 40.786 7.540 1.00 26.57 287 THR B O 1
ATOM 3539 N N . ALA B 1 288 ? 87.256 39.937 7.785 1.00 25.56 288 ALA B N 1
ATOM 3540 C CA . ALA B 1 288 ? 87.675 39.054 8.869 1.00 25.72 288 ALA B CA 1
ATOM 3541 C C . ALA B 1 288 ? 88.690 38.056 8.325 1.00 25.50 288 ALA B C 1
ATOM 3542 O O . A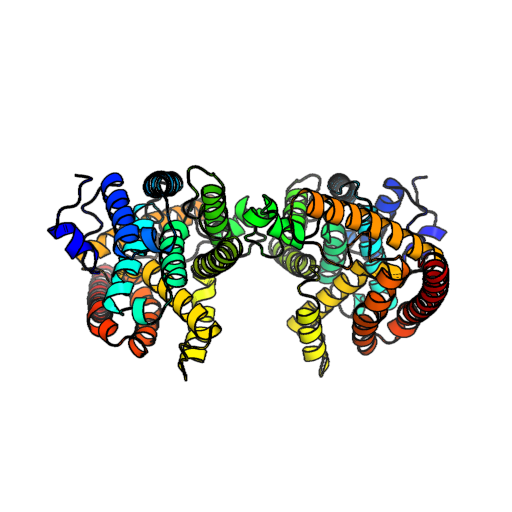LA B 1 288 ? 89.736 37.830 8.925 1.00 23.55 288 ALA B O 1
ATOM 3544 N N . ALA B 1 289 ? 88.377 37.472 7.171 1.00 27.48 289 ALA B N 1
ATOM 3545 C CA . ALA B 1 289 ? 89.253 36.489 6.539 1.00 27.26 289 ALA B CA 1
ATOM 3546 C C . ALA B 1 289 ? 90.656 37.036 6.317 1.00 28.18 289 ALA B C 1
ATOM 3547 O O . ALA B 1 289 ? 91.652 36.370 6.601 1.00 30.13 289 ALA B O 1
ATOM 3549 N N . ILE B 1 290 ? 90.731 38.260 5.814 1.00 27.58 290 ILE B N 1
ATOM 3550 C CA . ILE B 1 290 ? 92.011 38.896 5.547 1.00 27.27 290 ILE B CA 1
ATOM 3551 C C . ILE B 1 290 ? 92.814 39.194 6.814 1.00 26.99 290 ILE B C 1
ATOM 3552 O O . ILE B 1 290 ? 94.040 39.048 6.826 1.00 25.26 290 ILE B O 1
ATOM 3557 N N . CYS B 1 291 ? 92.123 39.594 7.878 1.00 25.84 291 CYS B N 1
ATOM 3558 C CA . CYS B 1 291 ? 92.791 39.951 9.127 1.00 27.84 291 CYS B CA 1
ATOM 3559 C C . CYS B 1 291 ? 92.888 38.870 10.198 1.00 26.73 291 CYS B C 1
ATOM 3560 O O . CYS B 1 291 ? 93.566 39.071 11.204 1.00 25.50 291 CYS B O 1
ATOM 3563 N N . HIS B 1 292 ? 92.230 37.733 9.987 1.00 25.42 292 HIS B N 1
ATOM 3564 C CA . HIS B 1 292 ? 92.180 36.686 11.006 1.00 24.98 292 HIS B CA 1
ATOM 3565 C C . HIS B 1 292 ? 93.465 36.190 11.659 1.00 24.10 292 HIS B C 1
ATOM 3566 O O . HIS B 1 292 ? 93.411 35.686 12.775 1.00 25.15 292 HIS B O 1
ATOM 3573 N N . ASP B 1 293 ? 94.612 36.326 11.005 1.00 23.62 293 ASP B N 1
ATOM 3574 C CA . ASP B 1 293 ? 95.858 35.859 11.611 1.00 22.91 293 ASP B CA 1
ATOM 3575 C C . ASP B 1 293 ? 96.933 36.926 11.708 1.00 23.74 293 ASP B C 1
ATOM 3576 O O . ASP B 1 293 ? 98.121 36.614 11.752 1.00 24.20 293 ASP B O 1
ATOM 3581 N N . LEU B 1 294 ? 96.523 38.185 11.751 1.00 23.78 294 LEU B N 1
ATOM 3582 C CA . LEU B 1 294 ? 97.480 39.280 11.835 1.00 24.06 294 LEU B CA 1
ATOM 3583 C C . LEU B 1 294 ? 98.526 39.142 12.952 1.00 26.77 294 LEU B C 1
ATOM 3584 O O . LEU B 1 294 ? 98.210 38.815 14.104 1.00 25.84 294 LEU B O 1
ATOM 3589 N N . ASP B 1 295 ? 99.780 39.394 12.592 1.00 26.32 295 ASP B N 1
ATOM 3590 C CA . ASP B 1 295 ? 100.896 39.348 13.525 1.00 26.02 295 ASP B CA 1
ATOM 3591 C C . ASP B 1 295 ? 101.069 38.048 14.307 1.00 26.80 295 ASP B C 1
ATOM 3592 O O . ASP B 1 295 ? 101.605 38.047 15.413 1.00 27.13 295 ASP B O 1
ATOM 3597 N N . HIS B 1 296 ? 100.619 36.943 13.730 1.00 27.66 296 HIS B N 1
ATOM 3598 C CA . HIS B 1 296 ? 100.756 35.631 14.359 1.00 27.75 296 HIS B CA 1
ATOM 3599 C C . HIS B 1 296 ? 102.259 35.386 14.512 1.00 28.13 296 HIS B C 1
ATOM 3600 O O . HIS B 1 296 ? 103.015 35.573 13.564 1.00 30.43 296 HIS B O 1
ATOM 3607 N N . PRO B 1 297 ? 102.711 34.974 15.711 1.00 29.19 297 PRO B N 1
ATOM 3608 C CA . PRO B 1 297 ? 104.134 34.710 15.982 1.00 29.02 297 PRO B CA 1
ATOM 3609 C C . PRO B 1 297 ? 104.713 33.351 15.566 1.00 28.70 297 PRO B C 1
ATOM 3610 O O . PRO B 1 297 ? 105.920 33.143 15.653 1.00 29.90 297 PRO B O 1
ATOM 3614 N N . GLY B 1 298 ? 103.872 32.419 15.136 1.00 29.26 298 GLY B N 1
ATOM 3615 C CA . GLY B 1 298 ? 104.391 31.127 14.716 1.00 30.10 298 GLY B CA 1
ATOM 3616 C C . GLY B 1 298 ? 104.381 30.058 15.789 1.00 31.06 298 GLY B C 1
ATOM 3617 O O . GLY B 1 298 ? 104.946 28.976 15.605 1.00 30.69 298 GLY B O 1
ATOM 3618 N N . TYR B 1 299 ? 103.752 30.377 16.917 1.00 30.81 299 TYR B N 1
ATOM 3619 C CA . TYR B 1 299 ? 103.623 29.461 18.049 1.00 30.85 299 TYR B CA 1
ATOM 3620 C C . TYR B 1 299 ? 102.174 29.603 18.527 1.00 30.67 299 TYR B C 1
ATOM 3621 O O . TYR B 1 299 ? 101.698 30.720 18.756 1.00 31.64 299 TYR B O 1
ATOM 3630 N N . ASN B 1 300 ? 101.473 28.480 18.670 1.00 28.83 300 ASN B N 1
ATOM 3631 C CA . ASN B 1 300 ? 100.071 28.519 19.056 1.00 26.81 300 ASN B CA 1
ATOM 3632 C C . ASN B 1 300 ? 99.740 28.968 20.486 1.00 26.14 300 ASN B C 1
ATOM 3633 O O . ASN B 1 300 ? 100.618 29.335 21.263 1.00 26.81 300 ASN B O 1
ATOM 3638 N N . ASN B 1 301 ? 98.453 28.968 20.815 1.00 26.03 301 ASN B N 1
ATOM 3639 C CA . ASN B 1 301 ? 98.007 29.407 22.124 1.00 25.54 301 ASN B CA 1
ATOM 3640 C C . ASN B 1 301 ? 98.591 28.595 23.272 1.00 27.34 301 ASN B C 1
ATOM 3641 O O . ASN B 1 301 ? 98.912 29.151 24.327 1.00 27.72 301 ASN B O 1
ATOM 3646 N N . THR B 1 302 ? 98.732 27.288 23.078 1.00 26.65 302 THR B N 1
ATOM 3647 C CA . THR B 1 302 ? 99.269 26.449 24.130 1.00 27.61 302 THR B CA 1
ATOM 3648 C C . THR B 1 302 ? 100.668 26.906 24.500 1.00 27.44 302 THR B C 1
ATOM 3649 O O . THR B 1 302 ? 101.029 26.918 25.676 1.00 28.12 302 THR B O 1
ATOM 3653 N N . TYR B 1 303 ? 101.458 27.299 23.511 1.00 27.89 303 TYR B N 1
ATOM 3654 C CA . TYR B 1 303 ? 102.797 27.777 23.816 1.00 27.57 303 TYR B CA 1
ATOM 3655 C C . TYR B 1 303 ? 102.718 29.109 24.565 1.00 28.83 303 TYR B C 1
ATOM 3656 O O . TYR B 1 303 ? 103.416 29.308 25.559 1.00 30.67 303 TYR B O 1
ATOM 3665 N N . GLN B 1 304 ? 101.873 30.025 24.094 1.00 27.61 304 GLN B N 1
ATOM 3666 C CA . GLN B 1 304 ? 101.743 31.324 24.749 1.00 25.17 304 GLN B CA 1
ATOM 3667 C C . GLN B 1 304 ? 101.418 31.119 26.222 1.00 25.61 304 GLN B C 1
ATOM 3668 O O . GLN B 1 304 ? 102.047 31.715 27.092 1.00 26.44 304 GLN B O 1
ATOM 3674 N N . ILE B 1 305 ? 100.438 30.261 26.488 1.00 24.40 305 ILE B N 1
ATOM 3675 C CA . ILE B 1 305 ? 99.992 29.985 27.843 1.00 24.84 305 ILE B CA 1
ATOM 3676 C C . ILE B 1 305 ? 101.023 29.262 28.712 1.00 26.84 305 ILE B C 1
ATOM 3677 O O . ILE B 1 305 ? 101.271 29.678 29.845 1.00 27.74 305 ILE B O 1
ATOM 3682 N N . ASN B 1 306 ? 101.630 28.199 28.188 1.00 27.09 306 ASN B N 1
ATOM 3683 C CA . ASN B 1 306 ? 102.631 27.451 28.952 1.00 27.72 306 ASN B CA 1
ATOM 3684 C C . ASN B 1 306 ? 103.926 28.216 29.190 1.00 28.16 306 ASN B C 1
ATOM 3685 O O . ASN B 1 306 ? 104.599 27.997 30.192 1.00 30.90 306 ASN B O 1
ATOM 3690 N N . ALA B 1 307 ? 104.285 29.104 28.271 1.00 28.61 307 ALA B N 1
ATOM 3691 C CA . ALA B 1 307 ? 105.509 29.888 28.423 1.00 28.76 307 ALA B CA 1
ATOM 3692 C C . ALA B 1 307 ? 105.190 31.189 29.151 1.00 29.93 307 ALA B C 1
ATOM 3693 O O . ALA B 1 307 ? 106.075 32.009 29.399 1.00 29.69 307 ALA B O 1
ATOM 3695 N N . ARG B 1 308 ? 103.914 31.365 29.489 1.00 30.45 308 ARG B N 1
ATOM 3696 C CA . ARG B 1 308 ? 103.457 32.556 30.186 1.00 31.09 308 ARG B CA 1
ATOM 3697 C C . ARG B 1 308 ? 103.968 33.805 29.483 1.00 31.18 308 ARG B C 1
ATOM 3698 O O . ARG B 1 308 ? 104.520 34.707 30.106 1.00 32.03 308 ARG B O 1
ATOM 3706 N N . THR B 1 309 ? 103.763 33.840 28.171 1.00 31.29 309 THR B N 1
ATOM 3707 C CA . THR B 1 309 ? 104.191 34.952 27.329 1.00 32.20 309 THR B CA 1
ATOM 3708 C C . THR B 1 309 ? 103.437 36.253 27.601 1.00 32.34 309 THR B C 1
ATOM 3709 O O . THR B 1 309 ? 102.399 36.271 28.262 1.00 30.90 309 THR B O 1
ATOM 3713 N N . GLU B 1 310 ? 103.968 37.345 27.067 1.00 33.76 310 GLU B N 1
ATOM 3714 C CA . GLU B 1 310 ? 103.349 38.649 27.230 1.00 35.64 310 GLU B CA 1
ATOM 3715 C C . GLU B 1 310 ? 101.895 38.590 26.748 1.00 33.76 310 GLU B C 1
ATOM 3716 O O . GLU B 1 310 ? 101.000 39.146 27.386 1.00 35.67 310 GLU B O 1
ATOM 3722 N N . LEU B 1 311 ? 101.663 37.905 25.630 1.00 30.16 311 LEU B N 1
ATOM 3723 C CA . LEU B 1 311 ? 100.321 37.780 25.071 1.00 27.83 311 LEU B CA 1
ATOM 3724 C C . LEU B 1 311 ? 99.382 36.987 25.964 1.00 26.15 311 LEU B C 1
ATOM 3725 O O . LEU B 1 311 ? 98.223 37.361 26.131 1.00 24.34 311 LEU B O 1
ATOM 3730 N N . ALA B 1 312 ? 99.871 35.881 26.519 1.00 24.51 312 ALA B N 1
ATOM 3731 C CA . ALA B 1 312 ? 99.043 35.054 27.397 1.00 24.97 312 ALA B CA 1
ATOM 3732 C C . ALA B 1 312 ? 98.649 35.834 28.653 1.00 24.98 312 ALA B C 1
ATOM 3733 O O . ALA B 1 312 ? 97.506 35.747 29.121 1.00 23.75 312 ALA B O 1
ATOM 3735 N N . VAL B 1 313 ? 99.592 36.609 29.188 1.00 24.46 313 VAL B N 1
ATOM 3736 C CA . VAL B 1 313 ? 99.321 37.395 30.382 1.00 25.30 313 VAL B CA 1
ATOM 3737 C C . VAL B 1 313 ? 98.398 38.563 30.052 1.00 26.42 313 VAL B C 1
ATOM 3738 O O . VAL B 1 313 ? 97.585 38.967 30.881 1.00 27.96 313 VAL B O 1
ATOM 3742 N N . ARG B 1 314 ? 98.515 39.107 28.843 1.00 25.90 314 ARG B N 1
ATOM 3743 C CA . ARG B 1 314 ? 97.667 40.230 28.461 1.00 25.45 314 ARG B CA 1
ATOM 3744 C C . ARG B 1 314 ? 96.229 39.792 28.252 1.00 24.87 314 ARG B C 1
ATOM 3745 O O . ARG B 1 314 ? 95.278 40.511 28.597 1.00 25.57 314 ARG B O 1
ATOM 3753 N N . TYR B 1 315 ? 96.065 38.605 27.689 1.00 23.58 315 TYR B N 1
ATOM 3754 C CA . TYR B 1 315 ? 94.730 38.107 27.418 1.00 21.83 315 TYR B CA 1
ATOM 3755 C C . TYR B 1 315 ? 94.152 37.115 28.405 1.00 22.06 315 TYR B C 1
ATOM 3756 O O . TYR B 1 315 ? 93.114 36.502 28.143 1.00 20.70 315 TYR B O 1
ATOM 3765 N N . ASN B 1 316 ? 94.811 36.983 29.553 1.00 22.32 316 ASN B N 1
ATOM 3766 C CA . ASN B 1 316 ? 94.356 36.088 30.608 1.00 23.34 316 ASN B CA 1
ATOM 3767 C C . ASN B 1 316 ? 94.064 34.669 30.138 1.00 24.74 316 ASN B C 1
ATOM 3768 O O . ASN B 1 316 ? 93.076 34.057 30.552 1.00 23.43 316 ASN B O 1
ATOM 3773 N N . ASP B 1 317 ? 94.943 34.159 29.276 1.00 25.36 317 ASP B N 1
ATOM 3774 C CA . ASP B 1 317 ? 94.845 32.807 28.730 1.00 25.83 317 ASP B CA 1
ATOM 3775 C C . ASP B 1 317 ? 93.630 32.529 27.847 1.00 26.12 317 ASP B C 1
ATOM 3776 O O . ASP B 1 317 ? 93.420 31.386 27.424 1.00 28.55 317 ASP B O 1
ATOM 3781 N N . ILE B 1 318 ? 92.834 33.557 27.566 1.00 23.64 318 ILE B N 1
ATOM 3782 C CA . ILE B 1 318 ? 91.655 33.386 26.727 1.00 23.10 318 ILE B CA 1
ATOM 3783 C C . ILE B 1 318 ? 91.975 33.700 25.265 1.00 22.99 318 ILE B C 1
ATOM 3784 O O . ILE B 1 318 ? 92.196 34.858 24.919 1.00 21.77 318 ILE B O 1
ATOM 3789 N N . SER B 1 319 ? 92.009 32.662 24.421 1.00 22.52 319 SER B N 1
ATOM 3790 C CA . SER B 1 319 ? 92.327 32.798 22.988 1.00 23.38 319 SER B CA 1
ATOM 3791 C C . SER B 1 319 ? 93.271 33.975 22.745 1.00 24.91 319 SER B C 1
ATOM 3792 O O . SER B 1 319 ? 92.943 34.901 21.998 1.00 24.68 319 SER B O 1
ATOM 3795 N N . PRO B 1 320 ? 94.453 33.958 23.380 1.00 25.03 320 PRO B N 1
ATOM 3796 C CA . PRO B 1 320 ? 95.412 35.051 23.210 1.00 25.21 320 PRO B CA 1
ATOM 3797 C C . PRO B 1 320 ? 95.778 35.438 21.778 1.00 25.64 320 PRO B C 1
ATOM 3798 O O . PRO B 1 320 ? 95.765 36.630 21.450 1.00 25.50 320 PRO B O 1
ATOM 3802 N N . LEU B 1 321 ? 96.097 34.461 20.926 1.00 23.18 321 LEU B N 1
ATOM 3803 C CA . LEU B 1 321 ? 96.440 34.769 19.533 1.00 22.42 321 LEU B CA 1
ATOM 3804 C C . LEU B 1 321 ? 95.278 35.433 18.786 1.00 22.03 321 LEU B C 1
ATOM 3805 O O . LEU B 1 321 ? 95.440 36.505 18.219 1.00 20.28 321 LEU B O 1
ATOM 3810 N N . GLU B 1 322 ? 94.106 34.804 18.798 1.00 21.85 322 GLU B N 1
ATOM 3811 C CA . GLU B 1 322 ? 92.951 35.358 18.098 1.00 23.50 322 GLU B CA 1
ATOM 3812 C C . GLU B 1 322 ? 92.573 36.757 18.597 1.00 24.51 322 GLU B C 1
ATOM 3813 O O . GLU B 1 322 ? 92.237 37.640 17.797 1.00 24.46 322 GLU B O 1
ATOM 3819 N N . ASN B 1 323 ? 92.618 36.961 19.911 1.00 23.02 323 ASN B N 1
ATOM 3820 C CA . ASN B 1 323 ? 92.302 38.265 20.478 1.00 22.08 323 ASN B CA 1
ATOM 3821 C C . ASN B 1 323 ? 93.281 39.296 19.935 1.00 22.73 323 ASN B C 1
ATOM 3822 O O . ASN B 1 323 ? 92.895 40.414 19.598 1.00 24.08 323 ASN B O 1
ATOM 3827 N N . HIS B 1 324 ? 94.548 38.905 19.855 1.00 22.46 324 HIS B N 1
ATOM 3828 C CA . HIS B 1 324 ? 95.603 39.771 19.355 1.00 23.07 324 HIS B CA 1
ATOM 3829 C C . HIS B 1 324 ? 95.392 40.098 17.868 1.00 26.03 324 HIS B C 1
ATOM 3830 O O . HIS B 1 324 ? 95.475 41.269 17.460 1.00 25.90 324 HIS B O 1
ATOM 3837 N N . HIS B 1 325 ? 95.119 39.069 17.062 1.00 23.63 325 HIS B N 1
ATOM 3838 C CA . HIS B 1 325 ? 94.895 39.268 15.632 1.00 24.91 325 HIS B CA 1
ATOM 3839 C C . HIS B 1 325 ? 93.836 40.340 15.433 1.00 24.99 325 HIS B C 1
ATOM 3840 O O . HIS B 1 325 ? 93.982 41.247 14.617 1.00 24.06 325 HIS B O 1
ATOM 3847 N N . CYS B 1 326 ? 92.759 40.211 16.189 1.00 25.70 326 CYS B N 1
ATOM 3848 C CA . CYS B 1 326 ? 91.656 41.140 16.111 1.00 28.03 326 CYS B CA 1
ATOM 3849 C C . CYS B 1 326 ? 92.060 42.550 16.568 1.00 28.62 326 CYS B C 1
ATOM 3850 O O . CYS B 1 326 ? 91.677 43.547 15.955 1.00 27.34 326 CYS B O 1
ATOM 3853 N N . ALA B 1 327 ? 92.839 42.635 17.641 1.00 27.83 327 ALA B N 1
ATOM 3854 C CA . ALA B 1 327 ? 93.283 43.927 18.143 1.00 26.89 327 ALA B CA 1
ATOM 3855 C C . ALA B 1 327 ? 94.133 44.656 17.103 1.00 27.24 327 ALA B C 1
ATOM 3856 O O . ALA B 1 327 ? 93.971 45.861 16.887 1.00 27.16 327 ALA B O 1
ATOM 3858 N N . VAL B 1 328 ? 95.048 43.932 16.468 1.00 27.77 328 VAL B N 1
ATOM 3859 C CA . VAL B 1 328 ? 95.908 44.531 15.452 1.00 28.30 328 VAL B CA 1
ATOM 3860 C C . VAL B 1 328 ? 95.075 44.996 14.261 1.00 28.98 328 VAL B C 1
ATOM 3861 O O . VAL B 1 328 ? 95.326 46.055 13.684 1.00 29.05 328 VAL B O 1
ATOM 3865 N N . ALA B 1 329 ? 94.074 44.200 13.905 1.00 28.39 329 ALA B N 1
ATOM 3866 C CA . ALA B 1 329 ? 93.205 44.537 12.793 1.00 29.40 329 ALA B CA 1
ATOM 3867 C C . ALA B 1 329 ? 92.611 45.928 13.000 1.00 30.45 329 ALA B C 1
ATOM 3868 O O . ALA B 1 329 ? 92.655 46.774 12.105 1.00 31.91 329 ALA B O 1
ATOM 3870 N N . PHE B 1 330 ? 92.064 46.165 14.186 1.00 29.51 330 PHE B N 1
ATOM 3871 C CA . PHE B 1 330 ? 91.459 47.447 14.475 1.00 28.39 330 PHE B CA 1
ATOM 3872 C C . PHE B 1 330 ? 92.441 48.554 14.838 1.00 29.37 330 PHE B C 1
ATOM 3873 O O . PHE B 1 330 ? 92.089 49.731 14.797 1.00 28.80 330 PHE B O 1
ATOM 3881 N N . GLN B 1 331 ? 93.675 48.186 15.165 1.00 29.41 331 GLN B N 1
ATOM 3882 C CA . GLN B 1 331 ? 94.689 49.188 15.464 1.00 30.65 331 GLN B CA 1
ATOM 3883 C C . GLN B 1 331 ? 95.075 49.781 14.110 1.00 31.77 331 GLN B C 1
ATOM 3884 O O . GLN B 1 331 ? 95.363 50.975 13.991 1.00 33.34 331 GLN B O 1
ATOM 3890 N N . ILE B 1 332 ? 95.064 48.936 13.087 1.00 32.44 332 ILE B N 1
ATOM 3891 C CA . ILE B 1 332 ? 95.378 49.375 11.732 1.00 34.22 332 ILE B CA 1
ATOM 3892 C C . ILE B 1 332 ? 94.231 50.248 11.216 1.00 35.45 332 ILE B C 1
ATOM 3893 O O . ILE B 1 332 ? 94.449 51.365 10.743 1.00 36.37 332 ILE B O 1
ATOM 3898 N N . LEU B 1 333 ? 93.009 49.734 11.323 1.00 34.29 333 LEU B N 1
ATOM 3899 C CA . LEU B 1 333 ? 91.827 50.463 10.881 1.00 35.70 333 LEU B CA 1
ATOM 3900 C C . LEU B 1 333 ? 91.647 51.772 11.648 1.00 36.44 333 LEU B C 1
ATOM 3901 O O . LEU B 1 333 ? 90.921 52.656 11.209 1.00 35.39 333 LEU B O 1
ATOM 3906 N N . ALA B 1 334 ? 92.298 51.883 12.801 1.00 38.11 334 ALA B N 1
ATOM 3907 C CA . ALA B 1 334 ? 92.214 53.089 13.613 1.00 39.74 334 ALA B CA 1
ATOM 3908 C C . ALA B 1 334 ? 93.043 54.188 12.966 1.00 41.32 334 ALA B C 1
ATOM 3909 O O . ALA B 1 334 ? 92.776 55.372 13.158 1.00 42.68 334 ALA B O 1
ATOM 3911 N N . GLU B 1 335 ? 94.062 53.797 12.210 1.00 42.34 335 GLU B N 1
ATOM 3912 C CA . GLU B 1 335 ? 94.894 54.775 11.516 1.00 45.68 335 GLU B CA 1
ATOM 3913 C C . GLU B 1 335 ? 94.053 55.334 10.356 1.00 45.52 335 GLU B C 1
ATOM 3914 O O . GLU B 1 335 ? 93.604 54.587 9.484 1.00 45.32 335 GLU B O 1
ATOM 3920 N N . PRO B 1 336 ? 93.821 56.657 10.335 1.00 45.69 336 PRO B N 1
ATOM 3921 C CA . PRO B 1 336 ? 93.018 57.243 9.257 1.00 44.16 336 PRO B CA 1
ATOM 3922 C C . PRO B 1 336 ? 93.460 56.889 7.835 1.00 43.53 336 PRO B C 1
ATOM 3923 O O . PRO B 1 336 ? 92.618 56.719 6.955 1.00 42.31 336 PRO B O 1
ATOM 3927 N N . GLU B 1 337 ? 94.764 56.761 7.608 1.00 42.80 337 GLU B N 1
ATOM 3928 C CA . GLU B 1 337 ? 95.260 56.425 6.277 1.00 43.80 337 GLU B CA 1
ATOM 3929 C C . GLU B 1 337 ? 94.986 54.978 5.865 1.00 43.39 337 GLU B C 1
ATOM 3930 O O . GLU B 1 337 ? 95.269 54.599 4.728 1.00 43.75 337 GLU B O 1
ATOM 3936 N N . CYS B 1 338 ? 94.448 54.171 6.780 1.00 40.56 338 CYS B N 1
ATOM 3937 C CA . CYS B 1 338 ? 94.140 52.772 6.471 1.00 38.55 338 CYS B CA 1
ATOM 3938 C C . CYS B 1 338 ? 92.688 52.447 6.743 1.00 37.28 338 CYS B C 1
ATOM 3939 O O . CYS B 1 338 ? 92.241 51.332 6.492 1.00 38.85 338 CYS B O 1
ATOM 3942 N N . ASN B 1 339 ? 91.948 53.423 7.245 1.00 35.08 339 ASN B N 1
ATOM 3943 C CA . ASN B 1 339 ? 90.559 53.199 7.594 1.00 34.28 339 ASN B CA 1
ATOM 3944 C C . ASN B 1 339 ? 89.583 53.046 6.430 1.00 35.48 339 ASN B C 1
ATOM 3945 O O . ASN B 1 339 ? 88.851 53.983 6.086 1.00 36.69 339 ASN B O 1
ATOM 3950 N N . ILE B 1 340 ? 89.548 51.855 5.845 1.00 34.74 340 ILE B N 1
ATOM 3951 C CA . ILE B 1 340 ? 88.645 51.593 4.730 1.00 35.71 340 ILE B CA 1
ATOM 3952 C C . ILE B 1 340 ? 87.183 51.785 5.132 1.00 37.22 340 ILE B C 1
ATOM 3953 O O . ILE B 1 340 ? 86.292 51.765 4.282 1.00 40.18 340 ILE B O 1
ATOM 3958 N N . PHE B 1 341 ? 86.928 51.966 6.422 1.00 37.07 341 PHE B N 1
ATOM 3959 C CA . PHE B 1 341 ? 85.558 52.150 6.885 1.00 37.80 341 PHE B CA 1
ATOM 3960 C C . PHE B 1 341 ? 85.300 53.610 7.232 1.00 37.17 341 PHE B C 1
ATOM 3961 O O . PHE B 1 341 ? 84.285 53.930 7.846 1.00 36.49 341 PHE B O 1
ATOM 3969 N N . SER B 1 342 ? 86.212 54.491 6.833 1.00 37.85 342 SER B N 1
ATOM 3970 C CA . SER B 1 342 ? 86.083 55.916 7.137 1.00 39.32 342 SER B CA 1
ATOM 3971 C C . SER B 1 342 ? 84.765 56.566 6.712 1.00 39.53 342 SER B C 1
ATOM 3972 O O . SER B 1 342 ? 84.333 57.542 7.323 1.00 39.33 342 SER B O 1
ATOM 3975 N N . ASN B 1 343 ? 84.119 56.036 5.679 1.00 40.09 343 ASN B N 1
ATOM 3976 C CA . ASN B 1 343 ? 82.862 56.622 5.226 1.00 40.88 343 ASN B CA 1
ATOM 3977 C C . ASN B 1 343 ? 81.642 55.776 5.573 1.00 41.16 343 ASN B C 1
ATOM 3978 O O . ASN B 1 343 ? 80.655 55.751 4.838 1.00 42.93 343 ASN B O 1
ATOM 3983 N N . ILE B 1 344 ? 81.712 55.085 6.704 1.00 40.29 344 ILE B N 1
ATOM 3984 C CA . ILE B 1 344 ? 80.604 54.255 7.153 1.00 39.67 344 ILE B CA 1
ATOM 3985 C C . ILE B 1 344 ? 80.037 54.864 8.433 1.00 39.42 344 ILE B C 1
ATOM 3986 O O . ILE B 1 344 ? 80.783 55.174 9.361 1.00 39.40 344 ILE B O 1
ATOM 3991 N N . PRO B 1 345 ? 78.712 55.065 8.497 1.00 39.91 345 PRO B N 1
ATOM 3992 C CA . PRO B 1 345 ? 78.168 55.646 9.729 1.00 41.57 345 PRO B CA 1
ATOM 3993 C C . PRO B 1 345 ? 78.551 54.810 10.955 1.00 43.03 345 PRO B C 1
ATOM 3994 O O . PRO B 1 345 ? 78.727 53.593 10.860 1.00 41.89 345 PRO B O 1
ATOM 3998 N N . PRO B 1 346 ? 78.698 55.461 12.120 1.00 44.46 346 PRO B N 1
ATOM 3999 C CA . PRO B 1 346 ? 79.062 54.809 13.380 1.00 45.52 346 PRO B CA 1
ATOM 4000 C C . PRO B 1 346 ? 78.311 53.511 13.667 1.00 46.02 346 PRO B C 1
ATOM 4001 O O . PRO B 1 346 ? 78.907 52.518 14.076 1.00 45.61 346 PRO B O 1
ATOM 4005 N N . ASP B 1 347 ? 77.003 53.518 13.455 1.00 47.25 347 ASP B N 1
ATOM 4006 C CA . ASP B 1 347 ? 76.218 52.324 13.705 1.00 48.83 347 ASP B CA 1
ATOM 4007 C C . ASP B 1 347 ? 76.669 51.174 12.818 1.00 48.27 347 ASP B C 1
ATOM 4008 O O . ASP B 1 347 ? 76.652 50.015 13.236 1.00 49.02 347 ASP B O 1
ATOM 4013 N N . GLY B 1 348 ? 77.078 51.500 11.596 1.00 47.12 348 GLY B N 1
ATOM 4014 C CA . GLY B 1 348 ? 77.541 50.475 10.678 1.00 44.42 348 GLY B CA 1
ATOM 4015 C C . GLY B 1 348 ? 78.868 49.916 11.153 1.00 42.78 348 GLY B C 1
ATOM 4016 O O . GLY B 1 348 ? 79.080 48.703 11.162 1.00 43.84 348 GLY B O 1
ATOM 4017 N N . PHE B 1 349 ? 79.764 50.809 11.551 1.00 40.42 349 PHE B N 1
ATOM 4018 C CA . PHE B 1 349 ? 81.069 50.406 12.044 1.00 39.27 349 PHE B CA 1
ATOM 4019 C C . PHE B 1 349 ? 80.896 49.427 13.197 1.00 39.38 349 PHE B C 1
ATOM 4020 O O . PHE B 1 349 ? 81.474 48.346 13.198 1.00 38.79 349 PHE B O 1
ATOM 4028 N N . LYS B 1 350 ? 80.092 49.808 14.180 1.00 39.32 350 LYS B N 1
ATOM 4029 C CA . LYS B 1 350 ? 79.883 48.947 15.330 1.00 41.51 350 LYS B CA 1
ATOM 4030 C C . LYS B 1 350 ? 79.395 47.557 14.927 1.00 40.31 350 LYS B C 1
ATOM 4031 O O . LYS B 1 350 ? 79.922 46.552 15.405 1.00 40.50 350 LYS B O 1
ATOM 4037 N N . GLN B 1 351 ? 78.408 47.497 14.039 1.00 39.46 351 GLN B N 1
ATOM 4038 C CA . GLN B 1 351 ? 77.881 46.213 13.589 1.00 39.43 351 GLN B CA 1
ATOM 4039 C C . GLN B 1 351 ? 78.948 45.378 12.870 1.00 37.10 351 GLN B C 1
ATOM 4040 O O . GLN B 1 351 ? 78.983 44.153 13.000 1.00 36.08 351 GLN B O 1
ATOM 4046 N N . ILE B 1 352 ? 79.814 46.050 12.119 1.00 33.43 352 ILE B N 1
ATOM 4047 C CA . ILE B 1 352 ? 80.879 45.382 11.381 1.00 32.91 352 ILE B CA 1
ATOM 4048 C C . ILE B 1 352 ? 81.982 44.922 12.329 1.00 33.13 352 ILE B C 1
ATOM 4049 O O . ILE B 1 352 ? 82.468 43.793 12.229 1.00 34.26 352 ILE B O 1
ATOM 4054 N N . ARG B 1 353 ? 82.369 45.801 13.249 1.00 33.04 353 ARG B N 1
ATOM 4055 C CA . ARG B 1 353 ? 83.414 45.503 14.223 1.00 31.91 353 ARG B CA 1
ATOM 4056 C C . ARG B 1 353 ? 83.015 44.291 15.059 1.00 31.20 353 ARG B C 1
ATOM 4057 O O . ARG B 1 353 ? 83.798 43.368 15.254 1.00 28.97 353 ARG B O 1
ATOM 4065 N N . GLN B 1 354 ? 81.786 44.300 15.550 1.00 31.87 354 GLN B N 1
ATOM 4066 C CA . GLN B 1 354 ? 81.302 43.197 16.357 1.00 33.91 354 GLN B CA 1
ATOM 4067 C C . GLN B 1 354 ? 81.319 41.903 15.557 1.00 33.15 354 GLN B C 1
ATOM 4068 O O . GLN B 1 354 ? 81.628 40.835 16.088 1.00 32.79 354 GLN B O 1
ATOM 4074 N N . GLY B 1 355 ? 80.981 42.004 14.275 1.00 32.57 355 GLY B N 1
ATOM 4075 C CA . GLY B 1 355 ? 80.957 40.831 13.421 1.00 29.66 355 GLY B CA 1
ATOM 4076 C C . GLY B 1 355 ? 82.340 40.255 13.200 1.00 27.90 355 GLY B C 1
ATOM 4077 O O . GLY B 1 355 ? 82.536 39.042 13.306 1.00 27.72 355 GLY B O 1
ATOM 4078 N N . MET B 1 356 ? 83.301 41.122 12.895 1.00 25.82 356 MET B N 1
ATOM 4079 C CA . MET B 1 356 ? 84.672 40.688 12.649 1.00 26.28 356 MET B CA 1
ATOM 4080 C C . MET B 1 356 ? 85.306 40.042 13.868 1.00 26.20 356 MET B C 1
ATOM 4081 O O . MET B 1 356 ? 86.014 39.040 13.748 1.00 25.36 356 MET B O 1
ATOM 4086 N N . ILE B 1 357 ? 85.049 40.627 15.036 1.00 25.27 357 ILE B N 1
ATOM 4087 C CA . ILE B 1 357 ? 85.584 40.115 16.287 1.00 24.52 357 ILE B CA 1
ATOM 4088 C C . ILE B 1 357 ? 85.049 38.697 16.482 1.00 24.90 357 ILE B C 1
ATOM 4089 O O . ILE B 1 357 ? 85.821 37.763 16.762 1.00 22.30 357 ILE B O 1
ATOM 4094 N N . THR B 1 358 ? 83.738 38.529 16.307 1.00 22.10 358 THR B N 1
ATOM 4095 C CA . THR B 1 358 ? 83.125 37.213 16.450 1.00 24.11 358 THR B CA 1
ATOM 4096 C C . THR B 1 358 ? 83.770 36.192 15.513 1.00 25.49 358 THR B C 1
ATOM 4097 O O . THR B 1 358 ? 84.132 35.093 15.943 1.00 27.10 358 THR B O 1
ATOM 4101 N N . LEU B 1 359 ? 83.923 36.555 14.241 1.00 25.33 359 LEU B N 1
ATOM 4102 C CA . LEU B 1 359 ? 84.510 35.639 13.268 1.00 23.41 359 LEU B CA 1
ATOM 4103 C C . LEU B 1 359 ? 85.987 35.361 13.506 1.00 23.84 359 LEU B C 1
ATOM 4104 O O . LEU B 1 359 ? 86.428 34.223 13.377 1.00 22.65 359 LEU B O 1
ATOM 4109 N N . ILE B 1 360 ? 86.766 36.385 13.843 1.00 21.71 360 ILE B N 1
ATOM 4110 C CA . ILE B 1 360 ? 88.185 36.139 14.080 1.00 22.76 360 ILE B CA 1
ATOM 4111 C C . ILE B 1 360 ? 88.390 35.307 15.339 1.00 23.41 360 ILE B C 1
ATOM 4112 O O . ILE B 1 360 ? 89.263 34.439 15.382 1.00 24.40 360 ILE B O 1
ATOM 4117 N N . LEU B 1 361 ? 87.580 35.557 16.361 1.00 22.54 361 LEU B N 1
ATOM 4118 C CA . LEU B 1 361 ? 87.699 34.794 17.592 1.00 24.44 361 LEU B CA 1
ATOM 4119 C C . LEU B 1 361 ? 87.234 33.347 17.397 1.00 24.57 361 LEU B C 1
ATOM 4120 O O . LEU B 1 361 ? 87.651 32.452 18.131 1.00 23.93 361 LEU B O 1
ATOM 4125 N N . ALA B 1 362 ? 86.373 33.120 16.411 1.00 24.35 362 ALA B N 1
ATOM 4126 C CA . ALA B 1 362 ? 85.870 31.773 16.151 1.00 24.65 362 ALA B CA 1
ATOM 4127 C C . ALA B 1 362 ? 86.910 30.866 15.473 1.00 24.46 362 ALA B C 1
ATOM 4128 O O . ALA B 1 362 ? 86.713 29.649 15.405 1.00 23.39 362 ALA B O 1
ATOM 4130 N N . THR B 1 363 ? 88.012 31.441 14.985 1.00 22.48 363 THR B N 1
ATOM 4131 C CA . THR B 1 363 ? 89.030 30.626 14.325 1.00 22.56 363 THR B CA 1
ATOM 4132 C C . THR B 1 363 ? 89.959 29.868 15.268 1.00 23.87 363 THR B C 1
ATOM 4133 O O . THR B 1 363 ? 90.866 29.176 14.805 1.00 24.74 363 THR B O 1
ATOM 4137 N N . ASP B 1 364 ? 89.758 30.007 16.580 1.00 23.64 364 ASP B N 1
ATOM 4138 C CA . ASP B 1 364 ? 90.570 29.280 17.570 1.00 24.34 364 ASP B CA 1
ATOM 4139 C C . ASP B 1 364 ? 90.102 27.813 17.541 1.00 23.32 364 ASP B C 1
ATOM 4140 O O . ASP B 1 364 ? 88.983 27.519 17.948 1.00 21.84 364 ASP B O 1
ATOM 4145 N N . MET B 1 365 ? 90.949 26.894 17.080 1.00 22.08 365 MET B N 1
ATOM 4146 C CA . MET B 1 365 ? 90.530 25.496 16.989 1.00 22.19 365 MET B CA 1
ATOM 4147 C C . MET B 1 365 ? 90.137 24.841 18.312 1.00 22.34 365 MET B C 1
ATOM 4148 O O . MET B 1 365 ? 89.461 23.811 18.327 1.00 21.77 365 MET B O 1
ATOM 4153 N N . ALA B 1 366 ? 90.542 25.441 19.422 1.00 21.84 366 ALA B N 1
ATOM 4154 C CA . ALA B 1 366 ? 90.178 24.899 20.722 1.00 23.32 366 ALA B CA 1
ATOM 4155 C C . ALA B 1 366 ? 88.657 24.902 20.838 1.00 23.83 366 ALA B C 1
ATOM 4156 O O . ALA B 1 366 ? 88.083 24.096 21.569 1.00 23.47 366 ALA B O 1
ATOM 4158 N N . ARG B 1 367 ? 88.012 25.798 20.094 1.00 23.16 367 ARG B N 1
ATOM 4159 C CA . ARG B 1 367 ? 86.554 25.927 20.121 1.00 23.90 367 ARG B CA 1
ATOM 4160 C C . ARG B 1 367 ? 85.871 25.194 18.973 1.00 23.62 367 ARG B C 1
ATOM 4161 O O . ARG B 1 367 ? 84.658 25.304 18.807 1.00 23.36 367 ARG B O 1
ATOM 4169 N N . HIS B 1 368 ? 86.632 24.445 18.186 1.00 22.72 368 HIS B N 1
ATOM 4170 C CA . HIS B 1 368 ? 86.052 23.771 17.030 1.00 23.18 368 HIS B CA 1
ATOM 4171 C C . HIS B 1 368 ? 84.796 22.920 17.247 1.00 23.56 368 HIS B C 1
ATOM 4172 O O . HIS B 1 368 ? 83.792 23.104 16.547 1.00 22.60 368 HIS B O 1
ATOM 4179 N N . ALA B 1 369 ? 84.858 21.976 18.181 1.00 23.35 369 ALA B N 1
ATOM 4180 C CA . ALA B 1 369 ? 83.721 21.096 18.448 1.00 24.89 369 ALA B CA 1
ATOM 4181 C C . ALA B 1 369 ? 82.534 21.889 18.992 1.00 26.72 369 ALA B C 1
ATOM 4182 O O . ALA B 1 369 ? 81.383 21.657 18.618 1.00 27.35 369 ALA B O 1
ATOM 4184 N N . GLU B 1 370 ? 82.830 22.827 19.877 1.00 27.82 370 GLU B N 1
ATOM 4185 C CA . GLU B 1 370 ? 81.810 23.683 20.472 1.00 30.94 370 GLU B CA 1
ATOM 4186 C C . GLU B 1 370 ? 81.025 24.404 19.368 1.00 30.30 370 GLU B C 1
ATOM 4187 O O . GLU B 1 370 ? 79.790 24.346 19.320 1.00 29.57 370 GLU B O 1
ATOM 4193 N N . ILE B 1 371 ? 81.746 25.069 18.470 1.00 28.34 371 ILE B N 1
ATOM 4194 C CA . ILE B 1 371 ? 81.105 25.800 17.385 1.00 27.68 371 ILE B CA 1
ATOM 4195 C C . ILE B 1 371 ? 80.374 24.859 16.424 1.00 27.45 371 ILE B C 1
ATOM 4196 O O . ILE B 1 371 ? 79.276 25.164 15.961 1.00 26.33 371 ILE B O 1
ATOM 4201 N N . MET B 1 372 ? 80.976 23.713 16.130 1.00 28.32 372 MET B N 1
ATOM 4202 C CA . MET B 1 372 ? 80.341 22.745 15.247 1.00 30.48 372 MET B CA 1
ATOM 4203 C C . MET B 1 372 ? 79.038 22.261 15.864 1.00 31.23 372 MET B C 1
ATOM 4204 O O . MET B 1 372 ? 78.041 22.103 15.158 1.00 31.50 372 MET B O 1
ATOM 4209 N N . ASP B 1 373 ? 79.050 22.025 17.178 1.00 31.91 373 ASP B N 1
ATOM 4210 C CA . ASP B 1 373 ? 77.854 21.568 17.888 1.00 34.10 373 ASP B CA 1
ATOM 4211 C C . ASP B 1 373 ? 76.712 22.582 17.810 1.00 33.87 373 ASP B C 1
ATOM 4212 O O . ASP B 1 373 ? 75.573 22.208 17.541 1.00 34.54 373 ASP B O 1
ATOM 4217 N N . SER B 1 374 ? 77.014 23.856 18.050 1.00 33.58 374 SER B N 1
ATOM 4218 C CA . SER B 1 374 ? 75.992 24.901 17.994 1.00 34.69 374 SER B CA 1
ATOM 4219 C C . SER B 1 374 ? 75.424 25.031 16.593 1.00 35.21 374 SER B C 1
ATOM 4220 O O . SER B 1 374 ? 74.213 25.169 16.410 1.00 36.43 374 SER B O 1
ATOM 4223 N N . PHE B 1 375 ? 76.304 25.006 15.601 1.00 35.00 375 PHE B N 1
ATOM 4224 C CA . PHE B 1 375 ? 75.868 25.117 14.222 1.00 35.51 375 PHE B CA 1
ATOM 4225 C C . PHE B 1 375 ? 74.936 23.960 13.859 1.00 37.57 375 PHE B C 1
ATOM 4226 O O . PHE B 1 375 ? 73.840 24.176 13.346 1.00 37.21 375 PHE B O 1
ATOM 4234 N N . LYS B 1 376 ? 75.375 22.733 14.125 1.00 39.09 376 LYS B N 1
ATOM 4235 C CA . LYS B 1 376 ? 74.568 21.554 13.826 1.00 41.96 376 LYS B CA 1
ATOM 4236 C C . LYS B 1 376 ? 73.230 21.615 14.553 1.00 43.44 376 LYS B C 1
ATOM 4237 O O . LYS B 1 376 ? 72.202 21.152 14.046 1.00 42.88 376 LYS B O 1
ATOM 4243 N N . GLU B 1 377 ? 73.247 22.203 15.741 1.00 44.71 377 GLU B N 1
ATOM 4244 C CA . GLU B 1 377 ? 72.040 22.341 16.533 1.00 47.83 377 GLU B CA 1
ATOM 4245 C C . GLU B 1 377 ? 71.071 23.241 15.763 1.00 48.21 377 GLU B C 1
ATOM 4246 O O . GLU B 1 377 ? 69.887 22.928 15.632 1.00 48.82 377 GLU B O 1
ATOM 4252 N N . LYS B 1 378 ? 71.579 24.353 15.241 1.00 47.03 378 LYS B N 1
ATOM 4253 C CA . LYS B 1 378 ? 70.751 25.277 14.478 1.00 47.19 378 LYS B CA 1
ATOM 4254 C C . LYS B 1 378 ? 70.327 24.625 13.169 1.00 48.28 378 LYS B C 1
ATOM 4255 O O . LYS B 1 378 ? 69.210 24.815 12.697 1.00 48.17 378 LYS B O 1
ATOM 4261 N N . MET B 1 379 ? 71.239 23.846 12.599 1.00 50.38 379 MET B N 1
ATOM 4262 C CA . MET B 1 379 ? 71.027 23.172 11.326 1.00 52.18 379 MET B CA 1
ATOM 4263 C C . MET B 1 379 ? 69.852 22.200 11.332 1.00 54.66 379 MET B C 1
ATOM 4264 O O . MET B 1 379 ? 69.374 21.795 10.271 1.00 55.41 379 MET B O 1
ATOM 4269 N N . GLU B 1 380 ? 69.383 21.827 12.521 1.00 57.08 380 GLU B N 1
ATOM 4270 C CA . GLU B 1 380 ? 68.253 20.906 12.629 1.00 58.89 380 GLU B CA 1
ATOM 4271 C C . GLU B 1 380 ? 67.035 21.534 11.956 1.00 58.89 380 GLU B C 1
ATOM 4272 O O . GLU B 1 380 ? 66.100 20.838 11.552 1.00 59.48 380 GLU B O 1
ATOM 4278 N N . ASN B 1 381 ? 67.062 22.857 11.834 1.00 57.79 381 ASN B N 1
ATOM 4279 C CA . ASN B 1 381 ? 65.981 23.607 11.210 1.00 56.06 381 ASN B CA 1
ATOM 4280 C C . ASN B 1 381 ? 66.511 25.016 10.962 1.00 53.98 381 ASN B C 1
ATOM 4281 O O . ASN B 1 381 ? 66.024 25.982 11.546 1.00 53.49 381 ASN B O 1
ATOM 4286 N N . PHE B 1 382 ? 67.514 25.124 10.094 1.00 51.32 382 PHE B N 1
ATOM 4287 C CA . PHE B 1 382 ? 68.130 26.411 9.794 1.00 48.00 382 PHE B CA 1
ATOM 4288 C C . PHE B 1 382 ? 67.137 27.478 9.339 1.00 47.64 382 PHE B C 1
ATOM 4289 O O . PHE B 1 382 ? 66.182 27.185 8.626 1.00 48.90 382 PHE B O 1
ATOM 4297 N N . ASP B 1 383 ? 67.394 28.721 9.736 1.00 47.60 383 ASP B N 1
ATOM 4298 C CA . ASP B 1 383 ? 66.534 29.861 9.416 1.00 47.61 383 ASP B CA 1
ATOM 4299 C C . ASP B 1 383 ? 67.366 31.096 9.036 1.00 47.50 383 ASP B C 1
ATOM 4300 O O . ASP B 1 383 ? 67.958 31.743 9.902 1.00 46.78 383 ASP B O 1
ATOM 4305 N N . TYR B 1 384 ? 67.403 31.428 7.747 1.00 47.55 384 TYR B N 1
ATOM 4306 C CA . TYR B 1 384 ? 68.171 32.582 7.280 1.00 48.28 384 TYR B CA 1
ATOM 4307 C C . TYR B 1 384 ? 67.682 33.910 7.850 1.00 49.49 384 TYR B C 1
ATOM 4308 O O . TYR B 1 384 ? 68.334 34.943 7.688 1.00 50.26 384 TYR B O 1
ATOM 4317 N N . SER B 1 385 ? 66.532 33.889 8.510 1.00 50.51 385 SER B N 1
ATOM 4318 C CA . SER B 1 385 ? 65.986 35.103 9.103 1.00 51.88 385 SER B CA 1
ATOM 4319 C C . SER B 1 385 ? 66.559 35.265 10.497 1.00 51.60 385 SER B C 1
ATOM 4320 O O . SER B 1 385 ? 66.751 36.382 10.979 1.00 52.99 385 SER B O 1
ATOM 4323 N N . ASN B 1 386 ? 66.834 34.134 11.136 1.00 49.85 386 ASN B N 1
ATOM 4324 C CA . ASN B 1 386 ? 67.373 34.119 12.485 1.00 48.04 386 ASN B CA 1
ATOM 4325 C C . ASN B 1 386 ? 68.825 34.589 12.518 1.00 48.21 386 ASN B C 1
ATOM 4326 O O . ASN B 1 386 ? 69.720 33.895 12.042 1.00 49.75 386 ASN B O 1
ATOM 4331 N N . GLU B 1 387 ? 69.053 35.766 13.092 1.00 47.26 387 GLU B N 1
ATOM 4332 C CA . GLU B 1 387 ? 70.387 36.344 13.181 1.00 46.84 387 GLU B CA 1
ATOM 4333 C C . GLU B 1 387 ? 71.415 35.439 13.869 1.00 45.56 387 GLU B C 1
ATOM 4334 O O . GLU B 1 387 ? 72.591 35.441 13.503 1.00 44.99 387 GLU B O 1
ATOM 4340 N N . GLU B 1 388 ? 70.980 34.673 14.865 1.00 44.31 388 GLU B N 1
ATOM 4341 C CA . GLU B 1 388 ? 71.887 33.770 15.568 1.00 44.47 388 GLU B CA 1
ATOM 4342 C C . GLU B 1 388 ? 72.297 32.623 14.655 1.00 42.72 388 GLU B C 1
ATOM 4343 O O . GLU B 1 388 ? 73.401 32.097 14.763 1.00 42.40 388 GLU B O 1
ATOM 4349 N N . HIS B 1 389 ? 71.400 32.235 13.758 1.00 41.12 389 HIS B N 1
ATOM 4350 C CA . HIS B 1 389 ? 71.692 31.172 12.808 1.00 38.13 389 HIS B CA 1
ATOM 4351 C C . HIS B 1 389 ? 72.737 31.692 11.832 1.00 37.04 389 HIS B C 1
ATOM 4352 O O . HIS B 1 389 ? 73.719 31.018 11.541 1.00 36.72 389 HIS B O 1
ATOM 4359 N N . MET B 1 390 ? 72.518 32.903 11.331 1.00 35.30 390 MET B N 1
ATOM 4360 C CA . MET B 1 390 ? 73.436 33.506 10.370 1.00 36.35 390 MET B CA 1
ATOM 4361 C C . MET B 1 390 ? 74.811 33.795 10.954 1.00 35.54 390 MET B C 1
ATOM 4362 O O . MET B 1 390 ? 75.815 33.758 10.239 1.00 36.09 390 MET B O 1
ATOM 4367 N N . THR B 1 391 ? 74.858 34.096 12.249 1.00 34.02 391 THR B N 1
ATOM 4368 C CA . THR B 1 391 ? 76.131 34.375 12.896 1.00 32.08 391 THR B CA 1
ATOM 4369 C C . THR B 1 391 ? 76.953 33.092 12.945 1.00 29.87 391 THR B C 1
ATOM 4370 O O . THR B 1 391 ? 78.156 33.106 12.677 1.00 27.89 391 THR B O 1
ATOM 4374 N N . LEU B 1 392 ? 76.301 31.980 13.269 1.00 29.02 392 LEU B N 1
ATOM 4375 C CA . LEU B 1 392 ? 77.002 30.704 13.324 1.00 29.40 392 LEU B CA 1
ATOM 4376 C C . LEU B 1 392 ? 77.484 30.287 11.945 1.00 29.39 392 LEU B C 1
ATOM 4377 O O . LEU B 1 392 ? 78.620 29.829 11.799 1.00 30.17 392 LEU B O 1
ATOM 4382 N N . LEU B 1 393 ? 76.632 30.458 10.933 1.00 29.59 393 LEU B N 1
ATOM 4383 C CA . LEU B 1 393 ? 76.997 30.109 9.561 1.00 29.20 393 LEU B CA 1
ATOM 4384 C C . LEU B 1 393 ? 78.240 30.885 9.136 1.00 29.75 393 LEU B C 1
ATOM 4385 O O . LEU B 1 393 ? 79.150 30.325 8.524 1.00 30.59 393 LEU B O 1
ATOM 4390 N N . LYS B 1 394 ? 78.275 32.175 9.454 1.00 28.91 394 LYS B N 1
ATOM 4391 C CA . LYS B 1 394 ? 79.427 33.003 9.118 1.00 28.24 394 LYS B CA 1
ATOM 4392 C C . LYS B 1 394 ? 80.663 32.480 9.841 1.00 27.32 394 LYS B C 1
ATOM 4393 O O . LYS B 1 394 ? 81.777 32.498 9.301 1.00 25.79 394 LYS B O 1
ATOM 4399 N N . MET B 1 395 ? 80.462 32.009 11.069 1.00 26.00 395 MET B N 1
ATOM 4400 C CA . MET B 1 395 ? 81.565 31.473 11.850 1.00 25.58 395 MET B CA 1
ATOM 4401 C C . MET B 1 395 ? 82.103 30.218 11.172 1.00 24.82 395 MET B C 1
ATOM 4402 O O . MET B 1 395 ? 83.316 30.047 11.041 1.00 23.98 395 MET B O 1
ATOM 4407 N N . ILE B 1 396 ? 81.192 29.354 10.728 1.00 24.56 396 ILE B N 1
ATOM 4408 C CA . ILE B 1 396 ? 81.561 28.120 10.037 1.00 27.04 396 ILE B CA 1
ATOM 4409 C C . ILE B 1 396 ? 82.245 28.445 8.707 1.00 27.71 396 ILE B C 1
ATOM 4410 O O . ILE B 1 396 ? 83.233 27.810 8.314 1.00 27.21 396 ILE B O 1
ATOM 4415 N N . LEU B 1 397 ? 81.708 29.438 8.010 1.00 26.74 397 LEU B N 1
ATOM 4416 C CA . LEU B 1 397 ? 82.270 29.825 6.736 1.00 27.05 397 LEU B CA 1
ATOM 4417 C C . LEU B 1 397 ? 83.722 30.247 6.868 1.00 28.00 397 LEU B C 1
ATOM 4418 O O . LEU B 1 397 ? 84.573 29.772 6.111 1.00 27.36 397 LEU B O 1
ATOM 4423 N N . ILE B 1 398 ? 84.019 31.127 7.822 1.00 25.98 398 ILE B N 1
ATOM 4424 C CA . ILE B 1 398 ? 85.396 31.568 7.970 1.00 24.79 398 ILE B CA 1
ATOM 4425 C C . ILE B 1 398 ? 86.277 30.406 8.440 1.00 24.87 398 ILE B C 1
ATOM 4426 O O . ILE B 1 398 ? 87.429 30.291 8.029 1.00 24.61 398 ILE B O 1
ATOM 4431 N N . LYS B 1 399 ? 85.725 29.531 9.277 1.00 25.20 399 LYS B N 1
ATOM 4432 C CA . LYS B 1 399 ? 86.461 28.364 9.755 1.00 24.48 399 LYS B CA 1
ATOM 4433 C C . LYS B 1 399 ? 86.823 27.441 8.581 1.00 24.34 399 LYS B C 1
ATOM 4434 O O . LYS B 1 399 ? 87.936 26.909 8.523 1.00 24.11 399 LYS B O 1
ATOM 4440 N N . CYS B 1 400 ? 85.882 27.246 7.657 1.00 24.62 400 CYS B N 1
ATOM 4441 C CA . CYS B 1 400 ? 86.121 26.412 6.476 1.00 25.81 400 CYS B CA 1
ATOM 4442 C C . CYS B 1 400 ? 87.271 26.957 5.634 1.00 25.42 400 CYS B C 1
ATOM 4443 O O . CYS B 1 400 ? 88.175 26.220 5.243 1.00 25.54 400 CYS B O 1
ATOM 4446 N N . CYS B 1 401 ? 87.238 28.253 5.355 1.00 25.16 401 CYS B N 1
ATOM 4447 C CA . CYS B 1 401 ? 88.284 28.871 4.548 1.00 25.75 401 CYS B CA 1
ATOM 4448 C C . CYS B 1 401 ? 89.644 28.827 5.219 1.00 25.70 401 CYS B C 1
ATOM 4449 O O . CYS B 1 401 ? 90.664 28.653 4.555 1.00 25.87 401 CYS B O 1
ATOM 4452 N N . ASP B 1 402 ? 89.650 28.983 6.538 1.00 26.17 402 ASP B N 1
ATOM 4453 C CA . ASP B 1 402 ? 90.885 28.990 7.311 1.00 26.01 402 ASP B CA 1
ATOM 4454 C C . ASP B 1 402 ? 91.675 27.689 7.197 1.00 25.31 402 ASP B C 1
ATOM 4455 O O . ASP B 1 402 ? 92.899 27.705 7.067 1.00 25.15 402 ASP B O 1
ATOM 4460 N N . ILE B 1 403 ? 90.981 26.563 7.230 1.00 24.82 403 ILE B N 1
ATOM 4461 C CA . ILE B 1 403 ? 91.651 25.271 7.136 1.00 25.94 403 ILE B CA 1
ATOM 4462 C C . ILE B 1 403 ? 91.364 24.576 5.799 1.00 27.44 403 ILE B C 1
ATOM 4463 O O . ILE B 1 403 ? 91.506 23.363 5.681 1.00 28.63 403 ILE B O 1
ATOM 4468 N N . SER B 1 404 ? 90.991 25.361 4.791 1.00 28.57 404 SER B N 1
ATOM 4469 C CA . SER B 1 404 ? 90.644 24.840 3.471 1.00 28.86 404 SER B CA 1
ATOM 4470 C C . SER B 1 404 ? 91.781 24.438 2.528 1.00 28.89 404 SER B C 1
ATOM 4471 O O . SER B 1 404 ? 91.519 24.147 1.364 1.00 29.77 404 SER B O 1
ATOM 4474 N N . ASN B 1 405 ? 93.025 24.409 2.989 1.00 28.87 405 ASN B N 1
ATOM 4475 C CA . ASN B 1 405 ? 94.110 24.024 2.084 1.00 30.54 405 ASN B CA 1
ATOM 4476 C C . ASN B 1 405 ? 93.881 22.707 1.315 1.00 31.70 405 ASN B C 1
ATOM 4477 O O . ASN B 1 405 ? 94.078 22.651 0.097 1.00 31.18 405 ASN B O 1
ATOM 4482 N N . GLU B 1 406 ? 93.448 21.659 2.007 1.00 31.63 406 GLU B N 1
ATOM 4483 C CA . GLU B 1 406 ? 93.228 20.369 1.358 1.00 33.08 406 GLU B CA 1
ATOM 4484 C C . GLU B 1 406 ? 92.065 20.305 0.365 1.00 33.49 406 GLU B C 1
ATOM 4485 O O . GLU B 1 406 ? 91.838 19.270 -0.265 1.00 33.72 406 GLU B O 1
ATOM 4491 N N . VAL B 1 407 ? 91.329 21.406 0.233 1.00 32.71 407 VAL B N 1
ATOM 4492 C CA . VAL B 1 407 ? 90.212 21.485 -0.702 1.00 30.94 407 VAL B CA 1
ATOM 4493 C C . VAL B 1 407 ? 90.782 21.859 -2.069 1.00 32.19 407 VAL B C 1
ATOM 4494 O O . VAL B 1 407 ? 90.199 21.563 -3.113 1.00 30.51 407 VAL B O 1
ATOM 4498 N N . ARG B 1 408 ? 91.942 22.508 -2.043 1.00 33.98 408 ARG B N 1
ATOM 4499 C CA . ARG B 1 408 ? 92.613 22.952 -3.255 1.00 35.51 408 ARG B CA 1
ATOM 4500 C C . ARG B 1 408 ? 93.270 21.796 -4.010 1.00 37.44 408 ARG B C 1
ATOM 4501 O O . ARG B 1 408 ? 93.582 20.762 -3.421 1.00 38.13 408 ARG B O 1
ATOM 4509 N N . PRO B 1 409 ? 93.478 21.957 -5.334 1.00 38.91 409 PRO B N 1
ATOM 4510 C CA . PRO B 1 409 ? 94.105 20.909 -6.151 1.00 39.59 409 PRO B CA 1
ATOM 4511 C C . PRO B 1 409 ? 95.382 20.397 -5.496 1.00 39.85 409 PRO B C 1
ATOM 4512 O O . PRO B 1 409 ? 96.170 21.175 -4.958 1.00 39.58 409 PRO B O 1
ATOM 4516 N N . MET B 1 410 ? 95.574 19.086 -5.551 1.00 41.18 410 MET B N 1
ATOM 4517 C CA . MET B 1 410 ? 96.725 18.429 -4.949 1.00 43.28 410 MET B CA 1
ATOM 4518 C C . MET B 1 410 ? 98.060 19.166 -5.052 1.00 42.57 410 MET B C 1
ATOM 4519 O O . MET B 1 410 ? 98.825 19.188 -4.094 1.00 42.29 410 MET B O 1
ATOM 4524 N N . GLU B 1 411 ? 98.347 19.758 -6.208 1.00 43.62 411 GLU B N 1
ATOM 4525 C CA . GLU B 1 411 ? 99.613 20.470 -6.404 1.00 44.28 411 GLU B CA 1
ATOM 4526 C C . GLU B 1 411 ? 99.716 21.776 -5.623 1.00 41.98 411 GLU B C 1
ATOM 4527 O O . GLU B 1 411 ? 100.810 22.209 -5.271 1.00 41.22 411 GLU B O 1
ATOM 4533 N N . VAL B 1 412 ? 98.578 22.410 -5.371 1.00 40.59 412 VAL B N 1
ATOM 4534 C CA . VAL B 1 412 ? 98.547 23.661 -4.627 1.00 39.56 412 VAL B CA 1
ATOM 4535 C C . VAL B 1 412 ? 98.570 23.352 -3.127 1.00 39.19 412 VAL B C 1
ATOM 4536 O O . VAL B 1 412 ? 99.305 23.981 -2.367 1.00 39.46 412 VAL B O 1
ATOM 4540 N N . ALA B 1 413 ? 97.781 22.355 -2.727 1.00 38.04 413 ALA B N 1
ATOM 4541 C CA . ALA B 1 413 ? 97.651 21.939 -1.332 1.00 36.82 413 ALA B CA 1
ATOM 4542 C C . ALA B 1 413 ? 98.868 21.273 -0.715 1.00 37.01 413 ALA B C 1
ATOM 4543 O O . ALA B 1 413 ? 99.242 21.568 0.415 1.00 37.27 413 ALA B O 1
ATOM 4545 N N . GLU B 1 414 ? 99.478 20.363 -1.458 1.00 38.09 414 GLU B N 1
ATOM 4546 C CA . GLU B 1 414 ? 100.630 19.611 -0.979 1.00 38.68 414 GLU B CA 1
ATOM 4547 C C . GLU B 1 414 ? 101.757 20.417 -0.326 1.00 36.67 414 GLU B C 1
ATOM 4548 O O . GLU B 1 414 ? 102.285 20.032 0.720 1.00 36.19 414 GLU B O 1
ATOM 4554 N N . PRO B 1 415 ? 102.154 21.540 -0.938 1.00 35.57 415 PRO B N 1
ATOM 4555 C CA . PRO B 1 415 ? 103.230 22.355 -0.363 1.00 34.11 415 PRO B CA 1
ATOM 4556 C C . PRO B 1 415 ? 102.898 22.898 1.028 1.00 33.96 415 PRO B C 1
ATOM 4557 O O . PRO B 1 415 ? 103.786 23.044 1.876 1.00 31.23 415 PRO B O 1
ATOM 4561 N N . TRP B 1 416 ? 101.620 23.191 1.263 1.00 32.48 416 TRP B N 1
ATOM 4562 C CA . TRP B 1 416 ? 101.199 23.722 2.556 1.00 30.89 416 TRP B CA 1
ATOM 4563 C C . TRP B 1 416 ? 101.458 22.775 3.707 1.00 30.36 416 TRP B C 1
ATOM 4564 O O . TRP B 1 416 ? 101.752 23.217 4.815 1.00 30.24 416 TRP B O 1
ATOM 4575 N N . VAL B 1 417 ? 101.351 21.476 3.456 1.00 30.56 417 VAL B N 1
ATOM 4576 C CA . VAL B 1 417 ? 101.596 20.511 4.516 1.00 31.98 417 VAL B CA 1
ATOM 4577 C C . VAL B 1 417 ? 103.021 20.689 5.037 1.00 33.25 417 VAL B C 1
ATOM 4578 O O . VAL B 1 417 ? 103.259 20.619 6.239 1.00 33.92 417 VAL B O 1
ATOM 4582 N N . ASP B 1 418 ? 103.965 20.934 4.134 1.00 36.22 418 ASP B N 1
ATOM 4583 C CA . ASP B 1 418 ? 105.357 21.141 4.535 1.00 37.57 418 ASP B CA 1
ATOM 4584 C C . ASP B 1 418 ? 105.536 22.417 5.350 1.00 35.77 418 ASP B C 1
ATOM 4585 O O . ASP B 1 418 ? 106.321 22.446 6.296 1.00 34.79 418 ASP B O 1
ATOM 4590 N N . CYS B 1 419 ? 104.818 23.474 4.977 1.00 34.14 419 CYS B N 1
ATOM 4591 C CA . CYS B 1 419 ? 104.899 24.730 5.709 1.00 34.76 419 CYS B CA 1
ATOM 4592 C C . CYS B 1 419 ? 104.274 24.523 7.083 1.00 34.23 419 CYS B C 1
ATOM 4593 O O . CYS B 1 419 ? 104.757 25.054 8.081 1.00 35.06 419 CYS B O 1
ATOM 4596 N N . LEU B 1 420 ? 103.196 23.743 7.127 1.00 33.99 420 LEU B N 1
ATOM 4597 C CA . LEU B 1 420 ? 102.505 23.459 8.377 1.00 32.26 420 LEU B CA 1
ATOM 4598 C C . LEU B 1 420 ? 103.426 22.769 9.367 1.00 31.60 420 LEU B C 1
ATOM 4599 O O . LEU B 1 420 ? 103.611 23.237 10.488 1.00 31.79 420 LEU B O 1
ATOM 4604 N N . LEU B 1 421 ? 104.004 21.651 8.950 1.00 32.08 421 LEU B N 1
ATOM 4605 C CA . LEU B 1 421 ? 104.888 20.898 9.825 1.00 33.26 421 LEU B CA 1
ATOM 4606 C C . LEU B 1 421 ? 106.134 21.678 10.212 1.00 33.15 421 LEU B C 1
ATOM 4607 O O . LEU B 1 421 ? 106.595 21.592 11.347 1.00 33.45 421 LEU B O 1
ATOM 4612 N N . GLU B 1 422 ? 106.679 22.452 9.281 1.00 33.94 422 GLU B N 1
ATOM 4613 C CA . GLU B 1 422 ? 107.867 23.235 9.591 1.00 34.35 422 GLU B CA 1
ATOM 4614 C C . GLU B 1 422 ? 107.567 24.117 10.794 1.00 34.40 422 GLU B C 1
ATOM 4615 O O . GLU B 1 422 ? 108.348 24.174 11.748 1.00 34.38 422 GLU B O 1
ATOM 4621 N N . GLU B 1 423 ? 106.423 24.799 10.748 1.00 33.01 423 GLU B N 1
ATOM 4622 C CA . GLU B 1 423 ? 106.025 25.682 11.835 1.00 31.31 423 GLU B CA 1
ATOM 4623 C C . GLU B 1 423 ? 105.736 24.879 13.098 1.00 29.08 423 GLU B C 1
ATOM 4624 O O . GLU B 1 423 ? 106.173 25.245 14.184 1.00 28.70 423 GLU B O 1
ATOM 4630 N N . TYR B 1 424 ? 104.997 23.786 12.954 1.00 29.01 424 TYR B N 1
ATOM 4631 C CA . TYR B 1 424 ? 104.677 22.938 14.092 1.00 29.97 424 TYR B CA 1
ATOM 4632 C C . TYR B 1 424 ? 105.954 22.450 14.784 1.00 31.50 424 TYR B C 1
ATOM 4633 O O . TYR B 1 424 ? 106.099 22.569 16.005 1.00 32.48 424 TYR B O 1
ATOM 4642 N N . PHE B 1 425 ? 106.878 21.906 13.998 1.00 31.63 425 PHE B N 1
ATOM 4643 C CA . PHE B 1 425 ? 108.122 21.371 14.542 1.00 32.42 425 PHE B CA 1
ATOM 4644 C C . PHE B 1 425 ? 109.003 22.432 15.165 1.00 33.07 425 PHE B C 1
ATOM 4645 O O . PHE B 1 425 ? 109.789 22.145 16.064 1.00 32.70 425 PHE B O 1
ATOM 4653 N N . MET B 1 426 ? 108.871 23.663 14.696 1.00 33.70 426 MET B N 1
ATOM 4654 C CA . MET B 1 426 ? 109.664 24.738 15.259 1.00 35.17 426 MET B CA 1
ATOM 4655 C C . MET B 1 426 ? 109.172 24.959 16.686 1.00 35.92 426 MET B C 1
ATOM 4656 O O . MET B 1 426 ? 109.958 25.272 17.585 1.00 37.39 426 MET B O 1
ATOM 4661 N N . GLN B 1 427 ? 107.869 24.777 16.897 1.00 35.49 427 GLN B N 1
ATOM 4662 C CA . GLN B 1 427 ? 107.294 24.968 18.223 1.00 33.78 427 GLN B CA 1
ATOM 4663 C C . GLN B 1 427 ? 107.662 23.845 19.176 1.00 33.73 427 GLN B C 1
ATOM 4664 O O . GLN B 1 427 ? 108.100 24.104 20.294 1.00 32.97 427 GLN B O 1
ATOM 4670 N N . SER B 1 428 ? 107.483 22.600 18.744 1.00 34.87 428 SER B N 1
ATOM 4671 C CA . SER B 1 428 ? 107.803 21.468 19.607 1.00 37.14 428 SER B CA 1
ATOM 4672 C C . SER B 1 428 ? 109.293 21.422 19.965 1.00 37.55 428 SER B C 1
ATOM 4673 O O . SER B 1 428 ? 109.651 21.038 21.077 1.00 38.29 428 SER B O 1
ATOM 4676 N N . ASP B 1 429 ? 110.161 21.815 19.035 1.00 38.41 429 ASP B N 1
ATOM 4677 C CA . ASP B 1 429 ? 111.597 21.833 19.313 1.00 39.13 429 ASP B CA 1
ATOM 4678 C C . ASP B 1 429 ? 111.838 22.808 20.446 1.00 39.09 429 ASP B C 1
ATOM 4679 O O . ASP B 1 429 ? 112.471 22.477 21.450 1.00 39.72 429 ASP B O 1
ATOM 4684 N N . ARG B 1 430 ? 111.333 24.023 20.258 1.00 38.46 430 ARG B N 1
ATOM 4685 C CA . ARG B 1 430 ? 111.482 25.071 21.248 1.00 37.64 430 ARG B CA 1
ATOM 4686 C C . ARG B 1 430 ? 110.933 24.619 22.593 1.00 37.48 430 ARG B C 1
ATOM 4687 O O . ARG B 1 430 ? 111.552 24.849 23.626 1.00 38.05 430 ARG B O 1
ATOM 4695 N N . GLU B 1 431 ? 109.777 23.964 22.586 1.00 37.12 431 GLU B N 1
ATOM 4696 C CA . GLU B 1 431 ? 109.186 23.498 23.834 1.00 38.36 431 GLU B CA 1
ATOM 4697 C C . GLU B 1 431 ? 110.103 22.472 24.511 1.00 38.66 431 GLU B C 1
ATOM 4698 O O . GLU B 1 431 ? 110.311 22.510 25.729 1.00 37.21 431 GLU B O 1
ATOM 4704 N N . LYS B 1 432 ? 110.659 21.561 23.722 1.00 39.62 432 LYS B N 1
ATOM 4705 C CA . LYS B 1 432 ? 111.569 20.564 24.270 1.00 39.73 432 LYS B CA 1
ATOM 4706 C C . LYS B 1 432 ? 112.766 21.321 24.843 1.00 40.72 432 LYS B C 1
ATOM 4707 O O . LYS B 1 432 ? 113.174 21.104 25.981 1.00 41.28 432 LYS B O 1
ATOM 4713 N N . SER B 1 433 ? 113.303 22.237 24.047 1.00 41.60 433 SER B N 1
ATOM 4714 C CA . SER B 1 433 ? 114.449 23.036 24.451 1.00 42.69 433 SER B CA 1
ATOM 4715 C C . SER B 1 433 ? 114.232 23.904 25.692 1.00 42.70 433 SER B C 1
ATOM 4716 O O . SER B 1 433 ? 115.190 24.212 26.408 1.00 43.22 433 SER B O 1
ATOM 4719 N N . GLU B 1 434 ? 112.991 24.314 25.944 1.00 41.26 434 GLU B N 1
ATOM 4720 C CA . GLU B 1 434 ? 112.709 25.156 27.103 1.00 39.05 434 GLU B CA 1
ATOM 4721 C C . GLU B 1 434 ? 112.030 24.337 28.190 1.00 38.20 434 GLU B C 1
ATOM 4722 O O . GLU B 1 434 ? 111.573 24.874 29.196 1.00 38.66 434 GLU B O 1
ATOM 4728 N N . GLY B 1 435 ? 111.968 23.028 27.979 1.00 37.85 435 GLY B N 1
ATOM 4729 C CA . GLY B 1 435 ? 111.357 22.151 28.962 1.00 35.74 435 GLY B CA 1
ATOM 4730 C C . GLY B 1 435 ? 109.865 22.334 29.151 1.00 35.69 435 GLY B C 1
ATOM 4731 O O . GLY B 1 435 ? 109.367 22.203 30.265 1.00 35.65 435 GLY B O 1
ATOM 4732 N N . LEU B 1 436 ? 109.143 22.628 28.073 1.00 34.47 436 LEU B N 1
ATOM 4733 C CA . LEU B 1 436 ? 107.697 22.822 28.163 1.00 34.34 436 LEU B CA 1
ATOM 4734 C C . LEU B 1 436 ? 106.967 21.625 27.564 1.00 34.06 436 LEU B C 1
ATOM 4735 O O . LEU B 1 436 ? 107.536 20.880 26.765 1.00 35.18 436 LEU B O 1
ATOM 4740 N N . PRO B 1 437 ? 105.696 21.419 27.945 1.00 32.37 437 PRO B N 1
ATOM 4741 C CA . PRO B 1 437 ? 104.918 20.291 27.418 1.00 32.50 437 PRO B CA 1
ATOM 4742 C C . PRO B 1 437 ? 104.946 20.249 25.890 1.00 34.30 437 PRO B C 1
ATOM 4743 O O . PRO B 1 437 ? 104.977 21.289 25.230 1.00 34.08 437 PRO B O 1
ATOM 4747 N N . VAL B 1 438 ? 104.941 19.044 25.331 1.00 35.09 438 VAL B N 1
ATOM 4748 C CA . VAL B 1 438 ? 104.949 18.883 23.884 1.00 34.75 438 VAL B CA 1
ATOM 4749 C C . VAL B 1 438 ? 103.709 18.116 23.439 1.00 34.03 438 VAL B C 1
ATOM 4750 O O . VAL B 1 438 ? 103.406 17.050 23.970 1.00 34.06 438 VAL B O 1
ATOM 4754 N N . ALA B 1 439 ? 102.987 18.666 22.471 1.00 33.80 439 ALA B N 1
ATOM 4755 C CA . ALA B 1 439 ? 101.792 18.009 21.958 1.00 34.44 439 ALA B CA 1
ATOM 4756 C C . ALA B 1 439 ? 102.205 16.968 20.925 1.00 33.95 439 ALA B C 1
ATOM 4757 O O . ALA B 1 439 ? 102.818 17.296 19.911 1.00 34.55 439 ALA B O 1
ATOM 4759 N N . PRO B 1 440 ? 101.869 15.695 21.167 1.00 32.93 440 PRO B N 1
ATOM 4760 C CA . PRO B 1 440 ? 102.221 14.622 20.236 1.00 32.20 440 PRO B CA 1
ATOM 4761 C C . PRO B 1 440 ? 101.924 14.929 18.768 1.00 31.70 440 PRO B C 1
ATOM 4762 O O . PRO B 1 440 ? 102.729 14.605 17.890 1.00 31.83 440 PRO B O 1
ATOM 4766 N N . PHE B 1 441 ? 100.782 15.562 18.500 1.00 30.02 441 PHE B N 1
ATOM 4767 C CA . PHE B 1 441 ? 100.400 15.843 17.122 1.00 29.72 441 PHE B CA 1
ATOM 4768 C C . PHE B 1 441 ? 101.268 16.896 16.444 1.00 30.64 441 PHE B C 1
ATOM 4769 O O . PHE B 1 441 ? 101.133 17.134 15.247 1.00 30.97 441 PHE B O 1
ATOM 4777 N N . MET B 1 442 ? 102.176 17.500 17.208 1.00 30.82 442 MET B N 1
ATOM 4778 C CA . MET B 1 442 ? 103.089 18.519 16.692 1.00 31.68 442 MET B CA 1
ATOM 4779 C C . MET B 1 442 ? 104.524 18.043 16.872 1.00 33.60 442 MET B C 1
ATOM 4780 O O . MET B 1 442 ? 105.472 18.742 16.513 1.00 32.99 442 MET B O 1
ATOM 4785 N N . ASP B 1 443 ? 104.677 16.851 17.443 1.00 36.35 443 ASP B N 1
ATOM 4786 C CA . ASP B 1 443 ? 105.995 16.285 17.708 1.00 37.62 443 ASP B CA 1
ATOM 4787 C C . ASP B 1 443 ? 106.717 15.817 16.444 1.00 38.21 443 ASP B C 1
ATOM 4788 O O . ASP B 1 443 ? 106.223 14.972 15.695 1.00 38.12 443 ASP B O 1
ATOM 4793 N N . ARG B 1 444 ? 107.899 16.369 16.222 1.00 39.61 444 ARG B N 1
ATOM 4794 C CA . ARG B 1 444 ? 108.707 16.016 15.067 1.00 41.47 444 ARG B CA 1
ATOM 4795 C C . ARG B 1 444 ? 109.058 14.525 14.976 1.00 42.63 444 ARG B C 1
ATOM 4796 O O . ARG B 1 444 ? 109.238 13.995 13.877 1.00 44.08 444 ARG B O 1
ATOM 4804 N N . ASP B 1 445 ? 109.147 13.847 16.117 1.00 43.63 445 ASP B N 1
ATOM 4805 C CA . ASP B 1 445 ? 109.496 12.426 16.128 1.00 43.94 445 ASP B CA 1
ATOM 4806 C C . ASP B 1 445 ? 108.326 11.475 15.931 1.00 43.52 445 ASP B C 1
ATOM 4807 O O . ASP B 1 445 ? 108.525 10.266 15.840 1.00 44.89 445 ASP B O 1
ATOM 4812 N N . LYS B 1 446 ? 107.111 12.001 15.863 1.00 42.09 446 LYS B N 1
ATOM 4813 C CA . LYS B 1 446 ? 105.953 11.132 15.728 1.00 40.41 446 LYS B CA 1
ATOM 4814 C C . LYS B 1 446 ? 105.067 11.466 14.549 1.00 40.05 446 LYS B C 1
ATOM 4815 O O . LYS B 1 446 ? 104.259 10.645 14.112 1.00 42.72 446 LYS B O 1
ATOM 4821 N N . VAL B 1 447 ? 105.212 12.675 14.029 1.00 39.36 447 VAL B N 1
ATOM 4822 C CA . VAL B 1 447 ? 104.366 13.106 12.935 1.00 37.26 447 VAL B CA 1
ATOM 4823 C C . VAL B 1 447 ? 104.935 12.906 11.549 1.00 36.78 447 VAL B C 1
ATOM 4824 O O . VAL B 1 447 ? 106.077 13.273 11.278 1.00 38.07 447 VAL B O 1
ATOM 4828 N N . THR B 1 448 ? 104.131 12.303 10.679 1.00 35.31 448 THR B N 1
ATOM 4829 C CA . THR B 1 448 ? 104.513 12.113 9.285 1.00 37.74 448 THR B CA 1
ATOM 4830 C C . THR B 1 448 ? 103.512 12.946 8.497 1.00 38.75 448 THR B C 1
ATOM 4831 O O . THR B 1 448 ? 102.439 13.282 8.994 1.00 39.93 448 THR B O 1
ATOM 4835 N N . LYS B 1 449 ? 103.859 13.273 7.267 1.00 39.42 449 LYS B N 1
ATOM 4836 C CA . LYS B 1 449 ? 102.990 14.076 6.435 1.00 40.34 449 LYS B CA 1
ATOM 4837 C C . LYS B 1 449 ? 101.596 13.446 6.301 1.00 40.92 449 LYS B C 1
ATOM 4838 O O . LYS B 1 449 ? 100.584 14.150 6.290 1.00 41.55 449 LYS B O 1
ATOM 4844 N N . ALA B 1 450 ? 101.545 12.120 6.231 1.00 39.97 450 ALA B N 1
ATOM 4845 C CA . ALA B 1 450 ? 100.281 11.398 6.085 1.00 38.28 450 ALA B CA 1
ATOM 4846 C C . ALA B 1 450 ? 99.423 11.374 7.356 1.00 37.98 450 ALA B C 1
ATOM 4847 O O . ALA B 1 450 ? 98.197 11.543 7.295 1.00 36.73 450 ALA B O 1
ATOM 4849 N N . THR B 1 451 ? 100.050 11.148 8.505 1.00 35.66 451 THR B N 1
ATOM 4850 C CA . THR B 1 451 ? 99.287 11.112 9.744 1.00 35.04 451 THR B CA 1
ATOM 4851 C C . THR B 1 451 ? 98.823 12.519 10.106 1.00 34.35 451 THR B C 1
ATOM 4852 O O . THR B 1 451 ? 97.847 12.691 10.832 1.00 33.57 451 THR B O 1
ATOM 4856 N N . ALA B 1 452 ? 99.523 13.522 9.591 1.00 32.14 452 ALA B N 1
ATOM 4857 C CA . ALA B 1 452 ? 99.165 14.901 9.858 1.00 31.60 452 ALA B CA 1
ATOM 4858 C C . ALA B 1 452 ? 97.876 15.257 9.130 1.00 31.99 452 ALA B C 1
ATOM 4859 O O . ALA B 1 452 ? 97.066 16.034 9.638 1.00 31.93 452 ALA B O 1
ATOM 4861 N N . GLN B 1 453 ? 97.681 14.671 7.950 1.00 30.04 453 GLN B N 1
ATOM 4862 C CA . GLN B 1 453 ? 96.507 14.972 7.144 1.00 29.92 453 GLN B CA 1
ATOM 4863 C C . GLN B 1 453 ? 95.304 14.034 7.230 1.00 30.36 453 GLN B C 1
ATOM 4864 O O . GLN B 1 453 ? 94.154 14.487 7.158 1.00 30.90 453 GLN B O 1
ATOM 4870 N N . ILE B 1 454 ? 95.548 12.737 7.371 1.00 29.72 454 ILE B N 1
ATOM 4871 C CA . ILE B 1 454 ? 94.442 11.787 7.409 1.00 29.14 454 ILE B CA 1
ATOM 4872 C C . ILE B 1 454 ? 93.346 12.149 8.403 1.00 29.18 454 ILE B C 1
ATOM 4873 O O . ILE B 1 454 ? 92.215 12.436 8.004 1.00 29.48 454 ILE B O 1
ATOM 4878 N N . GLY B 1 455 ? 93.678 12.129 9.690 1.00 27.52 455 GLY B N 1
ATOM 4879 C CA . GLY B 1 455 ? 92.694 12.450 10.707 1.00 27.82 455 GLY B CA 1
ATOM 4880 C C . GLY B 1 455 ? 92.085 13.829 10.538 1.00 28.74 455 GLY B C 1
ATOM 4881 O O . GLY B 1 455 ? 90.880 14.005 10.721 1.00 28.89 455 GLY B O 1
ATOM 4882 N N . PHE B 1 456 ? 92.917 14.810 10.191 1.00 28.86 456 PHE B N 1
ATOM 4883 C CA . PHE B 1 456 ? 92.453 16.175 9.999 1.00 28.74 456 PHE B CA 1
ATOM 4884 C C . PHE B 1 456 ? 91.401 16.250 8.904 1.00 29.08 456 PHE B C 1
ATOM 4885 O O . PHE B 1 456 ? 90.388 16.935 9.047 1.00 30.43 456 PHE B O 1
ATOM 4893 N N . ILE B 1 457 ? 91.651 15.552 7.801 1.00 29.31 457 ILE B N 1
ATOM 4894 C CA . ILE B 1 457 ? 90.716 15.543 6.688 1.00 28.80 457 ILE B CA 1
ATOM 4895 C C . ILE B 1 457 ? 89.434 14.793 7.044 1.00 29.71 457 ILE B C 1
ATOM 4896 O O . ILE B 1 457 ? 88.328 15.301 6.825 1.00 29.60 457 ILE B O 1
ATOM 4901 N N . LYS B 1 458 ? 89.587 13.593 7.602 1.00 28.45 458 LYS B N 1
ATOM 4902 C CA . LYS B 1 458 ? 88.443 12.753 7.956 1.00 31.26 458 LYS B CA 1
ATOM 4903 C C . LYS B 1 458 ? 87.549 13.253 9.090 1.00 31.78 458 LYS B C 1
ATOM 4904 O O . LYS B 1 458 ? 86.321 13.154 9.007 1.00 32.33 458 LYS B O 1
ATOM 4910 N N . PHE B 1 459 ? 88.155 13.802 10.140 1.00 31.38 459 PHE B N 1
ATOM 4911 C CA . PHE B 1 459 ? 87.384 14.251 11.289 1.00 29.99 459 PHE B CA 1
ATOM 4912 C C . PHE B 1 459 ? 87.172 15.747 11.495 1.00 28.98 459 PHE B C 1
ATOM 4913 O O . PHE B 1 459 ? 86.371 16.143 12.335 1.00 28.88 459 PHE B O 1
ATOM 4921 N N . VAL B 1 460 ? 87.876 16.583 10.745 1.00 28.79 460 VAL B N 1
ATOM 4922 C CA . VAL B 1 460 ? 87.682 18.022 10.890 1.00 27.27 460 VAL B CA 1
ATOM 4923 C C . VAL B 1 460 ? 87.115 18.593 9.601 1.00 27.66 460 VAL B C 1
ATOM 4924 O O . VAL B 1 460 ? 85.987 19.094 9.585 1.00 29.07 460 VAL B O 1
ATOM 4928 N N . LEU B 1 461 ? 87.880 18.498 8.516 1.00 25.18 461 LEU B N 1
ATOM 4929 C CA . LEU B 1 461 ? 87.434 19.023 7.230 1.00 26.40 461 LEU B CA 1
ATOM 4930 C C . LEU B 1 461 ? 86.131 18.457 6.658 1.00 27.09 461 LEU B C 1
ATOM 4931 O O . LEU B 1 461 ? 85.172 19.195 6.428 1.00 26.73 461 LEU B O 1
ATOM 4936 N N . ILE B 1 462 ? 86.097 17.152 6.421 1.00 28.42 462 ILE B N 1
ATOM 4937 C CA . ILE B 1 462 ? 84.919 16.530 5.835 1.00 29.77 462 ILE B CA 1
ATOM 4938 C C . ILE B 1 462 ? 83.622 16.722 6.612 1.00 30.70 462 ILE B C 1
ATOM 4939 O O . ILE B 1 462 ? 82.606 17.119 6.038 1.00 31.13 462 ILE B O 1
ATOM 4944 N N . PRO B 1 463 ? 83.631 16.447 7.926 1.00 31.49 463 PRO B N 1
ATOM 4945 C CA . PRO B 1 463 ? 82.395 16.622 8.697 1.00 31.86 463 PRO B CA 1
ATOM 4946 C C . PRO B 1 463 ? 81.866 18.051 8.602 1.00 33.05 463 PRO B C 1
ATOM 4947 O O . PRO B 1 463 ? 80.664 18.269 8.442 1.00 32.62 463 PRO B O 1
ATOM 4951 N N . MET B 1 464 ? 82.773 19.021 8.687 1.00 33.68 464 MET B N 1
ATOM 4952 C CA . MET B 1 464 ? 82.385 20.420 8.623 1.00 34.72 464 MET B CA 1
ATOM 4953 C C . MET B 1 464 ? 81.840 20.796 7.255 1.00 34.93 464 MET B C 1
ATOM 4954 O O . MET B 1 464 ? 80.860 21.525 7.156 1.00 35.83 464 MET B O 1
ATOM 4959 N N . PHE B 1 465 ? 82.465 20.311 6.190 1.00 34.20 465 PHE B N 1
ATOM 4960 C CA . PHE B 1 465 ? 81.958 20.639 4.869 1.00 33.65 465 PHE B CA 1
ATOM 4961 C C . PHE B 1 465 ? 80.673 19.874 4.560 1.00 34.04 465 PHE B C 1
ATOM 4962 O O . PHE B 1 465 ? 79.876 20.304 3.729 1.00 34.91 465 PHE B O 1
ATOM 4970 N N . GLU B 1 466 ? 80.459 18.750 5.234 1.00 33.97 466 GLU B N 1
ATOM 4971 C CA . GLU B 1 466 ? 79.246 17.973 5.002 1.00 35.40 466 GLU B CA 1
ATOM 4972 C C . GLU B 1 466 ? 78.012 18.730 5.477 1.00 35.12 466 GLU B C 1
ATOM 4973 O O . GLU B 1 466 ? 76.972 18.698 4.822 1.00 35.97 466 GLU B O 1
ATOM 4979 N N . THR B 1 467 ? 78.134 19.412 6.613 1.00 34.79 467 THR B N 1
ATOM 4980 C CA . THR B 1 467 ? 77.023 20.176 7.170 1.00 35.01 467 THR B CA 1
ATOM 4981 C C . THR B 1 467 ? 76.712 21.386 6.292 1.00 36.28 467 THR B C 1
ATOM 4982 O O . THR B 1 467 ? 75.550 21.725 6.079 1.00 38.76 467 THR B O 1
ATOM 4986 N N . VAL B 1 468 ? 77.755 22.034 5.784 1.00 36.16 468 VAL B N 1
ATOM 4987 C CA . VAL B 1 468 ? 77.590 23.197 4.920 1.00 34.47 468 VAL B CA 1
ATOM 4988 C C . VAL B 1 468 ? 76.926 22.796 3.602 1.00 35.02 468 VAL B C 1
ATOM 4989 O O . VAL B 1 468 ? 76.156 23.570 3.026 1.00 33.44 468 VAL B O 1
ATOM 4993 N N . THR B 1 469 ? 77.242 21.593 3.124 1.00 34.70 469 THR B N 1
ATOM 4994 C CA . THR B 1 469 ? 76.674 21.093 1.877 1.00 35.86 469 THR B CA 1
ATOM 4995 C C . THR B 1 469 ? 75.159 20.949 2.009 1.00 36.55 469 THR B C 1
ATOM 4996 O O . THR B 1 469 ? 74.434 21.018 1.016 1.00 36.76 469 THR B O 1
ATOM 5000 N N . LYS B 1 470 ? 74.685 20.750 3.236 1.00 36.84 470 LYS B N 1
ATOM 5001 C CA . LYS B 1 470 ? 73.255 20.629 3.467 1.00 39.19 470 LYS B CA 1
ATOM 5002 C C . LYS B 1 470 ? 72.575 21.931 3.062 1.00 38.93 470 LYS B C 1
ATOM 5003 O O . LYS B 1 470 ? 71.454 21.918 2.565 1.00 40.80 470 LYS B O 1
ATOM 5009 N N . LEU B 1 471 ? 73.254 23.054 3.275 1.00 37.99 471 LEU B N 1
ATOM 5010 C CA . LEU B 1 471 ? 72.698 24.349 2.906 1.00 36.05 471 LEU B CA 1
ATOM 5011 C C . LEU B 1 471 ? 73.093 24.707 1.482 1.00 36.64 471 LEU B C 1
ATOM 5012 O O . LEU B 1 471 ? 72.326 25.332 0.758 1.00 37.08 471 LEU B O 1
ATOM 5017 N N . PHE B 1 472 ? 74.298 24.316 1.085 1.00 36.18 472 PHE B N 1
ATOM 5018 C CA . PHE B 1 472 ? 74.787 24.610 -0.252 1.00 36.57 472 PHE B CA 1
ATOM 5019 C C . PHE B 1 472 ? 75.281 23.324 -0.903 1.00 38.17 472 PHE B C 1
ATOM 5020 O O . PHE B 1 472 ? 76.468 23.000 -0.857 1.00 38.17 472 PHE B O 1
ATOM 5028 N N . PRO B 1 473 ? 74.361 22.575 -1.527 1.00 39.40 473 PRO B N 1
ATOM 5029 C CA . PRO B 1 473 ? 74.635 21.305 -2.203 1.00 39.50 473 PRO B CA 1
ATOM 5030 C C . PRO B 1 473 ? 75.767 21.331 -3.222 1.00 39.17 473 PRO B C 1
ATOM 5031 O O . PRO B 1 473 ? 76.449 20.325 -3.410 1.00 40.46 473 PRO B O 1
ATOM 5035 N N . MET B 1 474 ? 75.965 22.473 -3.876 1.00 38.95 474 MET B N 1
ATOM 5036 C CA . MET B 1 474 ? 77.019 22.604 -4.879 1.00 40.16 474 MET B CA 1
ATOM 5037 C C . MET B 1 474 ? 78.414 22.436 -4.286 1.00 40.49 474 MET B C 1
ATOM 5038 O O . MET B 1 474 ? 79.381 22.192 -5.009 1.00 40.55 474 MET B O 1
ATOM 5043 N N . VAL B 1 475 ? 78.510 22.561 -2.967 1.00 40.08 475 VAL B N 1
ATOM 5044 C CA . VAL B 1 475 ? 79.781 22.427 -2.278 1.00 39.27 475 VAL B CA 1
ATOM 5045 C C . VAL B 1 475 ? 80.315 21.001 -2.330 1.00 40.30 475 VAL B C 1
ATOM 5046 O O . VAL B 1 475 ? 81.526 20.789 -2.365 1.00 39.83 475 VAL B O 1
ATOM 5050 N N . GLU B 1 476 ? 79.416 20.023 -2.344 1.00 40.49 476 GLU B N 1
ATOM 5051 C CA . GLU B 1 476 ? 79.843 18.630 -2.361 1.00 41.24 476 GLU B CA 1
ATOM 5052 C C . GLU B 1 476 ? 80.772 18.290 -3.514 1.00 40.81 476 GLU B C 1
ATOM 5053 O O . GLU B 1 476 ? 81.817 17.669 -3.330 1.00 41.22 476 GLU B O 1
ATOM 5059 N N . GLU B 1 477 ? 80.380 18.702 -4.706 1.00 40.91 477 GLU B N 1
ATOM 5060 C CA . GLU B 1 477 ? 81.149 18.423 -5.899 1.00 41.95 477 GLU B CA 1
ATOM 5061 C C . GLU B 1 477 ? 82.412 19.267 -6.009 1.00 40.44 477 GLU B C 1
ATOM 5062 O O . GLU B 1 477 ? 83.437 18.801 -6.504 1.00 39.23 477 GLU B O 1
ATOM 5068 N N . ILE B 1 478 ? 82.343 20.502 -5.527 1.00 38.56 478 ILE B N 1
ATOM 5069 C CA . ILE B 1 478 ? 83.474 21.414 -5.621 1.00 36.40 478 ILE B CA 1
ATOM 5070 C C . ILE B 1 478 ? 84.494 21.336 -4.496 1.00 36.23 478 ILE B C 1
ATOM 5071 O O . ILE B 1 478 ? 85.685 21.568 -4.718 1.00 36.89 478 ILE B O 1
ATOM 5076 N N . MET B 1 479 ? 84.046 21.003 -3.293 1.00 35.08 479 MET B N 1
ATOM 5077 C CA . MET B 1 479 ? 84.970 20.949 -2.172 1.00 35.95 479 MET B CA 1
ATOM 5078 C C . MET B 1 479 ? 85.098 19.599 -1.480 1.00 33.90 479 MET B C 1
ATOM 5079 O O . MET B 1 479 ? 86.183 19.238 -1.023 1.00 33.28 479 MET B O 1
ATOM 5084 N N . LEU B 1 480 ? 84.013 18.839 -1.417 1.00 31.51 480 LEU B N 1
ATOM 5085 C CA . LEU B 1 480 ? 84.092 17.533 -0.790 1.00 32.92 480 LEU B CA 1
ATOM 5086 C C . LEU B 1 480 ? 84.884 16.546 -1.644 1.00 33.58 480 LEU B C 1
ATOM 5087 O O . LEU B 1 480 ? 85.738 15.830 -1.124 1.00 33.49 480 LEU B O 1
ATOM 5092 N N . GLN B 1 481 ? 84.618 16.506 -2.949 1.00 35.00 481 GLN B N 1
ATOM 5093 C CA . GLN B 1 481 ? 85.335 15.570 -3.815 1.00 37.45 481 GLN B CA 1
ATOM 5094 C C . GLN B 1 481 ? 86.848 15.682 -3.684 1.00 35.82 481 GLN B C 1
ATOM 5095 O O . GLN B 1 481 ? 87.539 14.671 -3.599 1.00 36.35 481 GLN B O 1
ATOM 5101 N N . PRO B 1 482 ? 87.389 16.910 -3.671 1.00 34.48 482 PRO B N 1
ATOM 5102 C CA . PRO B 1 482 ? 88.842 17.037 -3.531 1.00 34.48 482 PRO B CA 1
ATOM 5103 C C . PRO B 1 482 ? 89.281 16.453 -2.183 1.00 34.25 482 PRO B C 1
ATOM 5104 O O . PRO B 1 482 ? 90.355 15.855 -2.067 1.00 36.79 482 PRO B O 1
ATOM 5108 N N . LEU B 1 483 ? 88.441 16.633 -1.167 1.00 33.23 483 LEU B N 1
ATOM 5109 C CA . LEU B 1 483 ? 88.727 16.130 0.175 1.00 32.19 483 LEU B CA 1
ATOM 5110 C C . LEU B 1 483 ? 88.749 14.598 0.249 1.00 32.16 483 LEU B C 1
ATOM 5111 O O . LEU B 1 483 ? 89.652 14.015 0.853 1.00 31.69 483 LEU B O 1
ATOM 5116 N N . TRP B 1 484 ? 87.756 13.947 -0.354 1.00 32.76 484 TRP B N 1
ATOM 5117 C CA . TRP B 1 484 ? 87.701 12.489 -0.352 1.00 33.01 484 TRP B CA 1
ATOM 5118 C C . TRP B 1 484 ? 88.929 11.938 -1.076 1.00 34.54 484 TRP B C 1
ATOM 5119 O O . TRP B 1 484 ? 89.515 10.931 -0.666 1.00 33.62 484 TRP B O 1
ATOM 5130 N N . GLU B 1 485 ? 89.304 12.604 -2.162 1.00 35.20 485 GLU B N 1
ATOM 5131 C CA . GLU B 1 485 ? 90.458 12.202 -2.946 1.00 36.83 485 GLU B CA 1
ATOM 5132 C C . GLU B 1 485 ? 91.752 12.361 -2.162 1.00 36.53 485 GLU B C 1
ATOM 5133 O O . GLU B 1 485 ? 92.614 11.479 -2.195 1.00 36.74 485 GLU B O 1
ATOM 5139 N N . SER B 1 486 ? 91.895 13.475 -1.452 1.00 35.81 486 SER B N 1
ATOM 5140 C CA . SER B 1 486 ? 93.097 13.687 -0.659 1.00 33.60 486 SER B CA 1
ATOM 5141 C C . SER B 1 486 ? 93.124 12.644 0.454 1.00 33.39 486 SER B C 1
ATOM 5142 O O . SER B 1 486 ? 94.167 12.056 0.752 1.00 33.07 486 SER B O 1
ATOM 5145 N N . ARG B 1 487 ? 91.971 12.414 1.070 1.00 31.87 487 ARG B N 1
ATOM 5146 C CA . ARG B 1 487 ? 91.887 11.423 2.128 1.00 31.95 487 ARG B CA 1
ATOM 5147 C C . ARG B 1 487 ? 92.417 10.078 1.626 1.00 32.38 487 ARG B C 1
ATOM 5148 O O . ARG B 1 487 ? 93.320 9.495 2.225 1.00 32.83 487 ARG B O 1
ATOM 5156 N N . ASP B 1 488 ? 91.855 9.593 0.523 1.00 33.09 488 ASP B N 1
ATOM 5157 C CA . ASP B 1 488 ? 92.271 8.309 -0.032 1.00 35.89 488 ASP B CA 1
ATOM 5158 C C . ASP B 1 488 ? 93.752 8.300 -0.387 1.00 36.49 488 ASP B C 1
ATOM 5159 O O . ASP B 1 488 ? 94.443 7.307 -0.161 1.00 36.01 488 ASP B O 1
ATOM 5164 N N . ARG B 1 489 ? 94.247 9.409 -0.928 1.00 36.97 489 ARG B N 1
ATOM 5165 C CA . ARG B 1 489 ? 95.653 9.481 -1.285 1.00 37.89 489 ARG B CA 1
ATOM 5166 C C . ARG B 1 489 ? 96.534 9.362 -0.052 1.00 36.79 489 ARG B C 1
ATOM 5167 O O . ARG B 1 489 ? 97.468 8.565 -0.033 1.00 37.36 489 ARG B O 1
ATOM 5175 N N . TYR B 1 490 ? 96.238 10.149 0.980 1.00 36.53 490 TYR B N 1
ATOM 5176 C CA . TYR B 1 490 ? 97.030 10.110 2.204 1.00 34.67 490 TYR B CA 1
ATOM 5177 C C . TYR B 1 490 ? 96.868 8.811 2.971 1.00 35.59 490 TYR B C 1
ATOM 5178 O O . TYR B 1 490 ? 97.767 8.409 3.709 1.00 35.87 490 TYR B O 1
ATOM 5187 N N . GLU B 1 491 ? 95.731 8.148 2.811 1.00 36.10 491 GLU B N 1
ATOM 5188 C CA . GLU B 1 491 ? 95.554 6.886 3.506 1.00 38.23 491 GLU B CA 1
ATOM 5189 C C . GLU B 1 491 ? 96.478 5.876 2.850 1.00 39.39 491 GLU B C 1
ATOM 5190 O O . GLU B 1 491 ? 97.069 5.033 3.525 1.00 39.03 491 GLU B O 1
ATOM 5196 N N . GLU B 1 492 ? 96.609 5.972 1.528 1.00 40.73 492 GLU B N 1
ATOM 5197 C CA . GLU B 1 492 ? 97.494 5.071 0.797 1.00 40.34 492 GLU B CA 1
ATOM 5198 C C . GLU B 1 492 ? 98.948 5.401 1.137 1.00 39.31 492 GLU B C 1
ATOM 5199 O O . GLU B 1 492 ? 99.751 4.505 1.398 1.00 39.88 492 GLU B O 1
ATOM 5205 N N . LEU B 1 493 ? 99.283 6.686 1.143 1.00 37.42 493 LEU B N 1
ATOM 5206 C CA . LEU B 1 493 ? 100.641 7.101 1.461 1.00 38.26 493 LEU B CA 1
ATOM 5207 C C . LEU B 1 493 ? 101.028 6.581 2.837 1.00 38.74 493 LEU B C 1
ATOM 5208 O O . LEU B 1 493 ? 102.203 6.378 3.131 1.00 38.94 493 LEU B O 1
ATOM 5213 N N . LYS B 1 494 ? 100.030 6.360 3.680 1.00 39.09 494 LYS B N 1
ATOM 5214 C CA . LYS B 1 494 ? 100.283 5.872 5.022 1.00 39.17 494 LYS B CA 1
ATOM 5215 C C . LYS B 1 494 ? 100.589 4.376 5.010 1.00 39.35 494 LYS B C 1
ATOM 5216 O O . LYS B 1 494 ? 101.544 3.939 5.647 1.00 39.10 494 LYS B O 1
ATOM 5222 N N . ARG B 1 495 ? 99.786 3.590 4.295 1.00 38.64 495 ARG B N 1
ATOM 5223 C CA . ARG B 1 495 ? 100.035 2.150 4.214 1.00 40.64 495 ARG B CA 1
ATOM 5224 C C . ARG B 1 495 ? 101.448 1.926 3.692 1.00 40.27 495 ARG B C 1
ATOM 5225 O O . ARG B 1 495 ? 102.174 1.063 4.185 1.00 40.14 495 ARG B O 1
ATOM 5233 N N . ILE B 1 496 ? 101.831 2.714 2.691 1.00 39.56 496 ILE B N 1
ATOM 5234 C CA . ILE B 1 496 ? 103.161 2.617 2.105 1.00 39.69 496 ILE B CA 1
ATOM 5235 C C . ILE B 1 496 ? 104.213 2.928 3.161 1.00 40.34 496 ILE B C 1
ATOM 5236 O O . ILE B 1 496 ? 105.216 2.226 3.280 1.00 41.41 496 ILE B O 1
ATOM 5241 N N . ASP B 1 497 ? 103.975 3.983 3.931 1.00 42.09 497 ASP B N 1
ATOM 5242 C CA . ASP B 1 497 ? 104.897 4.378 4.987 1.00 42.91 497 ASP B CA 1
ATOM 5243 C C . ASP B 1 497 ? 105.016 3.276 6.024 1.00 42.08 497 ASP B C 1
ATOM 5244 O O . ASP B 1 497 ? 106.117 2.934 6.450 1.00 41.34 497 ASP B O 1
ATOM 5249 N N . ASP B 1 498 ? 103.884 2.713 6.429 1.00 42.44 498 ASP B N 1
ATOM 5250 C CA . ASP B 1 498 ? 103.906 1.652 7.426 1.00 43.42 498 ASP B CA 1
ATOM 5251 C C . ASP B 1 498 ? 104.630 0.415 6.890 1.00 44.14 498 ASP B C 1
ATOM 5252 O O . ASP B 1 498 ? 105.407 -0.215 7.611 1.00 44.34 498 ASP B O 1
ATOM 5257 N N . ALA B 1 499 ? 104.381 0.072 5.629 1.00 43.74 499 ALA B N 1
ATOM 5258 C CA . ALA B 1 499 ? 105.037 -1.080 5.017 1.00 43.79 499 ALA B CA 1
ATOM 5259 C C . ALA B 1 499 ? 106.548 -0.850 4.980 1.00 44.94 499 ALA B C 1
ATOM 5260 O O . ALA B 1 499 ? 107.331 -1.774 5.182 1.00 44.71 499 ALA B O 1
ATOM 5262 N N . MET B 1 500 ? 106.955 0.390 4.729 1.00 47.45 500 MET B N 1
ATOM 5263 C CA . MET B 1 500 ? 108.370 0.725 4.679 1.00 50.15 500 MET B CA 1
ATOM 5264 C C . MET B 1 500 ? 109.015 0.590 6.064 1.00 52.04 500 MET B C 1
ATOM 5265 O O . MET B 1 500 ? 110.119 0.060 6.192 1.00 52.03 500 MET B O 1
ATOM 5270 N N . LYS B 1 501 ? 108.327 1.068 7.098 1.00 54.82 501 LYS B N 1
ATOM 5271 C CA . LYS B 1 501 ? 108.844 0.972 8.463 1.00 57.79 501 LYS B CA 1
ATOM 5272 C C . LYS B 1 501 ? 108.950 -0.500 8.827 1.00 58.61 501 LYS B C 1
ATOM 5273 O O . LYS B 1 501 ? 109.972 -0.955 9.334 1.00 5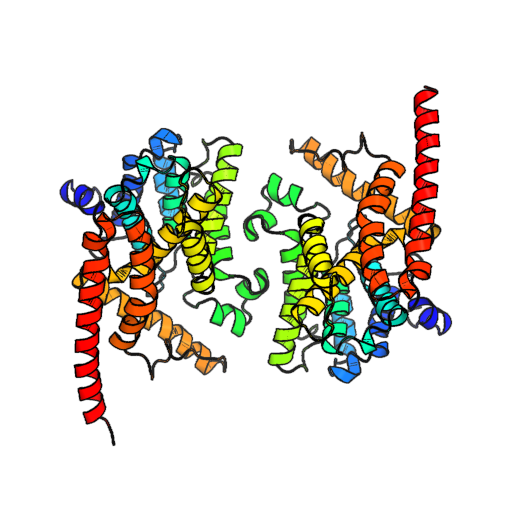8.48 501 LYS B O 1
ATOM 5279 N N . GLU B 1 502 ? 107.881 -1.238 8.554 1.00 60.02 502 GLU B N 1
ATOM 5280 C CA . GLU B 1 502 ? 107.833 -2.662 8.843 1.00 62.58 502 GLU B CA 1
ATOM 5281 C C . GLU B 1 502 ? 108.976 -3.404 8.154 1.00 63.55 502 GLU B C 1
ATOM 5282 O O . GLU B 1 502 ? 109.567 -4.321 8.724 1.00 63.10 502 GLU B O 1
ATOM 5288 N N . LEU B 1 503 ? 109.289 -2.997 6.928 1.00 64.86 503 LEU B N 1
ATOM 5289 C CA . LEU B 1 503 ? 110.357 -3.621 6.157 1.00 65.72 503 LEU B CA 1
ATOM 5290 C C . LEU B 1 503 ? 111.713 -3.433 6.819 1.00 67.48 503 LEU B C 1
ATOM 5291 O O . LEU B 1 503 ? 112.728 -3.932 6.332 1.00 68.75 503 LEU B O 1
ATOM 5296 N N . GLN B 1 504 ? 111.726 -2.715 7.936 1.00 69.16 504 GLN B N 1
ATOM 5297 C CA . GLN B 1 504 ? 112.964 -2.453 8.657 1.00 70.28 504 GLN B CA 1
ATOM 5298 C C . GLN B 1 504 ? 112.834 -2.790 10.141 1.00 70.73 504 GLN B C 1
ATOM 5299 O O . GLN B 1 504 ? 112.977 -1.865 10.968 1.00 71.41 504 GLN B O 1
#

CATH classification: 1.10.1300.10

Nearest PDB structures (foldseek):
  2yy2-assembly1_A  TM=1.001E+00  e=1.566E-42  Homo sapiens
  3dy8-assembly2_B  TM=9.989E-01  e=1.235E-41  Homo sapiens
  3qi3-assembly1_A  TM=9.995E-01  e=1.235E-41  Homo sapiens
  4y86-assembly2_B-2  TM=9.971E-01  e=1.883E-41  Homo sapiens
  3n3z-assembly1_B  TM=9.958E-01  e=5.177E-41  Homo sapiens

Radius of gyration: 28.39 Å; Cα contacts (8 Å, |Δi|>4): 831; chains: 2; bounding box: 55×82×87 Å